Protein AF-A0A183FXM2-F1 (afdb_monomer_lite)

pLDDT: mean 73.86, std 21.26, range [21.48, 96.94]

Radius of gyration: 29.79 Å; chains: 1; bounding box: 72×93×89 Å

Sequence (541 aa):
MLNWSVHFQLMNTFRVDDLVLTFDELKPFSEVLHDETQIGRLHKIYKNLDKYDDASLLRHVLVLVSFMENALQADPPLTKALQNHLIEFTSLIERAKSGASKNYINLAMGILFKYSGALLHVQKVSDAEVSLMLYCLAYHHLSSFTSTEPEVLAWVTTHLLETTAAITYNDVSEGEITTLWGRDDLAEFCVDSLIPSEGHIQRLHASVYREGIHNCSCLWPAVTVKRIRELFDRLVPVLHRPEVLRVIVWMIGHDGTFEEMSLFDDLLSKSPVGKSVEFDSSNLTSIDVKVFLYTLSLWSDSVMHPAKVPERLRIRADQANCWKAMCHLINRAPEADSLKSVLLRSRVIDSVRLRNRVIGLRRLYEVFRWLEANVDDESWLTLYASTISDTITGTYPCRRKCDDVFPDGTGDDEDIAVDEVDSIEEHVSRYLASRFLQRGEFGEAERRLVFANSTPSKRLLIKVYQSWLEDGRHLDDHEREQLSKRVKQLEVKNGLDATMKTLIVIAEAPMRTLLPQHRQFQWSPVGESLFAFAYYSEIEN

Organism: Heligmosomoides polygyrus (NCBI:txid6339)

Structure (mmCIF, N/CA/C/O backbone):
data_AF-A0A183FXM2-F1
#
_entry.id   AF-A0A183FXM2-F1
#
loop_
_atom_site.group_PDB
_atom_site.id
_atom_site.type_symbol
_atom_site.label_atom_id
_atom_site.label_alt_id
_atom_site.label_comp_id
_atom_site.label_asym_id
_atom_site.label_entity_id
_atom_site.label_seq_id
_atom_site.pdbx_PDB_ins_code
_atom_site.Cartn_x
_atom_site.Cartn_y
_atom_site.Cartn_z
_atom_site.occupancy
_atom_site.B_iso_or_equiv
_atom_site.auth_seq_id
_atom_site.auth_comp_id
_atom_site.auth_asym_id
_atom_site.auth_atom_id
_atom_site.pdbx_PDB_model_num
ATOM 1 N N . MET A 1 1 ? 8.744 -55.113 -39.678 1.00 29.44 1 MET A N 1
ATOM 2 C CA . MET A 1 1 ? 10.023 -55.496 -39.038 1.00 29.44 1 MET A CA 1
ATOM 3 C C . MET A 1 1 ? 11.120 -55.192 -40.042 1.00 29.44 1 MET A C 1
ATOM 5 O O . MET A 1 1 ? 10.967 -55.634 -41.165 1.00 29.44 1 MET A O 1
ATOM 9 N N . LEU A 1 2 ? 12.199 -54.465 -39.789 1.00 26.56 2 LEU A N 1
ATOM 10 C CA . LEU A 1 2 ? 12.722 -53.727 -38.638 1.00 26.56 2 LEU A CA 1
ATOM 11 C C . LEU A 1 2 ? 13.939 -52.947 -39.181 1.00 26.56 2 LEU A C 1
ATOM 13 O O . LEU A 1 2 ? 14.649 -53.485 -40.027 1.00 26.56 2 LEU A O 1
ATOM 17 N N . ASN A 1 3 ? 14.106 -51.711 -38.703 1.00 23.66 3 ASN A N 1
ATOM 18 C CA . ASN A 1 3 ? 15.316 -50.868 -38.572 1.00 23.66 3 ASN A CA 1
ATOM 19 C C . ASN A 1 3 ? 14.832 -49.411 -38.723 1.00 23.66 3 ASN A C 1
ATOM 21 O O . ASN A 1 3 ? 14.572 -48.971 -39.835 1.00 23.66 3 ASN A O 1
ATOM 25 N N . TRP A 1 4 ? 14.440 -48.667 -37.676 1.00 21.78 4 TRP A N 1
ATOM 26 C CA . TRP A 1 4 ? 15.225 -48.192 -36.514 1.00 21.78 4 TRP A CA 1
ATOM 27 C C . TRP A 1 4 ? 16.678 -47.837 -36.883 1.00 21.78 4 TRP A C 1
ATOM 29 O O . TRP A 1 4 ? 17.391 -48.712 -37.352 1.00 21.78 4 TRP A O 1
ATOM 39 N N . SER A 1 5 ? 17.252 -46.657 -36.638 1.00 24.16 5 SER A N 1
ATOM 40 C CA . SER A 1 5 ? 16.804 -45.305 -36.252 1.00 24.16 5 SER A CA 1
ATOM 41 C C . SER A 1 5 ? 18.090 -44.497 -35.956 1.00 24.16 5 SER A C 1
ATOM 43 O O . SER A 1 5 ? 19.013 -45.114 -35.438 1.00 24.16 5 SER A O 1
ATOM 45 N N . VAL A 1 6 ? 18.073 -43.155 -36.120 1.00 25.69 6 VAL A N 1
ATOM 46 C CA . VAL A 1 6 ? 18.662 -42.164 -35.161 1.00 25.69 6 VAL A CA 1
ATOM 47 C C . VAL A 1 6 ? 20.213 -42.118 -35.080 1.00 25.69 6 VAL A C 1
ATOM 49 O O . VAL A 1 6 ? 20.864 -43.136 -34.963 1.00 25.69 6 VAL A O 1
ATOM 52 N N . HIS A 1 7 ? 20.953 -41.004 -35.104 1.00 27.55 7 HIS A N 1
ATOM 53 C CA . HIS A 1 7 ? 20.743 -39.559 -34.974 1.00 27.55 7 HIS A CA 1
ATOM 54 C C . HIS A 1 7 ? 21.961 -38.856 -35.605 1.00 27.55 7 HIS A C 1
ATOM 56 O O . HIS A 1 7 ? 23.075 -39.291 -35.343 1.00 27.55 7 HIS A O 1
ATOM 62 N N . PHE A 1 8 ? 21.741 -37.769 -36.353 1.00 25.81 8 PHE A N 1
ATOM 63 C CA . PHE A 1 8 ? 22.549 -36.531 -36.432 1.00 25.81 8 PHE A CA 1
ATOM 64 C C . PHE A 1 8 ? 22.301 -35.874 -37.792 1.00 25.81 8 PHE A C 1
ATOM 66 O O . PHE A 1 8 ? 23.014 -36.152 -38.746 1.00 25.81 8 PHE A O 1
ATOM 73 N N . GLN A 1 9 ? 21.267 -35.036 -37.883 1.00 27.34 9 GLN A N 1
ATOM 74 C CA . GLN A 1 9 ? 21.163 -33.905 -38.818 1.00 27.34 9 GLN A CA 1
ATOM 75 C C . GLN A 1 9 ? 19.759 -33.312 -38.693 1.00 27.34 9 GLN A C 1
ATOM 77 O O . GLN A 1 9 ? 18.837 -33.719 -39.387 1.00 27.34 9 GLN A O 1
ATOM 82 N N . LEU A 1 10 ? 19.594 -32.387 -37.748 1.00 25.78 10 LEU A N 1
ATOM 83 C CA . LEU A 1 10 ? 18.506 -31.404 -37.715 1.00 25.78 10 LEU A CA 1
ATOM 84 C C . LEU A 1 10 ? 18.889 -30.332 -36.688 1.00 25.78 10 LEU A C 1
ATOM 86 O O . LEU A 1 10 ? 18.383 -30.273 -35.576 1.00 25.78 10 LEU A O 1
ATOM 90 N N . MET A 1 11 ? 19.861 -29.507 -37.055 1.00 27.86 11 MET A N 1
ATOM 91 C CA . MET A 1 11 ? 20.090 -28.209 -36.431 1.00 27.86 11 MET A CA 1
ATOM 92 C C . MET A 1 11 ? 20.507 -27.267 -37.546 1.00 27.86 11 MET A C 1
ATOM 94 O O . MET A 1 11 ? 21.606 -27.403 -38.072 1.00 27.86 11 MET A O 1
ATOM 98 N N . ASN A 1 12 ? 19.567 -26.407 -37.934 1.00 30.53 12 ASN A N 1
ATOM 99 C CA . ASN A 1 12 ? 19.717 -25.122 -38.622 1.00 30.53 12 ASN A CA 1
ATOM 100 C C . ASN A 1 12 ? 18.588 -24.948 -39.627 1.00 30.53 12 ASN A C 1
ATOM 102 O O . ASN A 1 12 ? 18.721 -25.342 -40.777 1.00 30.53 12 ASN A O 1
ATOM 106 N N . THR A 1 13 ? 17.499 -24.349 -39.151 1.00 27.59 13 THR A N 1
ATOM 107 C CA . THR A 1 13 ? 16.834 -23.194 -39.774 1.00 27.59 13 THR A CA 1
ATOM 108 C C . THR A 1 13 ? 15.633 -22.838 -38.903 1.00 27.59 13 THR A C 1
ATOM 110 O O . THR A 1 13 ? 14.507 -23.210 -39.211 1.00 27.59 13 THR A O 1
ATOM 113 N N . PHE A 1 14 ? 15.868 -22.141 -37.790 1.00 29.67 14 PHE A N 1
ATOM 114 C CA . PHE A 1 14 ? 14.810 -21.318 -37.204 1.00 29.67 14 PHE A CA 1
ATOM 115 C C . PHE A 1 14 ? 14.824 -20.009 -37.993 1.00 29.67 14 PHE A C 1
ATOM 117 O O . PHE A 1 14 ? 15.785 -19.244 -37.902 1.00 29.67 14 PHE A O 1
ATOM 124 N N . ARG A 1 15 ? 13.826 -19.798 -38.855 1.00 26.62 15 ARG A N 1
ATOM 125 C CA . ARG A 1 15 ? 13.637 -18.514 -39.530 1.00 26.62 15 ARG A CA 1
ATOM 126 C C . ARG A 1 15 ? 12.944 -17.572 -38.551 1.00 26.62 15 ARG A C 1
ATOM 128 O O . ARG A 1 15 ? 11.900 -17.897 -38.002 1.00 26.62 15 ARG A O 1
ATOM 135 N N . VAL A 1 16 ? 13.555 -16.411 -38.328 1.00 33.84 16 VAL A N 1
ATOM 136 C CA . VAL A 1 16 ? 13.057 -15.339 -37.445 1.00 33.84 16 VAL A CA 1
ATOM 137 C C . VAL A 1 16 ? 11.693 -14.800 -37.911 1.00 33.84 16 VAL A C 1
ATOM 139 O O . VAL A 1 16 ? 10.955 -14.231 -37.114 1.00 33.84 16 VAL A O 1
ATOM 142 N N . ASP A 1 17 ? 11.325 -15.050 -39.169 1.00 28.77 17 ASP A N 1
ATOM 143 C CA . ASP A 1 17 ? 10.049 -14.638 -39.762 1.00 28.77 17 ASP A CA 1
ATOM 144 C C . ASP A 1 17 ? 8.847 -15.516 -39.347 1.00 28.77 17 ASP A C 1
ATOM 146 O O . ASP A 1 17 ? 7.711 -15.135 -39.611 1.00 28.77 17 ASP A O 1
ATOM 150 N N . ASP A 1 18 ? 9.066 -16.640 -38.648 1.00 30.97 18 ASP A N 1
ATOM 151 C CA . ASP A 1 18 ? 7.991 -17.539 -38.182 1.00 30.97 18 ASP A CA 1
ATOM 152 C C . ASP A 1 18 ? 7.511 -17.240 -36.743 1.00 30.97 18 ASP A C 1
ATOM 154 O O . ASP A 1 18 ? 6.689 -17.971 -36.195 1.00 30.97 18 ASP A O 1
ATOM 158 N N . LEU A 1 19 ? 7.997 -16.165 -36.109 1.00 41.34 19 LEU A N 1
ATOM 159 C CA . LEU A 1 19 ? 7.582 -15.746 -34.760 1.00 41.34 19 LEU A CA 1
ATOM 160 C C . LEU A 1 19 ? 6.800 -14.425 -34.791 1.00 41.34 19 LEU A C 1
ATOM 162 O O . LEU A 1 19 ? 7.116 -13.453 -34.102 1.00 41.34 19 LEU A O 1
ATOM 166 N N . VAL A 1 20 ? 5.732 -14.401 -35.588 1.00 31.84 20 VAL A N 1
ATOM 167 C CA . VAL A 1 20 ? 4.659 -13.411 -35.442 1.00 31.84 20 VAL A CA 1
ATOM 168 C C . VAL A 1 20 ? 3.721 -13.918 -34.350 1.00 31.84 20 VAL A C 1
ATOM 170 O O . VAL A 1 20 ? 2.702 -14.529 -34.643 1.00 31.84 20 VAL A O 1
ATOM 173 N N . LEU A 1 21 ? 4.095 -13.703 -33.086 1.00 34.94 21 LEU A N 1
ATOM 174 C CA . LEU A 1 21 ? 3.162 -13.897 -31.977 1.00 34.94 21 LEU A CA 1
ATOM 175 C C . LEU A 1 21 ? 2.199 -12.711 -31.944 1.00 34.94 21 LEU A C 1
ATOM 177 O O . LEU A 1 21 ? 2.613 -11.563 -31.750 1.00 34.94 21 LEU A O 1
ATOM 181 N N . THR A 1 22 ? 0.923 -12.994 -32.165 1.00 34.22 22 THR A N 1
ATOM 182 C CA . THR A 1 22 ? -0.182 -12.052 -31.972 1.00 34.22 22 THR A CA 1
ATOM 183 C C . THR A 1 22 ? -0.412 -11.792 -30.479 1.00 34.22 22 THR A C 1
ATOM 185 O O . THR A 1 22 ? -0.033 -12.594 -29.628 1.00 34.22 22 THR A O 1
ATOM 188 N N . PHE A 1 23 ? -1.027 -10.657 -30.127 1.00 34.22 23 PHE A N 1
ATOM 189 C CA . PHE A 1 23 ? -1.277 -10.281 -28.724 1.00 34.22 23 PHE A CA 1
ATOM 190 C C . PHE A 1 23 ? -2.112 -11.337 -27.965 1.00 34.22 23 PHE A C 1
ATOM 192 O O . PHE A 1 23 ? -1.895 -11.564 -26.778 1.00 34.22 23 PHE A O 1
ATOM 199 N N . ASP A 1 24 ? -2.992 -12.066 -28.662 1.00 34.62 24 ASP A N 1
ATOM 200 C CA . ASP A 1 24 ? -3.760 -13.188 -28.101 1.00 34.62 24 ASP A CA 1
ATOM 201 C C . ASP A 1 24 ? -2.903 -14.434 -27.802 1.00 34.62 24 ASP A C 1
ATOM 203 O O . ASP A 1 24 ? -3.234 -15.218 -26.912 1.00 34.62 24 ASP A O 1
ATOM 207 N N . GLU A 1 25 ? -1.763 -14.598 -28.475 1.00 34.41 25 GLU A N 1
ATOM 208 C CA . GLU A 1 25 ? -0.787 -15.661 -28.204 1.00 34.41 25 GLU A CA 1
ATOM 209 C C . GLU A 1 25 ? 0.174 -15.293 -27.065 1.00 34.41 25 GLU A C 1
ATOM 211 O O . GLU A 1 25 ? 0.868 -16.170 -26.559 1.00 34.41 25 GLU A O 1
ATOM 216 N N . LEU A 1 26 ? 0.180 -14.031 -26.610 1.00 39.22 26 LEU A N 1
ATOM 217 C CA . LEU A 1 26 ? 0.902 -13.564 -25.416 1.00 39.22 26 LEU A CA 1
ATOM 218 C C . LEU A 1 26 ? 0.103 -13.753 -24.113 1.00 39.22 26 LEU A C 1
ATOM 220 O O . LEU A 1 26 ? 0.656 -13.651 -23.019 1.00 39.22 26 LEU A O 1
ATOM 224 N N . LYS A 1 27 ? -1.179 -14.111 -24.213 1.00 34.34 27 LYS A N 1
ATOM 225 C CA . LYS A 1 27 ? -2.078 -14.359 -23.076 1.00 34.34 27 LYS A CA 1
ATOM 226 C C . LYS A 1 27 ? -1.635 -15.502 -22.139 1.00 34.34 27 LYS A C 1
ATOM 228 O O . LYS A 1 27 ? -1.806 -15.358 -20.933 1.00 34.34 27 LYS A O 1
ATOM 233 N N . PRO A 1 28 ? -1.011 -16.597 -22.620 1.00 34.88 28 PRO A N 1
ATOM 234 C CA . PRO A 1 28 ? -0.399 -17.606 -21.752 1.00 34.88 28 PRO A CA 1
ATOM 235 C C . PRO A 1 28 ? 0.928 -17.136 -21.135 1.00 34.88 28 PRO A C 1
ATOM 237 O O . PRO A 1 28 ? 1.383 -17.709 -20.150 1.00 34.88 28 PRO A O 1
ATOM 240 N N . PHE A 1 29 ? 1.572 -16.096 -21.682 1.00 35.75 29 PHE A N 1
ATOM 241 C CA . PHE A 1 29 ? 2.872 -15.637 -21.192 1.00 35.75 29 PHE A CA 1
ATOM 242 C C . PHE A 1 29 ? 2.770 -14.875 -19.870 1.00 35.75 29 PHE A C 1
ATOM 244 O O . PHE A 1 29 ? 3.735 -14.897 -19.120 1.00 35.75 29 PHE A O 1
ATOM 251 N N . SER A 1 30 ? 1.614 -14.318 -19.493 1.00 35.91 30 SER A N 1
ATOM 252 C CA . SER A 1 30 ? 1.435 -13.800 -18.127 1.00 35.91 30 SER A CA 1
ATOM 253 C C . SER A 1 30 ? 1.484 -14.900 -17.059 1.00 35.91 30 SER A C 1
ATOM 255 O O . SER A 1 30 ? 1.831 -14.615 -15.922 1.00 35.91 30 SER A O 1
ATOM 257 N N . GLU A 1 31 ? 1.159 -16.150 -17.411 1.00 33.53 31 GLU A N 1
ATOM 258 C CA . GLU A 1 31 ? 1.268 -17.308 -16.508 1.00 33.53 31 GLU A CA 1
ATOM 259 C C . GLU A 1 31 ? 2.629 -18.026 -16.635 1.00 33.53 31 GLU A C 1
ATOM 261 O O . GLU A 1 31 ? 3.096 -18.641 -15.679 1.00 33.53 31 GLU A O 1
ATOM 266 N N . VAL A 1 32 ? 3.304 -17.911 -17.788 1.00 34.56 32 VAL A N 1
ATOM 267 C CA . VAL A 1 32 ? 4.605 -18.551 -18.085 1.00 34.56 32 VAL A CA 1
ATOM 268 C C . VAL A 1 32 ? 5.821 -17.677 -17.713 1.00 34.56 32 VAL A C 1
ATOM 270 O O . VAL A 1 32 ? 6.919 -18.198 -17.515 1.00 34.56 32 VAL A O 1
ATOM 273 N N . LEU A 1 33 ? 5.645 -16.367 -17.509 1.00 39.97 33 LEU A N 1
ATOM 274 C CA . LEU A 1 33 ? 6.676 -15.441 -17.001 1.00 39.97 33 LEU A CA 1
ATOM 275 C C . LEU A 1 33 ? 7.067 -15.677 -15.524 1.00 39.97 33 LEU A C 1
ATOM 277 O O . LEU A 1 33 ? 7.837 -14.902 -14.969 1.00 39.97 33 LEU A O 1
ATOM 281 N N . HIS A 1 34 ? 6.586 -16.751 -14.892 1.00 40.88 34 HIS A N 1
ATOM 282 C CA . HIS A 1 34 ? 7.029 -17.204 -13.568 1.00 40.88 34 HIS A CA 1
ATOM 283 C C . HIS A 1 34 ? 8.102 -18.313 -13.610 1.00 40.88 34 HIS A C 1
ATOM 285 O O . HIS A 1 34 ? 8.584 -18.728 -12.558 1.00 40.88 34 HIS A O 1
ATOM 291 N N . ASP A 1 35 ? 8.504 -18.802 -14.792 1.00 44.25 35 ASP A N 1
ATOM 292 C CA . ASP A 1 35 ? 9.578 -19.799 -14.934 1.00 44.25 35 ASP A CA 1
ATOM 293 C C . ASP A 1 35 ? 10.932 -19.118 -15.213 1.00 44.25 35 ASP A C 1
ATOM 295 O O . ASP A 1 35 ? 11.227 -18.717 -16.344 1.00 44.25 35 ASP A O 1
ATOM 299 N N . GLU A 1 36 ? 11.788 -19.023 -14.187 1.00 48.44 36 GLU A N 1
ATOM 300 C CA . GLU A 1 36 ? 13.135 -18.428 -14.257 1.00 48.44 36 GLU A CA 1
ATOM 301 C C . GLU A 1 36 ? 13.983 -18.977 -15.423 1.00 48.44 36 GLU A C 1
ATOM 303 O O . GLU A 1 36 ? 14.796 -18.257 -16.015 1.00 48.44 36 GLU A O 1
ATOM 308 N N . THR A 1 37 ? 13.774 -20.241 -15.816 1.00 50.47 37 THR A N 1
ATOM 309 C CA . THR A 1 37 ? 14.519 -20.856 -16.921 1.00 50.47 37 THR A CA 1
ATOM 310 C C . THR A 1 37 ? 14.057 -20.371 -18.295 1.00 50.47 37 THR A C 1
ATOM 312 O O . THR A 1 37 ? 14.872 -20.288 -19.220 1.00 50.47 37 THR A O 1
ATOM 315 N N . GLN A 1 38 ? 12.782 -20.008 -18.445 1.00 50.47 38 GLN A N 1
ATOM 316 C CA . GLN A 1 38 ? 12.225 -19.471 -19.688 1.00 50.47 38 GLN A CA 1
ATOM 317 C C . GLN A 1 38 ? 12.518 -17.981 -19.840 1.00 50.47 38 GLN A C 1
ATOM 319 O O . GLN A 1 38 ? 12.914 -17.558 -20.928 1.00 50.47 38 GLN A O 1
ATOM 324 N N . ILE A 1 39 ? 12.457 -17.211 -18.749 1.00 51.50 39 ILE A N 1
ATOM 325 C CA . ILE A 1 39 ? 12.868 -15.798 -18.739 1.00 51.50 39 ILE A CA 1
ATOM 326 C C . ILE A 1 39 ? 14.354 -15.683 -19.119 1.00 51.50 39 ILE A C 1
ATOM 328 O O . ILE A 1 39 ? 14.716 -14.888 -19.986 1.00 51.50 39 ILE A O 1
ATOM 332 N N . GLY A 1 40 ? 15.219 -16.553 -18.580 1.00 54.19 40 GLY A N 1
ATOM 333 C CA . GLY A 1 40 ? 16.638 -16.612 -18.954 1.00 54.19 40 GLY A CA 1
ATOM 334 C C . GLY A 1 40 ? 16.897 -16.980 -20.424 1.00 54.19 40 GLY A C 1
ATOM 335 O O . GLY A 1 40 ? 17.901 -16.559 -21.005 1.00 54.19 40 GLY A O 1
ATOM 336 N N . ARG A 1 41 ? 16.003 -17.745 -21.065 1.00 56.16 41 ARG A N 1
ATOM 337 C CA . ARG A 1 41 ? 16.077 -18.045 -22.509 1.00 56.16 41 ARG A CA 1
ATOM 338 C C . ARG A 1 41 ? 15.600 -16.867 -23.352 1.00 56.16 41 ARG A C 1
ATOM 340 O O . ARG A 1 41 ? 16.284 -16.517 -24.310 1.00 56.16 41 ARG A O 1
ATOM 347 N N . LEU A 1 42 ? 14.484 -16.241 -22.980 1.00 54.44 42 LEU A N 1
ATOM 348 C CA . LEU A 1 42 ? 13.961 -15.040 -23.634 1.00 54.44 42 LEU A CA 1
ATOM 349 C C . LEU A 1 42 ? 14.978 -13.901 -23.590 1.00 54.44 42 LEU A C 1
ATOM 351 O O . LEU A 1 42 ? 15.238 -13.284 -24.614 1.00 54.44 42 LEU A O 1
ATOM 355 N N . HIS A 1 43 ? 15.637 -13.695 -22.451 1.00 59.19 43 HIS A N 1
ATOM 356 C CA . HIS A 1 43 ? 16.717 -12.719 -22.304 1.00 59.19 43 HIS A CA 1
ATOM 357 C C . HIS A 1 43 ? 17.858 -12.934 -23.302 1.00 59.19 43 HIS A C 1
ATOM 359 O O . HIS A 1 43 ? 18.262 -12.002 -23.994 1.00 59.19 43 HIS A O 1
ATOM 365 N N . LYS A 1 44 ? 18.324 -14.181 -23.456 1.00 63.53 44 LYS A N 1
ATOM 366 C CA . LYS A 1 44 ? 19.349 -14.536 -24.452 1.00 63.53 44 LYS A CA 1
ATOM 367 C C . LYS A 1 44 ? 18.875 -14.326 -25.889 1.00 63.53 44 LYS A C 1
ATOM 369 O O . LYS A 1 44 ? 19.682 -13.953 -26.732 1.00 63.53 44 LYS A O 1
ATOM 374 N N . ILE A 1 45 ? 17.602 -14.594 -26.178 1.00 57.81 45 ILE A N 1
ATOM 375 C CA . ILE A 1 45 ? 17.014 -14.392 -27.510 1.00 57.81 45 ILE A CA 1
ATOM 376 C C . ILE A 1 45 ? 16.948 -12.898 -27.824 1.00 57.81 45 ILE A C 1
ATOM 378 O O . ILE A 1 45 ? 17.451 -12.470 -28.858 1.00 57.81 45 ILE A O 1
ATOM 382 N N . TYR A 1 46 ? 16.391 -12.112 -26.909 1.00 60.91 46 TYR A N 1
ATOM 383 C CA . TYR A 1 46 ? 16.213 -10.674 -27.052 1.00 60.91 46 TYR A CA 1
ATOM 384 C C . TYR A 1 46 ? 17.553 -9.947 -27.188 1.00 60.91 46 TYR A C 1
ATOM 386 O O . TYR A 1 46 ? 17.743 -9.199 -28.140 1.00 60.91 46 TYR A O 1
ATOM 394 N N . LYS A 1 47 ? 18.556 -10.302 -26.380 1.00 60.28 47 LYS A N 1
ATOM 395 C CA . LYS A 1 47 ? 19.923 -9.766 -26.491 1.00 60.28 47 LYS A CA 1
ATOM 396 C C . LYS A 1 47 ? 20.579 -9.954 -27.869 1.00 60.28 47 LYS A C 1
ATOM 398 O O . LYS A 1 47 ? 21.505 -9.215 -28.200 1.00 60.28 47 LYS A O 1
ATOM 403 N N . ASN A 1 48 ? 20.117 -10.933 -28.646 1.00 58.91 48 ASN A N 1
ATOM 404 C CA . ASN A 1 48 ? 20.611 -11.239 -29.987 1.00 58.91 48 ASN A CA 1
ATOM 405 C C . ASN A 1 48 ? 19.706 -10.691 -31.108 1.00 58.91 48 ASN A C 1
ATOM 407 O O . ASN A 1 48 ? 19.980 -10.948 -32.280 1.00 58.91 48 ASN A O 1
ATOM 411 N N . LEU A 1 49 ? 18.624 -9.974 -30.785 1.00 58.34 49 LEU A N 1
ATOM 412 C CA . LEU A 1 49 ? 17.819 -9.275 -31.783 1.00 58.34 49 LEU A CA 1
ATOM 413 C C . LEU A 1 49 ? 18.484 -7.939 -32.135 1.00 58.34 49 LEU A C 1
ATOM 415 O O . LEU A 1 49 ? 18.567 -7.036 -31.311 1.00 58.34 49 LEU A O 1
ATOM 419 N N . ASP A 1 50 ? 18.877 -7.779 -33.399 1.00 60.97 50 ASP A N 1
ATOM 420 C CA . ASP A 1 50 ? 19.380 -6.510 -33.957 1.00 60.97 50 ASP A CA 1
ATOM 421 C C . ASP A 1 50 ? 18.250 -5.528 -34.343 1.00 60.97 50 ASP A C 1
ATOM 423 O O . ASP A 1 50 ? 18.455 -4.589 -35.113 1.00 60.97 50 ASP A O 1
ATOM 427 N N . LYS A 1 51 ? 17.031 -5.737 -33.829 1.00 70.62 51 LYS A N 1
ATOM 428 C CA . LYS A 1 51 ? 15.880 -4.852 -34.048 1.00 70.62 51 LYS A CA 1
ATOM 429 C C . LYS A 1 51 ? 15.529 -4.140 -32.747 1.00 70.62 51 LYS A C 1
ATOM 431 O O . LYS A 1 51 ? 15.189 -4.783 -31.760 1.00 70.62 51 LYS A O 1
ATOM 436 N N . TYR A 1 52 ? 15.578 -2.812 -32.783 1.00 78.50 52 TYR A N 1
ATOM 437 C CA . TYR A 1 52 ? 15.250 -1.939 -31.655 1.00 78.50 52 TYR A CA 1
ATOM 438 C C . TYR A 1 52 ? 14.081 -1.002 -31.996 1.00 78.50 52 TYR A C 1
ATOM 440 O O . TYR A 1 52 ? 14.157 0.201 -31.768 1.00 78.50 52 TYR A O 1
ATOM 448 N N . ASP A 1 53 ? 13.025 -1.551 -32.600 1.00 86.00 53 ASP A N 1
ATOM 449 C CA . ASP A 1 53 ? 11.746 -0.852 -32.763 1.00 86.00 53 ASP A CA 1
ATOM 450 C C . ASP A 1 53 ? 10.944 -0.834 -31.446 1.00 86.00 53 ASP A C 1
ATOM 452 O O . ASP A 1 53 ? 11.326 -1.467 -30.458 1.00 86.00 53 ASP A O 1
ATOM 456 N N . ASP A 1 54 ? 9.819 -0.116 -31.429 1.00 87.56 54 ASP A N 1
ATOM 457 C CA . ASP A 1 54 ? 8.967 0.059 -30.241 1.00 87.56 54 ASP A CA 1
ATOM 458 C C . ASP A 1 54 ? 8.533 -1.271 -29.609 1.00 87.56 54 ASP A C 1
ATOM 460 O O . ASP A 1 54 ? 8.623 -1.457 -28.392 1.00 87.56 54 ASP A O 1
ATOM 464 N N . ALA A 1 55 ? 8.106 -2.225 -30.439 1.00 86.38 55 ALA A N 1
ATOM 465 C CA . ALA A 1 55 ? 7.655 -3.534 -29.982 1.00 86.38 55 ALA A CA 1
ATOM 466 C C . ALA A 1 55 ? 8.805 -4.348 -29.371 1.00 86.38 55 ALA A C 1
ATOM 468 O O . ALA A 1 55 ? 8.636 -4.984 -28.326 1.00 86.38 55 ALA A O 1
ATOM 469 N N . SER A 1 56 ? 9.982 -4.323 -29.998 1.00 85.19 56 SER A N 1
ATOM 470 C CA . SER A 1 56 ? 11.165 -5.020 -29.497 1.00 85.19 56 SER A CA 1
ATOM 471 C C . SER A 1 56 ? 11.653 -4.393 -28.195 1.00 85.19 56 SER A C 1
ATOM 473 O O . SER A 1 56 ? 11.907 -5.127 -27.238 1.00 85.19 56 SER A O 1
ATOM 475 N N . LEU A 1 57 ? 11.714 -3.060 -28.115 1.00 88.06 57 LEU A N 1
ATOM 476 C CA . LEU A 1 57 ? 12.102 -2.341 -26.903 1.00 88.06 57 LEU A CA 1
ATOM 477 C C . LEU A 1 57 ? 11.162 -2.671 -25.738 1.00 88.06 57 LEU A C 1
ATOM 479 O O . LEU A 1 5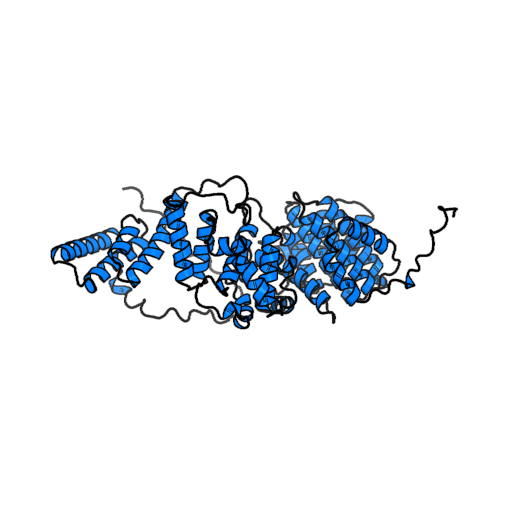7 ? 11.643 -3.057 -24.675 1.00 88.06 57 LEU A O 1
ATOM 483 N N . LEU A 1 58 ? 9.841 -2.614 -25.943 1.00 88.12 58 LEU A N 1
ATOM 484 C CA . LEU A 1 58 ? 8.868 -2.956 -24.901 1.00 88.12 58 LEU A CA 1
ATOM 485 C C . LEU A 1 58 ? 9.068 -4.386 -24.376 1.00 88.12 58 LEU A C 1
ATOM 487 O O . LEU A 1 58 ? 9.083 -4.602 -23.167 1.00 88.12 58 LEU A O 1
ATOM 491 N N . ARG A 1 59 ? 9.282 -5.366 -25.262 1.00 83.38 59 ARG A N 1
ATOM 492 C CA . ARG A 1 59 ? 9.525 -6.764 -24.856 1.00 83.38 59 ARG A CA 1
ATOM 493 C C . ARG A 1 59 ? 10.780 -6.909 -23.998 1.00 83.38 59 ARG A C 1
ATOM 495 O O . ARG A 1 59 ? 10.758 -7.629 -23.003 1.00 83.38 59 ARG A O 1
ATOM 502 N N . HIS A 1 60 ? 11.859 -6.218 -24.360 1.00 84.06 60 HIS A N 1
ATOM 503 C CA . HIS A 1 60 ? 13.088 -6.230 -23.569 1.00 84.06 60 HIS A CA 1
ATOM 504 C C . HIS A 1 60 ? 12.897 -5.562 -22.207 1.00 84.06 60 HIS A C 1
ATOM 506 O O . HIS A 1 60 ? 13.372 -6.094 -21.205 1.00 84.06 60 HIS A O 1
ATOM 512 N N . VAL A 1 61 ? 12.186 -4.430 -22.168 1.00 89.75 61 VAL A N 1
ATOM 513 C CA . VAL A 1 61 ? 11.844 -3.722 -20.928 1.00 89.75 61 VAL A CA 1
ATOM 514 C C . VAL A 1 61 ? 11.094 -4.661 -19.984 1.00 89.75 61 VAL A C 1
ATOM 516 O O . VAL A 1 61 ? 11.518 -4.818 -18.846 1.00 89.75 61 VAL A O 1
ATOM 519 N N . LEU A 1 62 ? 10.046 -5.344 -20.457 1.00 87.62 62 LEU A N 1
ATOM 520 C CA . LEU A 1 62 ? 9.256 -6.275 -19.639 1.00 87.62 62 LEU A CA 1
ATOM 521 C C . LEU A 1 62 ? 10.115 -7.397 -19.032 1.00 87.62 62 LEU A C 1
ATOM 523 O O . LEU A 1 62 ? 9.985 -7.715 -17.851 1.00 87.62 62 LEU A O 1
ATOM 527 N N . VAL A 1 63 ? 11.027 -7.974 -19.821 1.00 84.44 63 VAL A N 1
ATOM 528 C CA . VAL A 1 63 ? 11.932 -9.035 -19.348 1.00 84.44 63 VAL A CA 1
ATOM 529 C C . VAL A 1 63 ? 12.935 -8.506 -18.322 1.00 84.44 63 VAL A C 1
ATOM 531 O O . VAL A 1 63 ? 13.138 -9.137 -17.287 1.00 84.44 63 VAL A O 1
ATOM 534 N N . LEU A 1 64 ? 13.558 -7.354 -18.584 1.00 85.31 64 LEU A N 1
ATOM 535 C CA . LEU A 1 64 ? 14.507 -6.750 -17.646 1.00 85.31 64 LEU A CA 1
ATOM 536 C C . LEU A 1 64 ? 13.826 -6.341 -16.340 1.00 85.31 64 LEU A C 1
ATOM 538 O O . LEU A 1 64 ? 14.387 -6.583 -15.275 1.00 85.31 64 LEU A O 1
ATOM 542 N N . VAL A 1 65 ? 12.612 -5.791 -16.406 1.00 90.06 65 VAL A N 1
ATOM 543 C CA . VAL A 1 65 ? 11.807 -5.454 -15.226 1.00 90.06 65 VAL A CA 1
ATOM 544 C C . VAL A 1 65 ? 11.573 -6.677 -14.352 1.00 90.06 65 VAL A C 1
ATOM 546 O O . VAL A 1 65 ? 11.845 -6.609 -13.158 1.00 90.06 65 VAL A O 1
ATOM 549 N N . SER A 1 66 ? 11.187 -7.816 -14.934 1.00 85.56 66 SER A N 1
ATOM 550 C CA . SER A 1 66 ? 11.003 -9.055 -14.169 1.00 85.56 66 SER A CA 1
ATOM 551 C C . SER A 1 66 ? 12.274 -9.473 -13.413 1.00 85.56 66 SER A C 1
ATOM 553 O O . SER A 1 66 ? 12.212 -9.806 -12.230 1.00 85.56 66 SER A O 1
ATOM 555 N N . PHE A 1 67 ? 13.454 -9.385 -14.039 1.00 83.75 67 PHE A N 1
ATOM 556 C CA . PHE A 1 67 ? 14.709 -9.668 -13.336 1.00 83.75 67 PHE A CA 1
ATOM 557 C C . PHE A 1 67 ? 15.023 -8.660 -12.226 1.00 83.75 67 PHE A C 1
ATOM 559 O O . PHE A 1 67 ? 15.506 -9.053 -11.163 1.00 83.75 67 PHE A O 1
ATOM 566 N N . MET A 1 68 ? 14.763 -7.372 -12.459 1.00 88.69 68 MET A N 1
ATOM 567 C CA . MET A 1 68 ? 14.984 -6.324 -11.460 1.00 88.69 68 MET A CA 1
ATOM 568 C C . MET A 1 68 ? 14.048 -6.486 -10.254 1.00 88.69 68 MET A C 1
ATOM 570 O O . MET A 1 68 ? 14.499 -6.367 -9.115 1.00 88.69 68 MET A O 1
ATOM 574 N N . GLU A 1 69 ? 12.780 -6.832 -10.480 1.00 87.31 69 GLU A N 1
ATOM 575 C CA . GLU A 1 69 ? 11.822 -7.151 -9.416 1.00 87.31 69 GLU A CA 1
ATOM 576 C C . GLU A 1 69 ? 12.246 -8.381 -8.616 1.00 87.31 69 GLU A C 1
ATOM 578 O O . GLU A 1 69 ? 12.265 -8.324 -7.387 1.00 87.31 69 GLU A O 1
ATOM 583 N N . ASN A 1 70 ? 12.666 -9.458 -9.287 1.00 85.50 70 ASN A N 1
ATOM 584 C CA . ASN A 1 70 ? 13.173 -10.657 -8.617 1.00 85.50 70 ASN A CA 1
ATOM 585 C C . ASN A 1 70 ? 14.403 -10.338 -7.750 1.00 85.50 70 ASN A C 1
ATOM 587 O O . ASN A 1 70 ? 14.518 -10.821 -6.622 1.00 85.50 70 ASN A O 1
ATOM 591 N N . ALA A 1 71 ? 15.305 -9.482 -8.240 1.00 86.31 71 ALA A N 1
ATOM 592 C CA . ALA A 1 71 ? 16.468 -9.038 -7.479 1.00 86.31 71 ALA A CA 1
ATOM 593 C C . ALA A 1 71 ? 16.082 -8.212 -6.236 1.00 86.31 71 ALA A C 1
ATOM 595 O O . ALA A 1 71 ? 16.697 -8.387 -5.182 1.00 86.31 71 ALA A O 1
ATOM 596 N N . LEU A 1 72 ? 15.065 -7.345 -6.331 1.00 86.44 72 LEU A N 1
ATOM 597 C CA . LEU A 1 72 ? 14.549 -6.559 -5.200 1.00 86.44 72 LEU A CA 1
ATOM 598 C C . LEU A 1 72 ? 13.799 -7.419 -4.172 1.00 86.44 72 LEU A C 1
ATOM 600 O O . LEU A 1 72 ? 13.947 -7.204 -2.966 1.00 86.44 72 LEU A O 1
ATOM 604 N N . GLN A 1 73 ? 13.016 -8.395 -4.635 1.00 83.25 73 GLN A N 1
ATOM 605 C CA . GLN A 1 73 ? 12.196 -9.274 -3.796 1.00 83.25 73 GLN A CA 1
ATOM 606 C C . GLN A 1 73 ? 12.997 -10.359 -3.070 1.00 83.25 73 GLN A C 1
ATOM 608 O O . GLN A 1 73 ? 12.501 -10.931 -2.092 1.00 83.25 73 GLN A O 1
ATOM 613 N N . ALA A 1 74 ? 14.222 -10.652 -3.512 1.00 83.25 74 ALA A N 1
ATOM 614 C CA . ALA A 1 74 ? 15.141 -11.540 -2.808 1.00 83.25 74 ALA A CA 1
ATOM 615 C C . ALA A 1 74 ? 15.431 -11.042 -1.379 1.00 83.25 74 ALA A C 1
ATOM 617 O O . ALA A 1 74 ? 15.338 -9.850 -1.085 1.00 83.25 74 ALA A O 1
ATOM 618 N N . ASP A 1 75 ? 15.761 -11.952 -0.464 1.00 80.31 75 ASP A N 1
ATOM 619 C CA . ASP A 1 75 ? 16.041 -11.594 0.929 1.00 80.31 75 ASP A CA 1
ATOM 620 C C . ASP A 1 75 ? 17.345 -12.244 1.416 1.00 80.31 75 ASP A C 1
ATOM 622 O O . ASP A 1 75 ? 17.384 -13.469 1.556 1.00 80.31 75 ASP A O 1
ATOM 626 N N . PRO A 1 76 ? 18.423 -11.451 1.612 1.00 81.56 76 PRO A N 1
ATOM 627 C CA . PRO A 1 76 ? 18.511 -10.007 1.334 1.00 81.56 76 PRO A CA 1
ATOM 628 C C . PRO A 1 76 ? 18.413 -9.675 -0.178 1.00 81.56 76 PRO A C 1
ATOM 630 O O . PRO A 1 76 ? 18.665 -10.555 -1.007 1.00 81.56 76 PRO A O 1
ATOM 633 N N . PRO A 1 77 ? 18.075 -8.422 -0.565 1.00 84.81 77 PRO A N 1
ATOM 634 C CA . PRO A 1 77 ? 18.023 -8.016 -1.971 1.00 84.81 77 PRO A CA 1
ATOM 635 C C . PRO A 1 77 ? 19.346 -8.271 -2.704 1.00 84.81 77 PRO A C 1
ATOM 637 O O . PRO A 1 77 ? 20.431 -7.998 -2.182 1.00 84.81 77 PRO A O 1
ATOM 640 N N . LEU A 1 78 ? 19.268 -8.718 -3.958 1.00 87.00 78 LEU A N 1
ATOM 641 C CA . LEU A 1 78 ? 20.431 -8.980 -4.809 1.00 87.00 78 LEU A CA 1
ATOM 642 C C . LEU A 1 78 ? 20.906 -7.691 -5.498 1.00 87.00 78 LEU A C 1
ATOM 644 O O . LEU A 1 78 ? 20.822 -7.550 -6.719 1.00 87.00 78 LEU A O 1
ATOM 648 N N . THR A 1 79 ? 21.438 -6.747 -4.721 1.00 85.25 79 THR A N 1
ATOM 649 C CA . THR A 1 79 ? 21.849 -5.407 -5.193 1.00 85.25 79 THR A CA 1
ATOM 650 C C . THR A 1 79 ? 22.794 -5.447 -6.397 1.00 85.25 79 THR A C 1
ATOM 652 O O . THR A 1 79 ? 22.606 -4.703 -7.355 1.00 85.25 79 THR A O 1
ATOM 655 N N . LYS A 1 80 ? 23.756 -6.378 -6.417 1.00 80.69 80 LYS A N 1
ATOM 656 C CA . LYS A 1 80 ? 24.680 -6.560 -7.550 1.00 80.69 80 LYS A CA 1
ATOM 657 C C . LYS A 1 80 ? 23.987 -7.064 -8.821 1.00 80.69 80 LYS A C 1
ATOM 659 O O . LYS A 1 80 ? 24.386 -6.696 -9.924 1.00 80.69 80 LYS A O 1
ATOM 664 N N . ALA A 1 81 ? 22.968 -7.915 -8.688 1.00 82.19 81 ALA A N 1
ATOM 665 C CA . ALA A 1 81 ? 22.184 -8.368 -9.835 1.00 82.19 81 ALA A CA 1
ATOM 666 C C . ALA A 1 81 ? 21.365 -7.204 -10.407 1.00 82.19 81 ALA A C 1
ATOM 668 O O . ALA A 1 81 ? 21.411 -6.963 -11.611 1.00 82.19 81 ALA A O 1
ATOM 669 N N . LEU A 1 82 ? 20.716 -6.425 -9.536 1.00 85.31 82 LEU A N 1
ATOM 670 C CA . LEU A 1 82 ? 19.981 -5.222 -9.922 1.00 85.31 82 LEU A CA 1
ATOM 671 C C . LEU A 1 82 ? 20.883 -4.204 -10.644 1.00 85.31 82 LEU A C 1
ATOM 673 O O . LEU A 1 82 ? 20.535 -3.754 -11.731 1.00 85.31 82 LEU A O 1
ATOM 677 N N . GLN A 1 83 ? 22.080 -3.927 -10.116 1.00 82.94 83 GLN A N 1
ATOM 678 C CA . GLN A 1 83 ? 23.084 -3.079 -10.776 1.00 82.94 83 GLN A CA 1
ATOM 679 C C . GLN A 1 83 ? 23.421 -3.565 -12.192 1.00 82.94 83 GLN A C 1
ATOM 681 O O . GLN A 1 83 ? 23.420 -2.778 -13.135 1.00 82.94 83 GLN A O 1
ATOM 686 N N . ASN A 1 84 ? 23.669 -4.866 -12.367 1.00 80.94 84 ASN A N 1
ATOM 687 C CA . ASN A 1 84 ? 23.974 -5.430 -13.684 1.00 80.94 84 ASN A CA 1
ATOM 688 C C . ASN A 1 84 ? 22.804 -5.280 -14.668 1.00 80.94 84 ASN A C 1
ATOM 690 O O . ASN A 1 84 ? 23.031 -4.981 -15.841 1.00 80.94 84 ASN A O 1
ATOM 694 N N . HIS A 1 85 ? 21.565 -5.456 -14.203 1.00 85.81 85 HIS A N 1
ATOM 695 C CA . HIS A 1 85 ? 20.382 -5.250 -15.037 1.00 85.81 85 HIS A CA 1
ATOM 696 C C . HIS A 1 85 ? 20.190 -3.778 -15.413 1.00 85.81 85 HIS A C 1
ATOM 698 O O . HIS A 1 85 ? 19.864 -3.503 -16.562 1.00 85.81 85 HIS A O 1
ATOM 704 N N . LEU A 1 86 ? 20.488 -2.829 -14.519 1.00 86.44 86 LEU A N 1
ATOM 705 C CA . LEU A 1 86 ? 20.487 -1.394 -14.838 1.00 86.44 86 LEU A CA 1
ATOM 706 C C . LEU A 1 86 ? 21.561 -1.027 -15.880 1.00 86.44 86 LEU A C 1
ATOM 708 O O . LEU A 1 86 ? 21.309 -0.196 -16.756 1.00 86.44 86 LEU A O 1
ATOM 712 N N . ILE A 1 87 ? 22.734 -1.674 -15.841 1.00 81.38 87 ILE A N 1
ATOM 713 C CA . ILE A 1 87 ? 23.777 -1.543 -16.878 1.00 81.38 87 ILE A CA 1
ATOM 714 C C . ILE A 1 87 ? 23.286 -2.027 -18.231 1.00 81.38 87 ILE A C 1
ATOM 716 O O . ILE A 1 87 ? 23.390 -1.324 -19.239 1.00 81.38 87 ILE A O 1
ATOM 720 N N . GLU A 1 88 ? 22.711 -3.221 -18.256 1.00 83.75 88 GLU A N 1
ATOM 721 C CA . GLU A 1 88 ? 22.144 -3.770 -19.478 1.00 83.75 88 GLU A CA 1
ATOM 722 C C . GLU A 1 88 ? 21.010 -2.895 -20.019 1.00 83.75 88 GLU A C 1
ATOM 724 O O . GLU A 1 88 ? 20.952 -2.630 -21.221 1.00 83.75 88 GLU A O 1
ATOM 729 N N . PHE A 1 89 ? 20.161 -2.378 -19.133 1.00 88.56 89 PHE A N 1
ATOM 730 C CA . PHE A 1 89 ? 19.031 -1.549 -19.512 1.00 88.56 89 PHE A CA 1
ATOM 731 C C . PHE A 1 89 ? 19.465 -0.192 -20.082 1.00 88.56 89 PHE A C 1
ATOM 733 O O . PHE A 1 89 ? 18.947 0.259 -21.103 1.00 88.56 89 PHE A O 1
ATOM 740 N N . THR A 1 90 ? 20.494 0.417 -19.496 1.00 85.94 90 THR A N 1
ATOM 741 C CA . THR A 1 90 ? 21.113 1.640 -20.022 1.00 85.94 90 THR A CA 1
ATOM 742 C C . THR A 1 90 ? 21.665 1.414 -21.432 1.00 85.94 90 THR A C 1
ATOM 744 O O . THR A 1 90 ? 21.429 2.218 -22.336 1.00 85.94 90 THR A O 1
ATOM 747 N N . SER A 1 91 ? 22.358 0.291 -21.657 1.00 84.00 91 SER A N 1
ATOM 748 C CA . SER A 1 91 ? 22.867 -0.054 -22.989 1.00 84.00 91 SER A CA 1
ATOM 749 C C . SER A 1 91 ? 21.743 -0.296 -23.999 1.00 84.00 91 SER A C 1
ATOM 751 O O . SER A 1 91 ? 21.887 0.087 -25.160 1.00 84.00 91 SER A O 1
ATOM 753 N N . LEU A 1 92 ? 20.636 -0.909 -23.573 1.00 86.12 92 LEU A N 1
ATOM 754 C CA . LEU A 1 92 ? 19.454 -1.119 -24.407 1.00 86.12 92 LEU A CA 1
ATOM 755 C C . LEU A 1 92 ? 18.836 0.211 -24.854 1.00 86.12 92 LEU A C 1
ATOM 757 O O . LEU A 1 92 ? 18.561 0.373 -26.042 1.00 86.12 92 LEU A O 1
ATOM 761 N N . ILE A 1 93 ? 18.653 1.159 -23.929 1.00 90.31 93 ILE A N 1
ATOM 762 C CA . ILE A 1 93 ? 18.102 2.487 -24.233 1.00 90.31 93 ILE A CA 1
ATOM 763 C C . ILE A 1 93 ? 18.965 3.184 -25.282 1.00 90.31 93 ILE A C 1
ATOM 765 O O . ILE A 1 93 ? 18.436 3.646 -26.288 1.00 90.31 93 ILE A O 1
ATOM 769 N N . GLU A 1 94 ? 20.288 3.196 -25.095 1.00 87.19 94 GLU A N 1
ATOM 770 C CA . GLU A 1 94 ? 21.212 3.829 -26.041 1.00 87.19 94 GLU A CA 1
ATOM 771 C C . GLU A 1 94 ? 21.083 3.252 -27.457 1.00 87.19 94 GLU A C 1
ATOM 773 O O . GLU A 1 94 ? 20.995 3.998 -28.431 1.00 87.19 94 GLU A O 1
ATOM 778 N N . ARG A 1 95 ? 21.011 1.923 -27.586 1.00 85.94 95 ARG A N 1
ATOM 779 C CA . ARG A 1 95 ? 20.860 1.263 -28.893 1.00 85.94 95 ARG A CA 1
ATOM 780 C C . ARG A 1 95 ? 19.506 1.556 -29.535 1.00 85.94 95 ARG A C 1
ATOM 782 O O . ARG A 1 95 ? 19.429 1.732 -30.752 1.00 85.94 95 ARG A O 1
ATOM 789 N N . ALA A 1 96 ? 18.454 1.643 -28.725 1.00 88.12 96 ALA A N 1
ATOM 790 C CA . ALA A 1 96 ? 17.098 1.844 -29.208 1.00 88.12 96 ALA A CA 1
ATOM 791 C C . ALA A 1 96 ? 16.800 3.270 -29.681 1.00 88.12 96 ALA A C 1
ATOM 793 O O . ALA A 1 96 ? 15.884 3.444 -30.479 1.00 88.12 96 ALA A O 1
ATOM 794 N N . LYS A 1 97 ? 17.590 4.281 -29.295 1.00 87.88 97 LYS A N 1
ATOM 795 C CA . LYS A 1 97 ? 17.375 5.689 -29.698 1.00 87.88 97 LYS A CA 1
ATOM 796 C C . LYS A 1 97 ? 17.247 5.907 -31.206 1.00 87.88 97 LYS A C 1
ATOM 798 O O . LYS A 1 97 ? 16.573 6.836 -31.637 1.00 87.88 97 LYS A O 1
ATOM 803 N N . SER A 1 98 ? 17.918 5.078 -32.002 1.00 85.88 98 SER A N 1
ATOM 804 C CA . SER A 1 98 ? 17.911 5.195 -33.464 1.00 85.88 98 SER A CA 1
ATOM 805 C C . SER A 1 98 ? 16.689 4.559 -34.140 1.00 85.88 98 SER A C 1
ATOM 807 O O . SER A 1 98 ? 16.404 4.893 -35.288 1.00 85.88 98 SER A O 1
ATOM 809 N N . GLY A 1 99 ? 15.982 3.653 -33.453 1.00 85.31 99 GLY A N 1
ATOM 810 C CA . GLY A 1 99 ? 14.921 2.823 -34.037 1.00 85.31 99 GLY A CA 1
ATOM 811 C C . GLY A 1 99 ? 13.565 2.900 -33.331 1.00 85.31 99 GLY A C 1
ATOM 812 O O . GLY A 1 99 ? 12.543 2.685 -33.980 1.00 85.31 99 GLY A O 1
ATOM 813 N N . ALA A 1 100 ? 13.540 3.234 -32.041 1.00 90.19 100 ALA A N 1
ATOM 814 C CA . ALA A 1 100 ? 12.329 3.377 -31.246 1.00 90.19 100 ALA A CA 1
ATOM 815 C C . ALA A 1 100 ? 11.861 4.838 -31.204 1.00 90.19 100 ALA A C 1
ATOM 817 O O . ALA A 1 100 ? 12.644 5.789 -31.272 1.00 90.19 100 ALA A O 1
ATOM 818 N N . SER A 1 101 ? 10.556 5.027 -31.071 1.00 92.88 101 SER A N 1
ATOM 819 C CA . SER A 1 101 ? 9.929 6.325 -30.908 1.00 92.88 101 SER A CA 1
ATOM 820 C C . SER A 1 101 ? 10.247 6.928 -29.540 1.00 92.88 101 SER A C 1
ATOM 822 O O . SER A 1 101 ? 10.451 6.238 -28.537 1.00 92.88 101 SER A O 1
ATOM 824 N N . LYS A 1 102 ? 10.206 8.264 -29.471 1.00 92.06 102 LYS A N 1
ATOM 825 C CA . LYS A 1 102 ? 10.418 9.014 -28.223 1.00 92.06 102 LYS A CA 1
ATOM 826 C C . LYS A 1 102 ? 9.493 8.548 -27.089 1.00 92.06 102 LYS A C 1
ATOM 828 O O . LYS A 1 102 ? 9.895 8.567 -25.934 1.00 92.06 102 LYS A O 1
ATOM 833 N N . ASN A 1 103 ? 8.282 8.096 -27.415 1.00 93.44 103 ASN A N 1
ATOM 834 C CA . ASN A 1 103 ? 7.317 7.589 -26.442 1.00 93.44 103 ASN A CA 1
ATOM 835 C C . ASN A 1 103 ? 7.843 6.338 -25.711 1.00 93.44 103 ASN A C 1
ATOM 837 O O . ASN A 1 103 ? 7.831 6.294 -24.483 1.00 93.44 103 ASN A O 1
ATOM 841 N N . TYR A 1 104 ? 8.376 5.353 -26.440 1.00 92.75 104 TYR A N 1
ATOM 842 C CA . TYR A 1 104 ? 8.919 4.129 -25.837 1.00 92.75 104 TYR A CA 1
ATOM 843 C C . TYR A 1 104 ? 10.304 4.336 -25.208 1.00 92.75 104 TYR A C 1
ATOM 845 O O . TYR A 1 104 ? 10.631 3.673 -24.224 1.00 92.75 104 TYR A O 1
ATOM 853 N N . ILE A 1 105 ? 11.090 5.298 -25.703 1.00 94.06 105 ILE A N 1
ATOM 854 C CA . ILE A 1 105 ? 12.322 5.731 -25.026 1.00 94.06 105 ILE A CA 1
ATOM 855 C C . ILE A 1 105 ? 12.002 6.372 -23.672 1.00 94.06 105 ILE A C 1
ATOM 857 O O . ILE A 1 105 ? 12.619 6.001 -22.677 1.00 94.06 105 ILE A O 1
ATOM 861 N N . ASN A 1 106 ? 11.008 7.265 -23.600 1.00 93.38 106 ASN A N 1
ATOM 862 C CA . ASN A 1 106 ? 10.557 7.845 -22.333 1.00 93.38 106 ASN A CA 1
ATOM 863 C C . ASN A 1 106 ? 10.066 6.758 -21.371 1.00 93.38 106 ASN A C 1
ATOM 865 O O . ASN A 1 106 ? 10.419 6.783 -20.198 1.00 93.38 106 ASN A O 1
ATOM 869 N N . LEU A 1 107 ? 9.311 5.766 -21.858 1.00 95.12 107 LEU A N 1
ATOM 870 C CA . LEU A 1 107 ? 8.929 4.619 -21.035 1.00 95.12 107 LEU A CA 1
ATOM 871 C C . LEU A 1 107 ? 10.161 3.925 -20.438 1.00 95.12 107 LEU A C 1
ATOM 873 O O . LEU A 1 107 ? 10.245 3.761 -19.223 1.00 95.12 107 LEU A O 1
ATOM 877 N N . ALA A 1 108 ? 11.129 3.550 -21.275 1.00 95.44 108 ALA A N 1
ATOM 878 C CA . ALA A 1 108 ? 12.331 2.858 -20.825 1.00 95.44 108 ALA A CA 1
ATOM 879 C C . ALA A 1 108 ? 13.158 3.700 -19.833 1.00 95.44 108 ALA A C 1
ATOM 881 O O . ALA A 1 108 ? 13.605 3.171 -18.818 1.00 95.44 108 ALA A O 1
ATOM 882 N N . MET A 1 109 ? 13.295 5.009 -20.073 1.00 95.44 109 MET A N 1
ATOM 883 C CA . MET A 1 109 ? 13.933 5.955 -19.148 1.00 95.44 109 MET A CA 1
ATOM 884 C C . MET A 1 109 ? 13.205 6.027 -17.805 1.00 95.44 109 MET A C 1
ATOM 886 O O . MET A 1 109 ? 13.840 5.995 -16.755 1.00 95.44 109 MET A O 1
ATOM 890 N N . GLY A 1 110 ? 11.872 6.088 -17.826 1.00 96.31 110 GLY A N 1
ATOM 891 C CA . GLY A 1 110 ? 11.061 6.125 -16.616 1.00 96.31 110 GLY A CA 1
ATOM 892 C C . GLY A 1 110 ? 11.264 4.886 -15.745 1.00 96.31 110 GLY A C 1
ATOM 893 O O . GLY A 1 110 ? 11.487 4.999 -14.542 1.00 96.31 110 GLY A O 1
ATOM 894 N N . ILE A 1 111 ? 11.275 3.704 -16.366 1.00 96.94 111 ILE A N 1
ATOM 895 C CA . ILE A 1 111 ? 11.565 2.445 -15.672 1.00 96.94 111 ILE A CA 1
ATOM 896 C C . ILE A 1 111 ? 13.017 2.416 -15.171 1.00 96.94 111 ILE A C 1
ATOM 898 O O . ILE A 1 111 ? 13.243 2.040 -14.023 1.00 96.94 111 ILE A O 1
ATOM 902 N N . LEU A 1 112 ? 13.996 2.845 -15.976 1.00 96.12 112 LEU A N 1
ATOM 903 C CA . LEU A 1 112 ? 15.398 2.925 -15.553 1.00 96.12 112 LEU A CA 1
ATOM 904 C C . LEU A 1 112 ? 15.536 3.752 -14.268 1.00 96.12 112 LEU A C 1
ATOM 906 O O . LEU A 1 112 ? 16.092 3.265 -13.288 1.00 96.12 112 LEU A O 1
ATOM 910 N N . PHE A 1 113 ? 14.991 4.970 -14.248 1.00 95.69 113 PHE A N 1
ATOM 911 C CA . PHE A 1 113 ? 15.076 5.848 -13.082 1.00 95.69 113 PHE A CA 1
ATOM 912 C C . PHE A 1 113 ? 14.359 5.279 -11.857 1.00 95.69 113 PHE A C 1
ATOM 914 O O . PHE A 1 113 ? 14.910 5.336 -10.759 1.00 95.69 113 PHE A O 1
ATOM 921 N N . LYS A 1 114 ? 13.187 4.661 -12.042 1.00 95.50 114 LYS A N 1
ATOM 922 C CA . LYS A 1 114 ? 12.442 4.012 -10.958 1.00 95.50 114 LYS A CA 1
ATOM 923 C C . LYS A 1 114 ? 13.294 2.945 -10.258 1.00 95.50 114 LYS A C 1
ATOM 925 O O . LYS A 1 114 ? 13.453 2.985 -9.041 1.00 95.50 114 LYS A O 1
ATOM 930 N N . TYR A 1 115 ? 13.862 2.002 -11.014 1.00 94.62 115 TYR A N 1
ATOM 931 C CA . TYR A 1 115 ? 14.647 0.909 -10.425 1.00 94.62 115 TYR A CA 1
ATOM 932 C C . TYR A 1 115 ? 16.009 1.368 -9.895 1.00 94.62 115 TYR A C 1
ATOM 934 O O . TYR A 1 115 ? 16.528 0.768 -8.955 1.00 94.62 115 TYR A O 1
ATOM 942 N N . SER A 1 116 ? 16.562 2.456 -10.429 1.00 93.56 116 SER A N 1
ATOM 943 C CA . SER A 1 116 ? 17.724 3.116 -9.836 1.00 93.56 116 SER A CA 1
ATOM 944 C C . SER A 1 116 ? 17.410 3.745 -8.481 1.00 93.56 116 SER A C 1
ATOM 946 O O . SER A 1 116 ? 18.154 3.527 -7.529 1.00 93.56 116 SER A O 1
ATOM 948 N N . GLY A 1 117 ? 16.281 4.451 -8.353 1.00 92.19 117 GLY A N 1
ATOM 949 C CA . GLY A 1 117 ? 15.804 4.943 -7.058 1.00 92.19 117 GLY A CA 1
ATOM 950 C C . GLY A 1 117 ? 15.619 3.796 -6.061 1.00 92.19 117 GLY A C 1
ATOM 951 O O . GLY A 1 117 ? 16.144 3.845 -4.950 1.00 92.19 117 GLY A O 1
ATOM 952 N N . ALA A 1 118 ? 14.979 2.704 -6.492 1.00 91.19 118 ALA A N 1
ATOM 953 C CA . ALA A 1 118 ? 14.784 1.519 -5.658 1.00 91.19 118 ALA A CA 1
ATOM 954 C C . ALA A 1 118 ? 16.107 0.888 -5.193 1.00 91.19 118 ALA A C 1
ATOM 956 O O . ALA A 1 118 ? 16.210 0.474 -4.037 1.00 91.19 118 ALA A O 1
ATOM 957 N N . LEU A 1 119 ? 17.129 0.843 -6.058 1.00 90.19 119 LEU A N 1
ATOM 958 C CA . LEU A 1 119 ? 18.462 0.346 -5.712 1.00 90.19 119 LEU A CA 1
ATOM 959 C C . LEU A 1 119 ? 19.103 1.170 -4.583 1.00 90.19 119 LEU A C 1
ATOM 961 O O . LEU A 1 119 ? 19.562 0.581 -3.603 1.00 90.19 119 LEU A O 1
ATOM 965 N N . LEU A 1 120 ? 19.108 2.504 -4.692 1.00 88.75 120 LEU A N 1
ATOM 966 C CA . LEU A 1 120 ? 19.672 3.375 -3.648 1.00 88.75 120 LEU A CA 1
ATOM 967 C C . LEU A 1 120 ? 18.939 3.184 -2.323 1.00 88.75 120 LEU A C 1
ATOM 969 O O . LEU A 1 120 ? 19.559 3.037 -1.268 1.00 88.75 120 LEU A O 1
ATOM 973 N N . HIS A 1 121 ? 17.614 3.079 -2.398 1.00 84.81 121 HIS A N 1
ATOM 974 C CA . HIS A 1 121 ? 16.764 2.892 -1.236 1.00 84.81 121 HIS A CA 1
ATOM 975 C C . HIS A 1 121 ? 17.093 1.604 -0.453 1.00 84.81 121 HIS A C 1
ATOM 977 O O . HIS A 1 121 ? 17.071 1.592 0.782 1.00 84.81 121 HIS A O 1
ATOM 983 N N . VAL A 1 122 ? 17.446 0.512 -1.148 1.00 82.62 122 VAL A N 1
ATOM 984 C CA . VAL A 1 122 ? 17.830 -0.759 -0.504 1.00 82.62 122 VAL A CA 1
ATOM 985 C C . VAL A 1 122 ? 19.306 -0.831 -0.096 1.00 82.62 122 VAL A C 1
ATOM 987 O O . VAL A 1 122 ? 19.651 -1.643 0.763 1.00 82.62 122 VAL A O 1
ATOM 990 N N . GLN A 1 123 ? 20.183 0.003 -0.664 1.00 81.81 123 GLN A N 1
ATOM 991 C CA . GLN A 1 123 ? 21.625 -0.013 -0.381 1.00 81.81 123 GLN A CA 1
ATOM 992 C C . GLN A 1 123 ? 22.018 0.627 0.966 1.00 81.81 123 GLN A C 1
ATOM 994 O O . GLN A 1 123 ? 23.175 0.513 1.363 1.00 81.81 123 GLN A O 1
ATOM 999 N N . LYS A 1 124 ? 21.067 1.214 1.716 1.00 64.38 124 LYS A N 1
ATOM 1000 C CA . LYS A 1 124 ? 21.273 1.846 3.043 1.00 64.38 124 LYS A CA 1
ATOM 1001 C C . LYS A 1 124 ? 22.345 2.958 3.071 1.00 64.38 124 LYS A C 1
ATOM 1003 O O . LYS A 1 124 ? 22.818 3.307 4.152 1.00 64.38 124 LYS A O 1
ATOM 1008 N N . VAL A 1 125 ? 22.724 3.513 1.920 1.00 59.38 125 VAL A N 1
ATOM 1009 C CA . VAL A 1 125 ? 23.600 4.695 1.819 1.00 59.38 125 VAL A CA 1
ATOM 1010 C C . VAL A 1 125 ? 22.724 5.951 1.917 1.00 59.38 125 VAL A C 1
ATOM 1012 O O . VAL A 1 125 ? 21.559 5.905 1.526 1.00 59.38 125 VAL A O 1
ATOM 1015 N N . SER A 1 126 ? 23.241 7.039 2.495 1.00 60.94 126 SER A N 1
ATOM 1016 C CA . SER A 1 126 ? 22.533 8.306 2.750 1.00 60.94 126 SER A CA 1
ATOM 1017 C C . SER A 1 126 ? 22.232 9.111 1.473 1.00 60.94 126 SER A C 1
ATOM 1019 O O . SER A 1 126 ? 22.556 10.289 1.403 1.00 60.94 126 SER A O 1
ATOM 1021 N N . ASP A 1 127 ? 21.638 8.469 0.470 1.00 79.19 127 ASP A N 1
ATOM 1022 C CA . ASP A 1 127 ? 21.321 9.049 -0.838 1.00 79.19 127 ASP A CA 1
ATOM 1023 C C . ASP A 1 127 ? 19.795 9.161 -1.008 1.00 79.19 127 ASP A C 1
ATOM 1025 O O . ASP A 1 127 ? 19.232 8.847 -2.063 1.00 79.19 127 ASP A O 1
ATOM 1029 N N . ALA A 1 128 ? 19.093 9.556 0.060 1.00 83.50 128 ALA A N 1
ATOM 1030 C CA . ALA A 1 128 ? 17.635 9.679 0.057 1.00 83.50 128 ALA A CA 1
ATOM 1031 C C . ALA A 1 128 ? 17.173 10.754 -0.939 1.00 83.50 128 ALA A C 1
ATOM 1033 O O . ALA A 1 128 ? 16.180 10.558 -1.643 1.00 83.50 128 ALA A O 1
ATOM 1034 N N . GLU A 1 129 ? 17.941 11.837 -1.065 1.00 88.25 129 GLU A N 1
ATOM 1035 C CA . GLU A 1 129 ? 17.717 12.930 -2.006 1.00 88.25 129 GLU A CA 1
ATOM 1036 C C . GLU A 1 129 ? 17.877 12.452 -3.454 1.00 88.25 129 GLU A C 1
ATOM 1038 O O . GLU A 1 129 ? 17.038 12.734 -4.310 1.00 88.25 129 GLU A O 1
ATOM 1043 N N . VAL A 1 130 ? 18.924 11.669 -3.732 1.00 89.44 130 VAL A N 1
ATOM 1044 C CA . VAL A 1 130 ? 19.164 11.104 -5.069 1.00 89.44 130 VAL A CA 1
ATOM 1045 C C . VAL A 1 130 ? 18.068 10.104 -5.420 1.00 89.44 130 VAL A C 1
ATOM 1047 O O . VAL A 1 130 ? 17.519 10.151 -6.520 1.00 89.44 130 VAL A O 1
ATOM 1050 N N . SER A 1 131 ? 17.692 9.234 -4.477 1.00 90.44 131 SER A N 1
ATOM 1051 C CA . SER A 1 131 ? 16.588 8.292 -4.656 1.00 90.44 131 SER A CA 1
ATOM 1052 C C . SER A 1 131 ? 15.281 9.015 -4.980 1.00 90.44 131 SER A C 1
ATOM 1054 O O . SER A 1 131 ? 14.600 8.620 -5.927 1.00 90.44 131 SER A O 1
ATOM 1056 N N . LEU A 1 132 ? 14.926 10.058 -4.223 1.00 89.56 132 LEU A N 1
ATOM 1057 C CA . LEU A 1 132 ? 13.700 10.821 -4.453 1.00 89.56 132 LEU A CA 1
ATOM 1058 C C . LEU A 1 132 ? 13.730 11.519 -5.814 1.00 89.56 132 LEU A C 1
ATOM 1060 O O . LEU A 1 132 ? 12.769 11.425 -6.575 1.00 89.56 132 LEU A O 1
ATOM 1064 N N . MET A 1 133 ? 14.847 12.153 -6.170 1.00 90.75 133 MET A N 1
ATOM 1065 C CA . MET A 1 133 ? 14.999 12.797 -7.472 1.00 90.75 133 MET A CA 1
ATOM 1066 C C . MET A 1 133 ? 14.832 11.803 -8.631 1.00 90.75 133 MET A C 1
ATOM 1068 O O . MET A 1 133 ? 14.172 12.117 -9.624 1.00 90.75 133 MET A O 1
ATOM 1072 N N . LEU A 1 134 ? 15.389 10.594 -8.515 1.00 93.00 134 LEU A N 1
ATOM 1073 C CA . LEU A 1 134 ? 15.215 9.538 -9.514 1.00 93.00 134 LEU A CA 1
ATOM 1074 C C . LEU A 1 134 ? 13.746 9.109 -9.634 1.00 93.00 134 LEU A C 1
ATOM 1076 O O . LEU A 1 134 ? 13.263 8.920 -10.750 1.00 93.00 134 LEU A O 1
ATOM 1080 N N . TYR A 1 135 ? 12.995 9.039 -8.532 1.00 92.81 135 TYR A N 1
ATOM 1081 C CA . TYR A 1 135 ? 11.550 8.814 -8.607 1.00 92.81 135 TYR A CA 1
ATOM 1082 C C . TYR A 1 135 ? 10.804 9.993 -9.251 1.00 92.81 135 TYR A C 1
ATOM 1084 O O . TYR A 1 135 ? 9.938 9.770 -10.096 1.00 92.81 135 TYR A O 1
ATOM 1092 N N . CYS A 1 136 ? 11.170 11.245 -8.969 1.00 91.75 136 CYS A N 1
ATOM 1093 C CA . CYS A 1 136 ? 10.598 12.408 -9.659 1.00 91.75 136 CYS A CA 1
ATOM 1094 C C . CYS A 1 136 ? 10.833 12.340 -11.179 1.00 91.75 136 CYS A C 1
ATOM 1096 O O . CYS A 1 136 ? 9.900 12.511 -11.970 1.00 91.75 136 CYS A O 1
ATOM 1098 N N . LEU A 1 137 ? 12.056 12.005 -11.604 1.00 93.44 137 LEU A N 1
ATOM 1099 C CA . LEU A 1 137 ? 12.395 11.778 -13.011 1.00 93.44 137 LEU A CA 1
ATOM 1100 C C . LEU A 1 137 ? 11.561 10.643 -13.615 1.00 93.44 137 LEU A C 1
ATOM 1102 O O . LEU A 1 137 ? 10.965 10.814 -14.682 1.00 93.44 137 LEU A O 1
ATOM 1106 N N . ALA A 1 138 ? 11.474 9.505 -12.923 1.00 95.31 138 ALA A N 1
ATOM 1107 C CA . ALA A 1 138 ? 10.659 8.374 -13.346 1.00 95.31 138 ALA A CA 1
ATOM 1108 C C . ALA A 1 138 ? 9.196 8.781 -13.558 1.00 95.31 138 ALA A C 1
ATOM 1110 O O . ALA A 1 138 ? 8.609 8.471 -14.596 1.00 95.31 138 ALA A O 1
ATOM 1111 N N . TYR A 1 139 ? 8.629 9.551 -12.627 1.00 94.00 139 TYR A N 1
ATOM 1112 C CA . TYR A 1 139 ? 7.249 10.016 -12.690 1.00 94.00 139 TYR A CA 1
ATOM 1113 C C . TYR A 1 139 ? 6.993 10.858 -13.942 1.00 94.00 139 TYR A C 1
ATOM 1115 O O . TYR A 1 139 ? 5.988 10.649 -14.629 1.00 94.00 139 TYR A O 1
ATOM 1123 N N . HIS A 1 140 ? 7.887 11.799 -14.261 1.00 92.81 140 HIS A N 1
ATOM 1124 C CA . HIS A 1 140 ? 7.743 12.665 -15.433 1.00 92.81 140 HIS A CA 1
ATOM 1125 C C . HIS A 1 140 ? 7.784 11.872 -16.741 1.00 92.81 140 HIS A C 1
ATOM 1127 O O . HIS A 1 140 ? 6.917 12.050 -17.602 1.00 92.81 140 HIS A O 1
ATOM 1133 N N . HIS A 1 141 ? 8.741 10.953 -16.861 1.00 94.19 141 HIS A N 1
ATOM 1134 C CA . HIS A 1 141 ? 8.887 10.097 -18.036 1.00 94.19 141 HIS A CA 1
ATOM 1135 C C . HIS A 1 141 ? 7.686 9.165 -18.221 1.00 94.19 141 HIS A C 1
ATOM 1137 O O . HIS A 1 141 ? 7.069 9.170 -19.290 1.00 94.19 141 HIS A O 1
ATOM 1143 N N . LEU A 1 142 ? 7.281 8.447 -17.170 1.00 94.50 142 LEU A N 1
ATOM 1144 C CA . LEU A 1 142 ? 6.136 7.530 -17.205 1.00 94.50 142 LEU A CA 1
ATOM 1145 C C . LEU A 1 142 ? 4.805 8.266 -17.427 1.00 94.50 142 LEU A C 1
ATOM 1147 O O . LEU A 1 142 ? 3.947 7.777 -18.157 1.00 94.50 142 LEU A O 1
ATOM 1151 N N . SER A 1 143 ? 4.635 9.468 -16.868 1.00 91.81 143 SER A N 1
ATOM 1152 C CA . SER A 1 143 ? 3.427 10.283 -17.079 1.00 91.81 143 SER A CA 1
ATOM 1153 C C . SER A 1 143 ? 3.274 10.786 -18.512 1.00 91.81 143 SER A C 1
ATOM 1155 O O . SER A 1 143 ? 2.153 11.078 -18.930 1.00 91.81 143 SER A O 1
ATOM 1157 N N . SER A 1 144 ? 4.379 10.906 -19.254 1.00 90.75 144 SER A N 1
ATOM 1158 C CA . SER A 1 144 ? 4.364 11.321 -20.660 1.00 90.75 144 SER A CA 1
ATOM 1159 C C . SER A 1 144 ? 3.983 10.191 -21.622 1.00 90.75 144 SER A C 1
ATOM 1161 O O . SER A 1 144 ? 3.641 10.462 -22.774 1.00 90.75 144 SER A O 1
ATOM 1163 N N . PHE A 1 145 ? 4.031 8.936 -21.161 1.00 92.31 145 PHE A N 1
ATOM 1164 C CA . PHE A 1 145 ? 3.768 7.778 -22.000 1.00 92.31 145 PHE A CA 1
ATOM 1165 C C . PHE A 1 145 ? 2.289 7.673 -22.376 1.00 92.31 145 PHE A C 1
ATOM 1167 O O . PHE A 1 145 ? 1.388 7.808 -21.544 1.00 92.31 145 PHE A O 1
ATOM 1174 N N . THR A 1 146 ? 2.037 7.361 -23.645 1.00 90.06 146 THR A N 1
ATOM 1175 C CA . THR A 1 146 ? 0.692 7.086 -24.159 1.00 90.06 146 THR A CA 1
ATOM 1176 C C . THR A 1 146 ? 0.683 5.780 -24.944 1.00 90.06 146 THR A C 1
ATOM 1178 O O . THR A 1 146 ? 1.600 5.496 -25.708 1.00 90.06 146 THR A O 1
ATOM 1181 N N . SER A 1 147 ? -0.352 4.965 -24.760 1.00 88.00 147 SER A N 1
ATOM 1182 C CA . SER A 1 147 ? -0.567 3.750 -25.549 1.00 88.00 147 SER A CA 1
ATOM 1183 C C . SER A 1 147 ? -2.054 3.558 -25.807 1.00 88.00 147 SER A C 1
ATOM 1185 O O . SER A 1 147 ? -2.890 3.949 -24.991 1.00 88.00 147 SER A O 1
ATOM 1187 N N . THR A 1 148 ? -2.371 2.967 -26.956 1.00 85.81 148 THR A N 1
ATOM 1188 C CA . THR A 1 148 ? -3.730 2.520 -27.287 1.00 85.81 148 THR A CA 1
ATOM 1189 C C . THR A 1 148 ? -4.023 1.127 -26.731 1.00 85.81 148 THR A C 1
ATOM 1191 O O . THR A 1 148 ? -5.188 0.748 -26.646 1.00 85.81 148 THR A O 1
ATOM 1194 N N . GLU A 1 149 ? -2.992 0.389 -26.308 1.00 86.88 149 GLU A N 1
ATOM 1195 C CA . GLU A 1 149 ? -3.108 -0.942 -25.718 1.00 86.88 149 GLU A CA 1
ATOM 1196 C C . GLU A 1 149 ? -3.429 -0.831 -24.216 1.00 86.88 149 GLU A C 1
ATOM 1198 O O . GLU A 1 149 ? -2.582 -0.366 -23.441 1.00 86.88 149 GLU A O 1
ATOM 1203 N N . PRO A 1 150 ? -4.623 -1.269 -23.765 1.00 84.44 150 PRO A N 1
ATOM 1204 C CA . PRO A 1 150 ? -5.043 -1.110 -22.373 1.00 84.44 150 PRO A CA 1
ATOM 1205 C C . PRO A 1 150 ? -4.134 -1.834 -21.379 1.00 84.44 150 PRO A C 1
ATOM 1207 O O . PRO A 1 150 ? -3.905 -1.333 -20.283 1.00 84.44 150 PRO A O 1
ATOM 1210 N N . GLU A 1 151 ? -3.591 -2.992 -21.758 1.00 83.31 151 GLU A N 1
ATOM 1211 C CA . GLU A 1 151 ? -2.724 -3.787 -20.883 1.00 83.31 151 GLU A CA 1
ATOM 1212 C C . GLU A 1 151 ? -1.367 -3.122 -20.649 1.00 83.31 151 GLU A C 1
ATOM 1214 O O . GLU A 1 151 ? -0.888 -3.092 -19.515 1.00 83.31 151 GLU A O 1
ATOM 1219 N N . VAL A 1 152 ? -0.776 -2.542 -21.699 1.00 86.12 152 VAL A N 1
ATOM 1220 C CA . VAL A 1 152 ? 0.467 -1.772 -21.586 1.00 86.12 152 VAL A CA 1
ATOM 1221 C C . VAL A 1 152 ? 0.216 -0.510 -20.776 1.00 86.12 152 VAL A C 1
ATOM 1223 O O . VAL A 1 152 ? 0.982 -0.204 -19.869 1.00 86.12 152 VAL A O 1
ATOM 1226 N N . LEU A 1 153 ? -0.884 0.200 -21.043 1.00 87.19 153 LEU A N 1
ATOM 1227 C CA . LEU A 1 153 ? -1.236 1.393 -20.279 1.00 87.19 153 LEU A CA 1
ATOM 1228 C C . LEU A 1 153 ? -1.442 1.077 -18.792 1.00 87.19 153 LEU A C 1
ATOM 1230 O O . LEU A 1 153 ? -0.986 1.839 -17.940 1.00 87.19 153 LEU A O 1
ATOM 1234 N N . ALA A 1 154 ? -2.093 -0.040 -18.474 1.00 86.19 154 ALA A N 1
ATOM 1235 C CA . ALA A 1 154 ? -2.291 -0.486 -17.104 1.00 86.19 154 ALA A CA 1
ATOM 1236 C C . ALA A 1 154 ? -0.961 -0.853 -16.427 1.00 86.19 154 ALA A C 1
ATOM 1238 O O . ALA A 1 154 ? -0.713 -0.408 -15.312 1.00 86.19 154 ALA A O 1
ATOM 1239 N N . TRP A 1 155 ? -0.074 -1.570 -17.124 1.00 89.06 155 TRP A N 1
ATOM 1240 C CA . TRP A 1 155 ? 1.267 -1.897 -16.628 1.00 89.06 155 TRP A CA 1
ATOM 1241 C C . TRP A 1 155 ? 2.112 -0.642 -16.346 1.00 89.06 155 TRP A C 1
ATOM 1243 O O . TRP A 1 155 ? 2.683 -0.503 -15.267 1.00 89.06 155 TRP A O 1
ATOM 1253 N N . VAL A 1 156 ? 2.109 0.337 -17.258 1.00 91.81 156 VAL A N 1
ATOM 1254 C CA . VAL A 1 156 ? 2.774 1.634 -17.034 1.00 91.81 156 VAL A CA 1
ATOM 1255 C C . VAL A 1 156 ? 2.139 2.395 -15.872 1.00 91.81 156 VAL A C 1
ATOM 1257 O O . VAL A 1 156 ? 2.845 3.014 -15.078 1.00 91.81 156 VAL A O 1
ATOM 1260 N N . THR A 1 157 ? 0.813 2.334 -15.740 1.00 92.00 157 THR A N 1
ATOM 1261 C CA . THR A 1 157 ? 0.089 2.972 -14.633 1.00 92.00 157 THR A CA 1
ATOM 1262 C C . THR A 1 157 ? 0.487 2.364 -13.286 1.00 92.00 157 THR A C 1
ATOM 1264 O O . THR A 1 157 ? 0.636 3.115 -12.327 1.00 92.00 157 THR A O 1
ATOM 1267 N N . THR A 1 158 ? 0.727 1.050 -13.207 1.00 91.00 158 THR A N 1
ATOM 1268 C CA . THR A 1 158 ? 1.244 0.394 -11.994 1.00 91.00 158 THR A CA 1
ATOM 1269 C C . THR A 1 158 ? 2.593 0.981 -11.590 1.00 91.00 158 THR A C 1
ATOM 1271 O O . THR A 1 158 ? 2.741 1.436 -10.460 1.00 91.00 158 THR A O 1
ATOM 1274 N N . HIS A 1 159 ? 3.536 1.085 -12.528 1.00 92.81 159 HIS A N 1
ATOM 1275 C CA . HIS A 1 159 ? 4.852 1.674 -12.262 1.00 92.81 159 HIS A CA 1
ATOM 1276 C C . HIS A 1 159 ? 4.802 3.164 -11.920 1.00 92.81 159 HIS A C 1
ATOM 1278 O O . HIS A 1 159 ? 5.567 3.646 -11.082 1.00 92.81 159 HIS A O 1
ATOM 1284 N N . LEU A 1 160 ? 3.882 3.904 -12.536 1.00 92.44 160 LEU A N 1
ATOM 1285 C CA . LEU A 1 160 ? 3.658 5.306 -12.208 1.00 92.44 160 LEU A CA 1
ATOM 1286 C C . LEU A 1 160 ? 3.076 5.466 -10.797 1.00 92.44 160 LEU A C 1
ATOM 1288 O O . LEU A 1 160 ? 3.458 6.397 -10.089 1.00 92.44 160 LEU A O 1
ATOM 1292 N N . LEU A 1 161 ? 2.191 4.561 -10.372 1.00 89.50 161 LEU A N 1
ATOM 1293 C CA . LEU A 1 161 ? 1.649 4.548 -9.017 1.00 89.50 161 LEU A CA 1
ATOM 1294 C C . LEU A 1 161 ? 2.722 4.164 -7.988 1.00 89.50 161 LEU A C 1
ATOM 1296 O O . LEU A 1 161 ? 2.827 4.844 -6.979 1.00 89.50 161 LEU A O 1
ATOM 1300 N N . GLU A 1 162 ? 3.576 3.175 -8.273 1.00 89.44 162 GLU A N 1
ATOM 1301 C CA . GLU A 1 162 ? 4.739 2.832 -7.427 1.00 89.44 162 GLU A CA 1
ATOM 1302 C C . GLU A 1 162 ? 5.670 4.024 -7.234 1.00 89.44 162 GLU A C 1
ATOM 1304 O O . GLU A 1 162 ? 6.079 4.339 -6.121 1.00 89.44 162 GLU A O 1
ATOM 1309 N N . THR A 1 163 ? 5.962 4.724 -8.328 1.00 90.62 163 THR A N 1
ATOM 1310 C CA . THR A 1 163 ? 6.793 5.927 -8.296 1.00 90.62 163 THR A CA 1
ATOM 1311 C C . THR A 1 163 ? 6.126 7.036 -7.486 1.00 90.62 163 THR A C 1
ATOM 1313 O O . THR A 1 163 ? 6.778 7.701 -6.691 1.00 90.62 163 THR A O 1
ATOM 1316 N N . THR A 1 164 ? 4.814 7.218 -7.662 1.00 88.50 164 THR A N 1
ATOM 1317 C CA . THR A 1 164 ? 4.019 8.184 -6.892 1.00 88.50 164 THR A CA 1
ATOM 1318 C C . THR A 1 164 ? 4.085 7.878 -5.400 1.00 88.50 164 THR A C 1
ATOM 1320 O O . THR A 1 164 ? 4.324 8.779 -4.607 1.00 88.50 164 THR A O 1
ATOM 1323 N N . ALA A 1 165 ? 3.932 6.605 -5.043 1.00 84.88 165 ALA A N 1
ATOM 1324 C CA . ALA A 1 165 ? 3.992 6.115 -3.678 1.00 84.88 165 ALA A CA 1
ATOM 1325 C C . ALA A 1 165 ? 5.380 6.372 -3.055 1.00 84.88 165 ALA A C 1
ATOM 1327 O O . ALA A 1 165 ? 5.487 6.891 -1.950 1.00 84.88 165 ALA A O 1
ATOM 1328 N N . ALA A 1 166 ? 6.457 6.109 -3.800 1.00 85.94 166 ALA A N 1
ATOM 1329 C CA . ALA A 1 166 ? 7.820 6.385 -3.348 1.00 85.94 166 ALA A CA 1
ATOM 1330 C C . ALA A 1 166 ? 8.137 7.887 -3.193 1.00 85.94 166 ALA A C 1
ATOM 1332 O O . ALA A 1 166 ? 9.002 8.248 -2.399 1.00 85.94 166 ALA A O 1
ATOM 1333 N N . ILE A 1 167 ? 7.457 8.763 -3.945 1.00 85.88 167 ILE A N 1
ATOM 1334 C CA . ILE A 1 167 ? 7.575 10.222 -3.795 1.00 85.88 167 ILE A CA 1
ATOM 1335 C C . ILE A 1 167 ? 6.838 10.705 -2.543 1.00 85.88 167 ILE A C 1
ATOM 1337 O O . ILE A 1 167 ? 7.347 11.584 -1.854 1.00 85.88 167 ILE A O 1
ATOM 1341 N N . THR A 1 168 ? 5.644 10.171 -2.260 1.00 80.75 168 THR A N 1
ATOM 1342 C CA . THR A 1 168 ? 4.857 10.592 -1.088 1.00 80.75 168 THR A CA 1
ATOM 1343 C C . THR A 1 168 ? 5.428 10.059 0.221 1.00 80.75 168 THR A C 1
ATOM 1345 O O . THR A 1 168 ? 5.322 10.727 1.244 1.00 80.75 168 THR A O 1
ATOM 1348 N N . TYR A 1 169 ? 6.098 8.908 0.181 1.00 79.56 169 TYR A N 1
ATOM 1349 C CA . TYR A 1 169 ? 6.819 8.318 1.307 1.00 79.56 1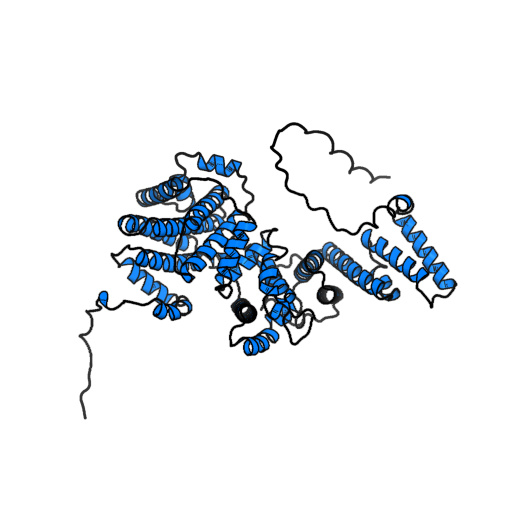69 TYR A CA 1
ATOM 1350 C C . TYR A 1 169 ? 8.289 8.763 1.341 1.00 79.56 169 TYR A C 1
ATOM 1352 O O . TYR A 1 169 ? 9.222 7.977 1.136 1.00 79.56 169 TYR A O 1
ATOM 1360 N N . ASN A 1 170 ? 8.521 10.055 1.542 1.00 77.12 170 ASN A N 1
ATOM 1361 C CA . ASN A 1 170 ? 9.873 10.567 1.695 1.00 77.12 170 ASN A CA 1
ATOM 1362 C C . ASN A 1 170 ? 9.899 11.808 2.594 1.00 77.12 170 ASN A C 1
ATOM 1364 O O . ASN A 1 170 ? 9.032 12.669 2.484 1.00 77.12 170 ASN A O 1
ATOM 1368 N N . ASP A 1 171 ? 10.922 11.903 3.444 1.00 75.50 171 ASP A N 1
ATOM 1369 C CA . ASP A 1 171 ? 11.116 13.023 4.376 1.00 75.50 171 ASP A CA 1
ATOM 1370 C C . ASP A 1 171 ? 11.998 14.149 3.799 1.00 75.50 171 ASP A C 1
ATOM 1372 O O . ASP A 1 171 ? 12.247 15.152 4.468 1.00 75.50 171 ASP A O 1
ATOM 1376 N N . VAL A 1 172 ? 12.500 13.996 2.569 1.00 80.88 172 VAL A N 1
ATOM 1377 C CA . VAL A 1 172 ? 13.372 14.975 1.911 1.00 80.88 172 VAL A CA 1
ATOM 1378 C C . VAL A 1 172 ? 12.569 16.196 1.473 1.00 80.88 172 VAL A C 1
ATOM 1380 O O . VAL A 1 172 ? 11.533 16.109 0.808 1.00 80.88 172 VAL A O 1
ATOM 1383 N N . SER A 1 173 ? 13.096 17.369 1.804 1.00 81.38 173 SER A N 1
ATOM 1384 C CA . SER A 1 173 ? 12.490 18.649 1.466 1.00 81.38 173 SER A CA 1
ATOM 1385 C C . SER A 1 173 ? 12.693 19.026 -0.007 1.00 81.38 173 SER A C 1
ATOM 1387 O O . SER A 1 173 ? 13.704 18.715 -0.641 1.00 81.38 173 SER A O 1
ATOM 1389 N N . GLU A 1 174 ? 11.761 19.807 -0.559 1.00 82.31 174 GLU A N 1
ATOM 1390 C CA . GLU A 1 174 ? 11.873 20.347 -1.924 1.00 82.31 174 GLU A CA 1
ATOM 1391 C C . GLU A 1 174 ? 13.158 21.182 -2.124 1.00 82.31 174 GLU A C 1
ATOM 1393 O O . GLU A 1 174 ? 13.742 21.198 -3.213 1.00 82.31 174 GLU A O 1
ATOM 1398 N N . GLY A 1 175 ? 13.647 21.844 -1.067 1.00 83.50 175 GLY A N 1
ATOM 1399 C CA . GLY A 1 175 ? 14.876 22.643 -1.104 1.00 83.50 175 GLY A CA 1
ATOM 1400 C C . GLY A 1 175 ? 16.145 21.808 -1.310 1.00 83.50 175 GLY A C 1
ATOM 1401 O O . GLY A 1 175 ? 17.039 22.217 -2.058 1.00 83.50 175 GLY A O 1
ATOM 1402 N N . GLU A 1 176 ? 16.213 20.621 -0.705 1.00 84.81 176 GLU A N 1
ATOM 1403 C CA . GLU A 1 176 ? 17.332 19.684 -0.871 1.00 84.81 176 GLU A CA 1
ATOM 1404 C C . GLU A 1 176 ? 17.389 19.154 -2.307 1.00 84.81 176 GLU A C 1
ATOM 1406 O O . GLU A 1 176 ? 18.441 19.193 -2.949 1.00 84.81 176 GLU A O 1
ATOM 1411 N N . ILE A 1 177 ? 16.234 18.784 -2.866 1.00 86.12 177 ILE A N 1
ATOM 1412 C CA . ILE A 1 177 ? 16.124 18.338 -4.261 1.00 86.12 177 ILE A CA 1
ATOM 1413 C C . ILE A 1 177 ? 16.454 19.463 -5.246 1.00 86.12 177 ILE A C 1
ATOM 1415 O O . ILE A 1 177 ? 17.144 19.233 -6.238 1.00 86.12 177 ILE A O 1
ATOM 1419 N N . THR A 1 178 ? 16.037 20.697 -4.958 1.00 85.62 178 THR A N 1
ATOM 1420 C CA . THR A 1 178 ? 16.379 21.865 -5.789 1.00 85.62 178 THR A CA 1
ATOM 1421 C C . THR A 1 178 ? 17.883 22.117 -5.819 1.00 85.62 178 THR A C 1
ATOM 1423 O O . THR A 1 178 ? 18.447 22.403 -6.875 1.00 85.62 178 THR A O 1
ATOM 1426 N N . THR A 1 179 ? 18.546 21.965 -4.673 1.00 86.62 179 THR A N 1
ATOM 1427 C CA . THR A 1 179 ? 20.003 22.103 -4.570 1.00 86.62 179 THR A CA 1
ATOM 1428 C C . THR A 1 179 ? 20.714 21.014 -5.368 1.00 86.62 179 THR A C 1
ATOM 1430 O O . THR A 1 179 ? 21.648 21.307 -6.115 1.00 86.62 179 THR A O 1
ATOM 1433 N N . LEU A 1 180 ? 20.243 19.768 -5.261 1.00 87.00 180 LEU A N 1
ATOM 1434 C CA . LEU A 1 180 ? 20.783 18.637 -6.010 1.00 87.00 180 LEU A CA 1
ATOM 1435 C C . LEU A 1 180 ? 20.616 18.829 -7.526 1.00 87.00 180 LEU A C 1
ATOM 1437 O O . LEU A 1 180 ? 21.559 18.608 -8.282 1.00 87.00 180 LEU A O 1
ATOM 1441 N N . TRP A 1 181 ? 19.455 19.311 -7.972 1.00 86.69 181 TRP A N 1
ATOM 1442 C CA . TRP A 1 181 ? 19.177 19.549 -9.390 1.00 86.69 181 TRP A CA 1
ATOM 1443 C C . TRP A 1 181 ? 20.056 20.633 -10.021 1.00 86.69 181 TRP A C 1
ATOM 1445 O O . TRP A 1 181 ? 20.327 20.601 -11.219 1.00 86.69 181 TRP A O 1
ATOM 1455 N N . GLY A 1 182 ? 20.511 21.598 -9.217 1.00 84.38 182 GLY A N 1
ATOM 1456 C CA . GLY A 1 182 ? 21.399 22.674 -9.656 1.00 84.38 182 GLY A CA 1
ATOM 1457 C C . GLY A 1 182 ? 22.844 22.244 -9.926 1.00 84.38 182 GLY A C 1
ATOM 1458 O O . GLY A 1 182 ? 23.658 23.088 -10.293 1.00 84.38 182 GLY A O 1
ATOM 1459 N N . ARG A 1 183 ? 23.190 20.968 -9.724 1.00 88.81 183 ARG A N 1
ATOM 1460 C CA . ARG A 1 183 ? 24.542 20.450 -9.948 1.00 88.81 183 ARG A CA 1
ATOM 1461 C C . ARG A 1 183 ? 24.852 20.263 -11.433 1.00 88.81 183 ARG A C 1
ATOM 1463 O O . ARG A 1 183 ? 24.122 19.582 -12.149 1.00 88.81 183 ARG A O 1
ATOM 1470 N N . ASP A 1 184 ? 26.012 20.754 -11.861 1.00 86.62 184 ASP A N 1
ATOM 1471 C CA . ASP A 1 184 ? 26.510 20.557 -13.231 1.00 86.62 184 ASP A CA 1
ATOM 1472 C C . ASP A 1 184 ? 26.886 19.091 -13.525 1.00 86.62 184 ASP A C 1
ATOM 1474 O O . ASP A 1 184 ? 26.788 18.628 -14.663 1.00 86.62 184 ASP A O 1
ATOM 1478 N N . ASP A 1 185 ? 27.301 18.350 -12.495 1.00 89.25 185 ASP A N 1
ATOM 1479 C CA . ASP A 1 185 ? 27.725 16.948 -12.549 1.00 89.25 185 ASP A CA 1
ATOM 1480 C C . ASP A 1 185 ? 26.624 15.973 -12.100 1.00 89.25 185 ASP A C 1
ATOM 1482 O O . ASP A 1 185 ? 26.912 14.837 -11.737 1.00 89.25 185 ASP A O 1
ATOM 1486 N N . LEU A 1 186 ? 25.356 16.399 -12.099 1.00 88.81 186 LEU A N 1
ATOM 1487 C CA . LEU A 1 186 ? 24.253 15.625 -11.523 1.00 88.81 186 LEU A CA 1
ATOM 1488 C C . LEU A 1 186 ? 24.129 14.208 -12.095 1.00 88.81 186 LEU A C 1
ATOM 1490 O O . LEU A 1 186 ? 23.871 13.257 -11.359 1.00 88.81 186 LEU A O 1
ATOM 1494 N N . ALA A 1 187 ? 24.296 14.063 -13.410 1.00 88.62 187 ALA A N 1
ATOM 1495 C CA . ALA A 1 187 ? 24.176 12.771 -14.075 1.00 88.62 187 ALA A CA 1
ATOM 1496 C C . ALA A 1 187 ? 25.293 11.810 -13.644 1.00 88.62 187 ALA A C 1
ATOM 1498 O O . ALA A 1 187 ? 25.013 10.656 -13.327 1.00 88.62 187 ALA A O 1
ATOM 1499 N N . GLU A 1 188 ? 26.537 12.288 -13.602 1.00 88.50 188 GLU A N 1
ATOM 1500 C CA . GLU A 1 188 ? 27.680 11.563 -13.048 1.00 88.50 188 GLU A CA 1
ATOM 1501 C C . GLU A 1 188 ? 27.455 11.207 -11.579 1.00 88.50 188 GLU A C 1
ATOM 1503 O O . GLU A 1 188 ? 27.580 10.043 -11.215 1.00 88.50 188 GLU A O 1
ATOM 1508 N N . PHE A 1 189 ? 27.030 12.178 -10.768 1.00 87.94 189 PHE A N 1
ATOM 1509 C CA . PHE A 1 189 ? 26.768 11.994 -9.344 1.00 87.94 189 PHE A CA 1
ATOM 1510 C C . PHE A 1 189 ? 25.739 10.882 -9.087 1.00 87.94 189 PHE A C 1
ATOM 1512 O O . PHE A 1 189 ? 25.977 9.995 -8.273 1.00 87.94 189 PHE A O 1
ATOM 1519 N N . CYS A 1 190 ? 24.634 10.858 -9.843 1.00 87.62 190 CYS A N 1
ATOM 1520 C CA . CYS A 1 190 ? 23.640 9.785 -9.750 1.00 87.62 190 CYS A CA 1
ATOM 1521 C C . CYS A 1 190 ? 24.225 8.415 -10.102 1.00 87.62 190 CYS A C 1
ATOM 1523 O O . CYS A 1 190 ? 23.920 7.419 -9.453 1.00 87.62 190 CYS A O 1
ATOM 1525 N N . VAL A 1 191 ? 25.029 8.346 -11.164 1.00 85.19 191 VAL A N 1
ATOM 1526 C CA . VAL A 1 191 ? 25.612 7.086 -11.637 1.00 85.19 191 VAL A CA 1
ATOM 1527 C C . VAL A 1 191 ? 26.634 6.550 -10.642 1.00 85.19 191 VAL A C 1
ATOM 1529 O O . VAL A 1 191 ? 26.643 5.344 -10.398 1.00 85.19 191 VAL A O 1
ATOM 1532 N N . ASP A 1 192 ? 27.423 7.428 -10.030 1.00 84.12 192 ASP A N 1
ATOM 1533 C CA . ASP A 1 192 ? 28.440 7.071 -9.040 1.00 84.12 192 ASP A CA 1
ATOM 1534 C C . ASP A 1 192 ? 27.818 6.511 -7.759 1.00 84.12 192 ASP A C 1
ATOM 1536 O O . ASP A 1 192 ? 28.327 5.531 -7.210 1.00 84.12 192 ASP A O 1
ATOM 1540 N N . SER A 1 193 ? 26.669 7.054 -7.340 1.00 82.38 193 SER A N 1
ATOM 1541 C CA . SER A 1 193 ? 25.860 6.492 -6.252 1.00 82.38 193 SER A CA 1
ATOM 1542 C C . SER A 1 193 ? 25.315 5.093 -6.574 1.00 82.38 193 SER A C 1
ATOM 1544 O O . SER A 1 193 ? 25.173 4.257 -5.684 1.00 82.38 193 SER A O 1
ATOM 1546 N N . LEU A 1 194 ? 25.011 4.802 -7.844 1.00 79.31 194 LEU A N 1
ATOM 1547 C CA . LEU A 1 194 ? 24.351 3.556 -8.253 1.00 79.31 194 LEU A CA 1
ATOM 1548 C C . LEU A 1 194 ? 25.328 2.422 -8.563 1.00 79.31 194 LEU A C 1
ATOM 1550 O O . LEU A 1 194 ? 25.076 1.261 -8.225 1.00 79.31 194 LEU A O 1
ATOM 1554 N N . ILE A 1 195 ? 26.407 2.725 -9.282 1.00 70.06 195 ILE A N 1
ATOM 1555 C CA . ILE A 1 195 ? 27.336 1.742 -9.831 1.00 70.06 195 ILE A CA 1
ATOM 1556 C C . ILE A 1 195 ? 28.757 2.251 -9.570 1.00 70.06 195 ILE A C 1
ATOM 1558 O O . ILE A 1 195 ? 29.201 3.171 -10.256 1.00 70.06 195 ILE A O 1
ATOM 1562 N N . PRO A 1 196 ? 29.523 1.609 -8.667 1.00 59.75 196 PRO A N 1
ATOM 1563 C CA . PRO A 1 196 ? 30.932 1.925 -8.467 1.00 59.75 196 PRO A CA 1
ATOM 1564 C C . PRO A 1 196 ? 31.731 1.384 -9.660 1.00 59.75 196 PRO A C 1
ATOM 1566 O O . PRO A 1 196 ? 32.342 0.317 -9.604 1.00 59.75 196 PRO A O 1
ATOM 1569 N N . SER A 1 197 ? 31.653 2.069 -10.797 1.00 57.97 197 SER A N 1
ATOM 1570 C CA . SER A 1 197 ? 32.381 1.727 -12.014 1.00 57.97 197 SER A CA 1
ATOM 1571 C C . SER A 1 197 ? 33.066 2.964 -12.561 1.00 57.97 197 SER A C 1
ATOM 1573 O O . SER A 1 197 ? 32.446 4.013 -12.672 1.00 57.97 197 SER A O 1
ATOM 1575 N N . GLU A 1 198 ? 34.334 2.827 -12.937 1.00 57.62 198 GLU A N 1
ATOM 1576 C CA . GLU A 1 198 ? 35.101 3.892 -13.580 1.00 57.62 198 GLU A CA 1
ATOM 1577 C C . GLU A 1 198 ? 35.168 3.669 -15.101 1.00 57.62 198 GLU A C 1
ATOM 1579 O O . GLU A 1 198 ? 35.178 2.538 -15.602 1.00 57.62 198 GLU A O 1
ATOM 1584 N N . GLY A 1 199 ? 35.261 4.757 -15.870 1.00 65.25 199 GLY A N 1
ATOM 1585 C CA . GLY A 1 199 ? 35.691 4.704 -17.269 1.00 65.25 199 GLY A CA 1
ATOM 1586 C C . GLY A 1 199 ? 34.563 4.742 -18.307 1.00 65.25 199 GLY A C 1
ATOM 1587 O O . GLY A 1 199 ? 33.769 5.677 -18.356 1.00 65.25 199 GLY A O 1
ATOM 1588 N N . HIS A 1 200 ? 34.562 3.815 -19.272 1.00 59.44 200 HIS A N 1
ATOM 1589 C CA . HIS A 1 200 ? 33.639 3.877 -20.422 1.00 59.44 200 HIS A CA 1
ATOM 1590 C C . HIS A 1 200 ? 32.182 3.552 -20.060 1.00 59.44 200 HIS A C 1
ATOM 1592 O O . HIS A 1 200 ? 31.275 4.118 -20.665 1.00 59.44 200 HIS A O 1
ATOM 1598 N N . ILE A 1 201 ? 31.963 2.679 -19.072 1.00 64.50 201 ILE A N 1
ATOM 1599 C CA . ILE A 1 201 ? 30.622 2.290 -18.609 1.00 64.50 201 ILE A CA 1
ATOM 1600 C C . ILE A 1 201 ? 29.964 3.466 -17.879 1.00 64.50 201 ILE A C 1
ATOM 1602 O O . ILE A 1 201 ? 28.873 3.880 -18.256 1.00 64.50 201 ILE A O 1
ATOM 1606 N N . GLN A 1 202 ? 30.673 4.085 -16.935 1.00 71.44 202 GLN A N 1
ATOM 1607 C CA . GLN A 1 202 ? 30.234 5.296 -16.235 1.00 71.44 202 GLN A CA 1
ATOM 1608 C C . GLN A 1 202 ? 29.845 6.418 -17.209 1.00 71.44 202 GLN A C 1
ATOM 1610 O O . GLN A 1 202 ? 28.765 6.986 -17.101 1.00 71.44 202 GLN A O 1
ATOM 1615 N N . ARG A 1 203 ? 30.680 6.690 -18.225 1.00 75.06 203 ARG A N 1
ATOM 1616 C CA . ARG A 1 203 ? 30.400 7.723 -19.239 1.00 75.06 203 ARG A CA 1
ATOM 1617 C C . ARG A 1 203 ? 29.156 7.428 -20.075 1.00 75.06 203 ARG A C 1
ATOM 1619 O O . ARG A 1 203 ? 28.392 8.347 -20.359 1.00 75.06 203 ARG A O 1
ATOM 1626 N N . LEU A 1 204 ? 28.945 6.169 -20.465 1.00 73.81 204 LEU A N 1
ATOM 1627 C CA . LEU A 1 204 ? 27.730 5.750 -21.170 1.00 73.81 204 LEU A CA 1
ATOM 1628 C C . LEU A 1 204 ? 26.490 5.998 -20.303 1.00 73.81 204 LEU A C 1
ATOM 1630 O O . LEU A 1 204 ? 25.518 6.595 -20.759 1.00 73.81 204 LEU A O 1
ATOM 1634 N N . HIS A 1 205 ? 26.551 5.587 -19.039 1.00 77.38 205 HIS A N 1
ATOM 1635 C CA . HIS A 1 205 ? 25.470 5.773 -18.081 1.00 77.38 205 HIS A CA 1
ATOM 1636 C C . HIS A 1 205 ? 25.165 7.240 -17.811 1.00 77.38 205 HIS A C 1
ATOM 1638 O O . HIS A 1 205 ? 24.019 7.658 -17.957 1.00 77.38 205 HIS A O 1
ATOM 1644 N N . ALA A 1 206 ? 26.187 8.039 -17.512 1.00 85.44 206 ALA A N 1
ATOM 1645 C CA . ALA A 1 206 ? 26.029 9.467 -17.282 1.00 85.44 206 ALA A CA 1
ATOM 1646 C C . ALA A 1 206 ? 25.438 10.162 -18.517 1.00 85.44 206 ALA A C 1
ATOM 1648 O O . ALA A 1 206 ? 24.611 11.057 -18.382 1.00 85.44 206 ALA A O 1
ATOM 1649 N N . SER A 1 207 ? 25.778 9.715 -19.733 1.00 87.31 207 SER A N 1
ATOM 1650 C CA . SER A 1 207 ? 25.176 10.240 -20.964 1.00 87.31 207 SER A CA 1
ATOM 1651 C C . SER A 1 207 ? 23.669 9.973 -21.049 1.00 87.31 207 SER A C 1
ATOM 1653 O O . SER A 1 207 ? 22.906 10.886 -21.361 1.00 87.31 207 SER A O 1
ATOM 1655 N N . VAL A 1 208 ? 23.222 8.748 -20.750 1.00 88.31 208 VAL A N 1
ATOM 1656 C CA . VAL A 1 208 ? 21.789 8.398 -20.735 1.00 88.31 208 VAL A CA 1
ATOM 1657 C C . VAL A 1 208 ? 21.055 9.160 -19.625 1.00 88.31 208 VAL A C 1
ATOM 1659 O O . VAL A 1 208 ? 19.993 9.725 -19.874 1.00 88.31 208 VAL A O 1
ATOM 1662 N N . TYR A 1 209 ? 21.640 9.264 -18.430 1.00 91.69 209 TYR A N 1
ATOM 1663 C CA . TYR A 1 209 ? 21.047 10.006 -17.311 1.00 91.69 209 TYR A CA 1
ATOM 1664 C C . TYR A 1 209 ? 20.930 11.493 -17.622 1.00 91.69 209 TYR A C 1
ATOM 1666 O O . TYR A 1 209 ? 19.869 12.077 -17.420 1.00 91.69 209 TYR A O 1
ATOM 1674 N N . ARG A 1 210 ? 21.982 12.096 -18.183 1.00 92.81 210 ARG A N 1
ATOM 1675 C CA . ARG A 1 210 ? 21.982 13.500 -18.601 1.00 92.81 210 ARG A CA 1
ATOM 1676 C C . ARG A 1 210 ? 20.873 13.783 -19.605 1.00 92.81 210 ARG A C 1
ATOM 1678 O O . ARG A 1 210 ? 20.185 14.790 -19.478 1.00 92.81 210 ARG A O 1
ATOM 1685 N N . GLU A 1 211 ? 20.676 12.899 -20.579 1.00 91.31 211 GLU A N 1
ATOM 1686 C CA . GLU A 1 211 ? 19.580 13.034 -21.538 1.00 91.31 211 GLU A CA 1
ATOM 1687 C C . GLU A 1 211 ? 18.210 12.918 -20.861 1.00 91.31 211 GLU A C 1
ATOM 1689 O O . GLU A 1 211 ? 17.325 13.734 -21.113 1.00 91.31 211 GLU A O 1
ATOM 1694 N N . GLY A 1 212 ? 18.028 11.939 -19.971 1.00 90.31 212 GLY A N 1
ATOM 1695 C CA . GLY A 1 212 ? 16.774 11.769 -19.242 1.00 90.31 212 GLY A CA 1
ATOM 1696 C C . GLY A 1 212 ? 16.450 12.950 -18.320 1.00 90.31 212 GLY A C 1
ATOM 1697 O O . GLY A 1 212 ? 15.291 13.355 -18.268 1.00 90.31 212 GLY A O 1
ATOM 1698 N N . ILE A 1 213 ? 17.457 13.547 -17.675 1.00 91.31 213 ILE A N 1
ATOM 1699 C CA . ILE A 1 213 ? 17.329 14.778 -16.878 1.00 91.31 213 ILE A CA 1
ATOM 1700 C C . ILE A 1 213 ? 16.968 15.962 -17.780 1.00 91.31 213 ILE A C 1
ATOM 1702 O O . ILE A 1 213 ? 16.013 16.681 -17.501 1.00 91.31 213 ILE A O 1
ATOM 1706 N N . HIS A 1 214 ? 17.675 16.138 -18.901 1.00 88.62 214 HIS A N 1
ATOM 1707 C CA . HIS A 1 214 ? 17.420 17.228 -19.846 1.00 88.62 214 HIS A CA 1
ATOM 1708 C C . HIS A 1 214 ? 16.005 17.185 -20.446 1.00 88.62 214 HIS A C 1
ATOM 1710 O O . HIS A 1 214 ? 15.417 18.221 -20.747 1.00 88.62 214 HIS A O 1
ATOM 1716 N N . ASN A 1 215 ? 15.443 15.986 -20.607 1.00 86.00 215 ASN A N 1
ATOM 1717 C CA . ASN A 1 215 ? 14.094 15.787 -21.131 1.00 86.00 215 ASN A CA 1
ATOM 1718 C C . ASN A 1 215 ? 12.975 16.140 -20.129 1.00 86.00 215 ASN A C 1
ATOM 1720 O O . ASN A 1 215 ? 11.808 16.171 -20.527 1.00 86.00 215 ASN A O 1
ATOM 1724 N N . CYS A 1 216 ? 13.299 16.422 -18.864 1.00 84.06 216 CYS A N 1
ATOM 1725 C CA . CYS A 1 216 ? 12.335 16.813 -17.840 1.00 84.06 216 CYS A CA 1
ATOM 1726 C C . CYS A 1 216 ? 12.246 18.340 -17.724 1.00 84.06 216 CYS A C 1
ATOM 1728 O O . CYS A 1 216 ? 13.230 19.027 -17.470 1.00 84.06 216 CYS A O 1
ATOM 1730 N N . SER A 1 217 ? 11.037 18.885 -17.885 1.00 69.69 217 SER A N 1
ATOM 1731 C CA . SER A 1 217 ? 10.786 20.333 -17.824 1.00 69.69 217 SER A CA 1
ATOM 1732 C C . SER A 1 217 ? 10.483 20.858 -16.419 1.00 69.69 217 SER A C 1
ATOM 1734 O O . SER A 1 217 ? 10.337 22.064 -16.236 1.00 69.69 217 SER A O 1
ATOM 1736 N N . CYS A 1 218 ? 10.301 19.969 -15.444 1.00 70.88 218 CYS A N 1
ATOM 1737 C CA . CYS A 1 218 ? 9.952 20.310 -14.073 1.00 70.88 218 CYS A CA 1
ATOM 1738 C C . CYS A 1 218 ? 10.700 19.386 -13.112 1.00 70.88 218 CYS A C 1
ATOM 1740 O O . CYS A 1 218 ? 10.956 18.230 -13.446 1.00 70.88 218 CYS A O 1
ATOM 1742 N N . LEU A 1 219 ? 11.054 19.938 -11.953 1.00 72.12 219 LEU A N 1
ATOM 1743 C CA . LEU A 1 219 ? 11.770 19.245 -10.892 1.00 72.12 219 LEU A CA 1
ATOM 1744 C C . LEU A 1 219 ? 10.833 18.402 -10.025 1.00 72.12 219 LEU A C 1
ATOM 1746 O O . LEU A 1 219 ? 11.146 17.260 -9.698 1.00 72.12 219 LEU A O 1
ATOM 1750 N N . TRP A 1 220 ? 9.702 18.994 -9.634 1.00 78.94 220 TRP A N 1
ATOM 1751 C CA . TRP A 1 220 ? 8.807 18.419 -8.643 1.00 78.94 220 TRP A CA 1
ATOM 1752 C C . TRP A 1 220 ? 7.483 17.984 -9.278 1.00 78.94 220 TRP A C 1
ATOM 1754 O O . TRP A 1 220 ? 6.782 18.802 -9.890 1.00 78.94 220 TRP A O 1
ATOM 1764 N N . PRO A 1 221 ? 7.093 16.709 -9.146 1.00 80.69 221 PRO A N 1
ATOM 1765 C CA . PRO A 1 221 ? 5.836 16.232 -9.686 1.00 80.69 221 PRO A CA 1
ATOM 1766 C C . PRO A 1 221 ? 4.655 16.726 -8.843 1.00 80.69 221 PRO A C 1
ATOM 1768 O O . PRO A 1 221 ? 4.639 16.619 -7.620 1.00 80.69 221 PRO A O 1
ATOM 1771 N N . ALA A 1 222 ? 3.610 17.225 -9.508 1.00 74.31 222 ALA A N 1
ATOM 1772 C CA . ALA A 1 222 ? 2.347 17.575 -8.861 1.00 74.31 222 ALA A CA 1
ATOM 1773 C C . ALA A 1 222 ? 1.534 16.308 -8.537 1.00 74.31 222 ALA A C 1
ATOM 1775 O O . ALA A 1 222 ? 0.550 15.984 -9.215 1.00 74.31 222 ALA A O 1
ATOM 1776 N N . VAL A 1 223 ? 1.962 15.569 -7.515 1.00 79.69 223 VAL A N 1
ATOM 1777 C CA . VAL A 1 223 ? 1.210 14.437 -6.972 1.00 79.69 223 VAL A CA 1
ATOM 1778 C C . VAL A 1 223 ? 0.022 14.987 -6.186 1.00 79.69 223 VAL A C 1
ATOM 1780 O O . VAL A 1 223 ? 0.174 15.669 -5.180 1.00 79.69 223 VAL A O 1
ATOM 1783 N N . THR A 1 224 ? -1.189 14.732 -6.678 1.00 82.00 224 THR A N 1
ATOM 1784 C CA . THR A 1 224 ? -2.436 15.159 -6.029 1.00 82.00 224 THR A CA 1
ATOM 1785 C C . THR A 1 224 ? -3.362 13.963 -5.855 1.00 82.00 224 THR A C 1
ATOM 1787 O O . THR A 1 224 ? -3.345 13.047 -6.678 1.00 82.00 224 THR A O 1
ATOM 1790 N N . VAL A 1 225 ? -4.250 14.005 -4.856 1.00 80.62 225 VAL A N 1
ATOM 1791 C CA . VAL A 1 225 ? -5.291 12.974 -4.650 1.00 80.62 225 VAL A CA 1
ATOM 1792 C C . VAL A 1 225 ? -6.124 12.754 -5.919 1.00 80.62 225 VAL A C 1
ATOM 1794 O O . VAL A 1 225 ? -6.459 11.625 -6.272 1.00 80.62 225 VAL A O 1
ATOM 1797 N N . LYS A 1 226 ? -6.413 13.829 -6.666 1.00 84.88 226 LYS A N 1
ATOM 1798 C CA . LYS A 1 226 ? -7.106 13.743 -7.958 1.00 84.88 226 LYS A CA 1
ATOM 1799 C C . LYS A 1 226 ? -6.316 12.902 -8.962 1.00 84.88 226 LYS A C 1
ATOM 1801 O O . LYS A 1 226 ? -6.889 12.027 -9.603 1.00 84.88 226 LYS A O 1
ATOM 1806 N N . ARG A 1 227 ? -5.013 13.159 -9.094 1.00 85.94 227 ARG A N 1
ATOM 1807 C CA . ARG A 1 227 ? -4.146 12.415 -10.012 1.00 85.94 227 ARG A CA 1
ATOM 1808 C C . ARG A 1 227 ? -4.060 10.944 -9.624 1.00 85.94 227 ARG A C 1
ATOM 1810 O O . ARG A 1 227 ? -4.177 10.082 -10.484 1.00 85.94 227 ARG A O 1
ATOM 1817 N N . ILE A 1 228 ? -3.910 10.668 -8.338 1.00 84.62 228 ILE A N 1
ATOM 1818 C CA . ILE A 1 228 ? -3.902 9.312 -7.797 1.00 84.62 228 ILE A CA 1
ATOM 1819 C C . ILE A 1 228 ? -5.203 8.573 -8.142 1.00 84.62 228 ILE A C 1
ATOM 1821 O O . ILE A 1 228 ? -5.152 7.452 -8.643 1.00 84.62 228 ILE A O 1
ATOM 1825 N N . ARG A 1 229 ? -6.363 9.219 -7.966 1.00 85.88 229 ARG A N 1
ATOM 1826 C CA . ARG A 1 229 ? -7.667 8.656 -8.349 1.00 85.88 229 ARG A CA 1
ATOM 1827 C C . ARG A 1 229 ? -7.737 8.325 -9.839 1.00 85.88 229 ARG A C 1
ATOM 1829 O O . ARG A 1 229 ? -8.145 7.228 -10.197 1.00 85.88 229 ARG A O 1
ATOM 1836 N N . GLU A 1 230 ? -7.274 9.231 -10.701 1.00 87.69 230 GLU A N 1
ATOM 1837 C CA . GLU A 1 230 ? -7.215 8.992 -12.150 1.00 87.69 230 GLU A CA 1
ATOM 1838 C C . GLU A 1 230 ? -6.331 7.789 -12.518 1.00 87.69 230 GLU A C 1
ATOM 1840 O O . GLU A 1 230 ? -6.635 7.076 -13.476 1.00 87.69 230 GLU A O 1
ATOM 1845 N N . LEU A 1 231 ? -5.226 7.568 -11.796 1.00 88.44 231 LEU A N 1
ATOM 1846 C CA . LEU A 1 231 ? -4.369 6.395 -11.988 1.00 88.44 231 LEU A CA 1
ATOM 1847 C C . LEU A 1 231 ? -5.059 5.124 -11.482 1.00 88.44 231 LEU A C 1
ATOM 1849 O O . LEU A 1 231 ? -5.071 4.119 -12.187 1.00 88.44 231 LEU A O 1
ATOM 1853 N N . PHE A 1 232 ? -5.689 5.178 -10.309 1.00 87.88 232 PHE A N 1
ATOM 1854 C CA . PHE A 1 232 ? -6.424 4.049 -9.745 1.00 87.88 232 PHE A CA 1
ATOM 1855 C C . PHE A 1 232 ? -7.572 3.589 -10.657 1.00 87.88 232 PHE A C 1
ATOM 1857 O O . PHE A 1 232 ? -7.689 2.397 -10.939 1.00 87.88 232 PHE A O 1
ATOM 1864 N N . ASP A 1 233 ? -8.349 4.521 -11.217 1.00 86.69 233 ASP A N 1
ATOM 1865 C CA . ASP A 1 233 ? -9.441 4.220 -12.154 1.00 86.69 233 ASP A CA 1
ATOM 1866 C C . ASP A 1 233 ? -8.957 3.440 -13.390 1.00 86.69 233 ASP A C 1
ATOM 1868 O O . ASP A 1 233 ? -9.653 2.555 -13.895 1.00 86.69 233 ASP A O 1
ATOM 1872 N N . ARG A 1 234 ? -7.733 3.717 -13.862 1.00 88.25 234 ARG A N 1
ATOM 1873 C CA . ARG A 1 234 ? -7.104 2.985 -14.976 1.00 88.25 234 ARG A CA 1
ATOM 1874 C C . ARG A 1 234 ? -6.647 1.579 -14.587 1.00 88.25 234 ARG A C 1
ATOM 1876 O O . ARG A 1 234 ? -6.508 0.736 -15.471 1.00 88.25 234 ARG A O 1
ATOM 1883 N N . LEU A 1 235 ? -6.415 1.317 -13.300 1.00 87.88 235 LEU A N 1
ATOM 1884 C CA . LEU A 1 235 ? -5.990 0.012 -12.785 1.00 87.88 235 LEU A CA 1
ATOM 1885 C C . LEU A 1 235 ? -7.157 -0.925 -12.467 1.00 87.88 235 LEU A C 1
ATOM 1887 O O . LEU A 1 235 ? -6.941 -2.133 -12.404 1.00 87.88 235 LEU A O 1
ATOM 1891 N N . VAL A 1 236 ? -8.388 -0.418 -12.333 1.00 86.50 236 VAL A N 1
ATOM 1892 C CA . VAL A 1 236 ? -9.590 -1.232 -12.054 1.00 86.50 236 VAL A CA 1
ATOM 1893 C C . VAL A 1 236 ? -9.698 -2.496 -12.936 1.00 86.50 236 VAL A C 1
ATOM 1895 O O . VAL A 1 236 ? -9.965 -3.571 -12.388 1.00 86.50 236 VAL A O 1
ATOM 1898 N N . PRO A 1 237 ? -9.432 -2.459 -14.262 1.00 84.00 237 PRO A N 1
ATOM 1899 C CA . PRO A 1 237 ? -9.501 -3.656 -15.109 1.00 84.00 237 PRO A CA 1
ATOM 1900 C C . PRO A 1 237 ? -8.473 -4.744 -14.755 1.00 84.00 237 PRO A C 1
ATOM 1902 O O . PRO A 1 237 ? -8.714 -5.930 -14.982 1.00 84.00 237 PRO A O 1
ATOM 1905 N N . VAL A 1 238 ? -7.330 -4.359 -14.184 1.00 86.44 238 VAL A N 1
ATOM 1906 C CA . VAL A 1 238 ? -6.214 -5.254 -13.836 1.00 86.44 238 VAL A CA 1
ATOM 1907 C C . VAL A 1 238 ? -6.009 -5.382 -12.328 1.00 86.44 238 VAL A C 1
ATOM 1909 O O . VAL A 1 238 ? -4.974 -5.871 -11.888 1.00 86.44 238 VAL A O 1
ATOM 1912 N N . LEU A 1 239 ? -7.004 -4.989 -11.528 1.00 88.69 239 LEU A N 1
ATOM 1913 C CA . LEU A 1 239 ? -6.917 -4.952 -10.067 1.00 88.69 239 LEU A CA 1
ATOM 1914 C C . LEU A 1 239 ? -6.516 -6.305 -9.458 1.00 88.69 239 LEU A C 1
ATOM 1916 O O . LEU A 1 239 ? -5.836 -6.353 -8.443 1.00 88.69 239 LEU A O 1
ATOM 1920 N N . HIS A 1 240 ? -6.883 -7.400 -10.124 1.00 87.81 240 HIS A N 1
ATOM 1921 C CA . HIS A 1 240 ? -6.575 -8.776 -9.738 1.00 87.81 240 HIS A CA 1
ATOM 1922 C C . HIS A 1 240 ? -5.080 -9.141 -9.782 1.00 87.81 240 HIS A C 1
ATOM 1924 O O . HIS A 1 240 ? -4.717 -10.226 -9.323 1.00 87.81 240 HIS A O 1
ATOM 1930 N N . ARG A 1 241 ? -4.226 -8.298 -10.376 1.00 86.44 241 ARG A N 1
ATOM 1931 C CA . ARG A 1 241 ? -2.790 -8.556 -10.509 1.00 86.44 241 ARG A CA 1
ATOM 1932 C C . ARG A 1 241 ? -2.070 -8.398 -9.156 1.00 86.44 241 ARG A C 1
ATOM 1934 O O . ARG A 1 241 ? -2.315 -7.405 -8.465 1.00 86.44 241 ARG A O 1
ATOM 1941 N N . PRO A 1 242 ? -1.181 -9.333 -8.764 1.00 86.31 242 PRO A N 1
ATOM 1942 C CA . PRO A 1 242 ? -0.465 -9.268 -7.486 1.00 86.31 242 PRO A CA 1
ATOM 1943 C C . PRO A 1 242 ? 0.371 -7.999 -7.306 1.00 86.31 242 PRO A C 1
ATOM 1945 O O . PRO A 1 242 ? 0.477 -7.486 -6.195 1.00 86.31 242 PRO A O 1
ATOM 1948 N N . GLU A 1 243 ? 0.941 -7.476 -8.391 1.00 85.06 243 GLU A N 1
ATOM 1949 C CA . GLU A 1 243 ? 1.752 -6.259 -8.380 1.00 85.06 243 GLU A CA 1
ATOM 1950 C C . GLU A 1 243 ? 0.888 -5.059 -7.988 1.00 85.06 243 GLU A C 1
ATOM 1952 O O . GLU A 1 243 ? 1.270 -4.286 -7.121 1.00 85.06 243 GLU A O 1
ATOM 1957 N N . VAL A 1 244 ? -0.333 -4.958 -8.526 1.00 88.81 244 VAL A N 1
ATOM 1958 C CA . VAL A 1 244 ? -1.278 -3.880 -8.190 1.00 88.81 244 VAL A CA 1
ATOM 1959 C C . VAL A 1 244 ? -1.699 -3.946 -6.721 1.00 88.81 244 VAL A C 1
ATOM 1961 O O . VAL A 1 244 ? -1.723 -2.917 -6.048 1.00 88.81 244 VAL A O 1
ATOM 1964 N N . LEU A 1 245 ? -1.983 -5.147 -6.202 1.00 90.69 245 LEU A N 1
ATOM 1965 C CA . LEU A 1 245 ? -2.281 -5.334 -4.779 1.00 90.69 245 LEU A CA 1
ATOM 1966 C C . LEU A 1 245 ? -1.123 -4.857 -3.898 1.00 90.69 245 LEU A C 1
ATOM 1968 O O . LEU A 1 245 ? -1.359 -4.190 -2.896 1.00 90.69 245 LEU A O 1
ATOM 1972 N N . ARG A 1 246 ? 0.118 -5.174 -4.281 1.00 89.25 246 ARG A N 1
ATOM 1973 C CA . ARG A 1 246 ? 1.323 -4.768 -3.550 1.00 89.25 246 ARG A CA 1
ATOM 1974 C C . ARG A 1 246 ? 1.400 -3.257 -3.388 1.00 89.25 246 ARG A C 1
ATOM 1976 O O . ARG A 1 246 ? 1.594 -2.784 -2.276 1.00 89.25 246 ARG A O 1
ATOM 1983 N N . VAL A 1 247 ? 1.179 -2.514 -4.467 1.00 88.75 247 VAL A N 1
ATOM 1984 C CA . VAL A 1 247 ? 1.188 -1.045 -4.432 1.00 88.75 247 VAL A CA 1
ATOM 1985 C C . VAL A 1 247 ? 0.070 -0.506 -3.552 1.00 88.75 247 VAL A C 1
ATOM 1987 O O . VAL A 1 247 ? 0.323 0.335 -2.702 1.00 88.75 247 VAL A O 1
ATOM 1990 N N . ILE A 1 248 ? -1.152 -1.020 -3.713 1.00 89.81 248 ILE A N 1
ATOM 1991 C CA . ILE A 1 248 ? -2.312 -0.603 -2.913 1.00 89.81 248 ILE A CA 1
ATOM 1992 C C . ILE A 1 248 ? -2.040 -0.793 -1.422 1.00 89.81 248 ILE A C 1
ATOM 1994 O O . ILE A 1 248 ? -2.208 0.138 -0.644 1.00 89.81 248 ILE A O 1
ATOM 1998 N N . VAL A 1 249 ? -1.614 -1.995 -1.034 1.00 90.31 249 VAL A N 1
ATOM 1999 C CA . VAL A 1 249 ? -1.344 -2.339 0.364 1.00 90.31 249 VAL A CA 1
ATOM 2000 C C . VAL A 1 249 ? -0.231 -1.460 0.922 1.00 90.31 249 VAL A C 1
ATOM 2002 O O . VAL A 1 249 ? -0.357 -0.939 2.024 1.00 90.31 249 VAL A O 1
ATOM 2005 N N . TRP A 1 250 ? 0.828 -1.252 0.143 1.00 88.56 250 TRP A N 1
ATOM 2006 C CA . TRP A 1 250 ? 1.933 -0.393 0.537 1.00 88.56 250 TRP A CA 1
ATOM 2007 C C . TRP A 1 250 ? 1.495 1.060 0.749 1.00 88.56 250 TRP A C 1
ATOM 2009 O O . TRP A 1 250 ? 1.887 1.669 1.738 1.00 88.56 250 TRP A O 1
ATOM 2019 N N . MET A 1 251 ? 0.659 1.607 -0.140 1.00 86.44 251 MET A N 1
ATOM 2020 C CA . MET A 1 251 ? 0.149 2.977 -0.020 1.00 86.44 251 MET A CA 1
ATOM 2021 C C . MET A 1 251 ? -0.776 3.142 1.185 1.00 86.44 251 MET A C 1
ATOM 2023 O O . MET A 1 251 ? -0.716 4.171 1.840 1.00 86.44 251 MET A O 1
ATOM 2027 N N . ILE A 1 252 ? -1.598 2.139 1.510 1.00 88.12 252 ILE A N 1
ATOM 2028 C CA . ILE A 1 252 ? -2.460 2.180 2.704 1.00 88.12 252 ILE A CA 1
ATOM 2029 C C . ILE A 1 252 ? -1.623 2.268 3.989 1.00 88.12 252 ILE A C 1
ATOM 2031 O O . ILE A 1 252 ? -2.038 2.942 4.925 1.00 88.12 252 ILE A O 1
ATOM 2035 N N . GLY A 1 253 ? -0.469 1.595 4.040 1.00 83.19 253 GLY A N 1
ATOM 2036 C CA . GLY A 1 253 ? 0.414 1.635 5.209 1.00 83.19 253 GLY A CA 1
ATOM 2037 C C . GLY A 1 253 ? 1.183 2.951 5.352 1.00 83.19 253 GLY A C 1
ATOM 2038 O O . GLY A 1 253 ? 1.325 3.468 6.456 1.00 83.19 253 GLY A O 1
ATOM 2039 N N . HIS A 1 254 ? 1.605 3.539 4.229 1.00 78.56 254 HIS A N 1
ATOM 2040 C CA . HIS A 1 254 ? 2.598 4.615 4.225 1.00 78.56 254 HIS A CA 1
ATOM 2041 C C . HIS A 1 254 ? 2.077 6.004 3.809 1.00 78.56 254 HIS A C 1
ATOM 2043 O O . HIS A 1 254 ? 2.789 6.993 3.978 1.00 78.56 254 HIS A O 1
ATOM 2049 N N . ASP A 1 255 ? 0.870 6.113 3.244 1.00 74.50 255 ASP A N 1
ATOM 2050 C CA . ASP A 1 255 ? 0.306 7.373 2.747 1.00 74.50 255 ASP A CA 1
ATOM 2051 C C . ASP A 1 255 ? -1.045 7.667 3.418 1.00 74.50 255 ASP A C 1
ATOM 2053 O O . ASP A 1 255 ? -2.059 7.018 3.148 1.00 74.50 255 ASP A O 1
ATOM 2057 N N . GLY A 1 256 ? -1.084 8.704 4.262 1.00 70.94 256 GLY A N 1
ATOM 2058 C CA . GLY A 1 256 ? -2.296 9.112 4.984 1.00 70.94 256 GLY A CA 1
ATOM 2059 C C . GLY A 1 256 ? -3.474 9.489 4.074 1.00 70.94 256 GLY A C 1
ATOM 2060 O O . GLY A 1 256 ? -4.622 9.463 4.507 1.00 70.94 256 GLY A O 1
ATOM 2061 N N . THR A 1 257 ? -3.241 9.785 2.788 1.00 70.00 257 THR A N 1
ATOM 2062 C CA . THR A 1 257 ? -4.334 10.006 1.824 1.00 70.00 257 THR A CA 1
ATOM 2063 C C . THR A 1 257 ? -5.076 8.719 1.445 1.00 70.00 257 THR A C 1
ATOM 2065 O O . THR A 1 257 ? -6.205 8.785 0.950 1.00 70.00 257 THR A O 1
ATOM 2068 N N . PHE A 1 258 ? -4.468 7.553 1.685 1.00 75.56 258 PHE A N 1
ATOM 2069 C CA . PHE A 1 258 ? -5.033 6.228 1.424 1.00 75.56 258 PHE A CA 1
ATOM 2070 C C . PHE A 1 258 ? -5.573 5.530 2.668 1.00 75.56 258 PHE A C 1
ATOM 2072 O O . PHE A 1 258 ? -6.296 4.543 2.516 1.00 75.56 258 PHE A O 1
ATOM 2079 N N . GLU A 1 259 ? -5.277 6.042 3.864 1.00 72.25 259 GLU A N 1
ATOM 2080 C CA . GLU A 1 259 ? -5.661 5.431 5.139 1.00 72.25 259 GLU A CA 1
ATOM 2081 C C . GLU A 1 259 ? -7.182 5.218 5.240 1.00 72.25 259 GLU A C 1
ATOM 2083 O O . GLU A 1 259 ? -7.643 4.137 5.603 1.00 72.25 259 GLU A O 1
ATOM 2088 N N . GLU A 1 260 ? -7.987 6.192 4.806 1.00 76.44 260 GLU A N 1
ATOM 2089 C CA . GLU A 1 260 ? -9.458 6.096 4.811 1.00 76.44 260 GLU A CA 1
ATOM 2090 C C . GLU A 1 260 ? -10.007 5.089 3.770 1.00 76.44 260 GLU A C 1
ATOM 2092 O O . GLU A 1 260 ? -11.190 4.726 3.775 1.00 76.44 260 GLU A O 1
ATOM 2097 N N . MET A 1 261 ? -9.163 4.649 2.826 1.00 85.38 261 MET A N 1
ATOM 2098 C CA . MET A 1 261 ? -9.518 3.798 1.684 1.00 85.38 261 MET A CA 1
ATOM 2099 C C . MET A 1 261 ? -10.740 4.305 0.894 1.00 85.38 261 MET A C 1
ATOM 2101 O O . MET A 1 261 ? -11.481 3.521 0.294 1.00 85.38 261 MET A O 1
ATOM 2105 N N . SER A 1 262 ? -10.942 5.626 0.850 1.00 83.38 262 SER A N 1
ATOM 2106 C CA . SER A 1 262 ? -12.091 6.265 0.191 1.00 83.38 262 SER A CA 1
ATOM 2107 C C . SER A 1 262 ? -12.133 6.024 -1.324 1.00 83.38 262 SER A C 1
ATOM 2109 O O . SER A 1 262 ? -13.202 5.976 -1.930 1.00 83.38 262 SER A O 1
ATOM 2111 N N . LEU A 1 263 ? -10.977 5.768 -1.949 1.00 81.06 263 LEU A N 1
ATOM 2112 C CA . LEU A 1 263 ? -10.873 5.367 -3.360 1.00 81.06 263 LEU A CA 1
ATOM 2113 C C . LEU A 1 263 ? -11.614 4.054 -3.669 1.00 81.06 263 LEU A C 1
ATOM 2115 O O . LEU A 1 263 ? -12.041 3.839 -4.804 1.00 81.06 263 LEU A O 1
ATOM 2119 N N . PHE A 1 264 ? -11.805 3.188 -2.670 1.00 84.69 264 PHE A N 1
ATOM 2120 C CA . PHE A 1 264 ? -12.542 1.939 -2.836 1.00 84.69 264 PHE A CA 1
ATOM 2121 C C . PHE A 1 264 ? -14.057 2.116 -2.727 1.00 84.69 264 PHE A C 1
ATOM 2123 O O . PHE A 1 264 ? -14.785 1.243 -3.192 1.00 84.69 264 PHE A O 1
ATOM 2130 N N . ASP A 1 265 ? -14.567 3.220 -2.178 1.00 85.94 265 ASP A N 1
ATOM 2131 C CA . ASP A 1 265 ? -16.008 3.387 -1.942 1.00 85.94 265 ASP A CA 1
ATOM 2132 C C . ASP A 1 265 ? -16.804 3.451 -3.251 1.00 85.94 265 ASP A C 1
ATOM 2134 O O . ASP A 1 265 ? -17.821 2.768 -3.416 1.00 85.94 265 ASP A O 1
ATOM 2138 N N . ASP A 1 266 ? -16.297 4.188 -4.239 1.00 82.56 266 ASP A N 1
ATOM 2139 C CA . ASP A 1 266 ? -16.907 4.279 -5.570 1.00 82.56 266 ASP A CA 1
ATOM 2140 C C . ASP A 1 266 ? -16.849 2.945 -6.333 1.00 82.56 266 ASP A C 1
ATOM 2142 O O . ASP A 1 266 ? -17.755 2.624 -7.112 1.00 82.56 266 ASP A O 1
ATOM 2146 N N . LEU A 1 267 ? -15.793 2.156 -6.115 1.00 85.56 267 LEU A N 1
ATOM 2147 C CA . LEU A 1 267 ? -15.620 0.835 -6.720 1.00 85.56 267 LEU A CA 1
ATOM 2148 C C . LEU A 1 267 ? -16.565 -0.192 -6.076 1.00 85.56 267 LEU A C 1
ATOM 2150 O O . LEU A 1 267 ? -17.265 -0.936 -6.768 1.00 85.56 267 LEU A O 1
ATOM 2154 N N . LEU A 1 268 ? -16.608 -0.219 -4.744 1.00 86.19 268 LEU A N 1
ATOM 2155 C CA . LEU A 1 268 ? -17.375 -1.185 -3.965 1.00 86.19 268 LEU A CA 1
ATOM 2156 C C . LEU A 1 268 ? -18.878 -0.900 -4.024 1.00 86.19 268 LEU A C 1
ATOM 2158 O O . LEU A 1 268 ? -19.655 -1.845 -4.149 1.00 86.19 268 LEU A O 1
ATOM 2162 N N . SER A 1 269 ? -19.305 0.365 -4.040 1.00 82.94 269 SER A N 1
ATOM 2163 C CA . SER A 1 269 ? -20.728 0.742 -4.150 1.00 82.94 269 SER A CA 1
ATOM 2164 C C . SER A 1 269 ? -21.404 0.234 -5.433 1.00 82.94 269 SER A C 1
ATOM 2166 O O . SER A 1 269 ? -22.604 -0.053 -5.450 1.00 82.94 269 SER A O 1
ATOM 2168 N N . LYS A 1 270 ? -20.640 0.062 -6.519 1.00 80.81 270 LYS A N 1
ATOM 2169 C CA . LYS A 1 270 ? -21.122 -0.489 -7.802 1.00 80.81 270 LYS A CA 1
ATOM 2170 C C . LYS A 1 270 ? -21.117 -2.027 -7.826 1.00 80.81 270 LYS A C 1
ATOM 2172 O O . LYS A 1 270 ? -21.799 -2.650 -8.656 1.00 80.81 270 LYS A O 1
ATOM 2177 N N . SER A 1 271 ? -20.386 -2.647 -6.905 1.00 80.56 271 SER A N 1
ATOM 2178 C CA . SER A 1 271 ? -20.204 -4.093 -6.777 1.00 80.56 271 SER A CA 1
ATOM 2179 C C . SER A 1 271 ? -21.321 -4.748 -5.944 1.00 80.56 271 SER A C 1
ATOM 2181 O O . SER A 1 271 ? -21.909 -4.111 -5.070 1.00 80.56 271 SER A O 1
ATOM 2183 N N . PRO A 1 272 ? -21.649 -6.035 -6.182 1.00 72.88 272 PRO A N 1
ATOM 2184 C CA . PRO A 1 272 ? -22.525 -6.796 -5.289 1.00 72.88 272 PRO A CA 1
ATOM 2185 C C . PRO A 1 272 ? -21.960 -6.929 -3.863 1.00 72.88 272 PRO A C 1
ATOM 2187 O O . PRO A 1 272 ? -22.743 -7.044 -2.926 1.00 72.88 272 PRO A O 1
ATOM 2190 N N . VAL A 1 273 ? -20.635 -6.854 -3.690 1.00 74.62 273 VAL A N 1
ATOM 2191 C CA . VAL A 1 273 ? -19.958 -6.890 -2.379 1.00 74.62 273 VAL A CA 1
ATOM 2192 C C . VAL A 1 273 ? -20.315 -5.662 -1.532 1.00 74.62 273 VAL A C 1
ATOM 2194 O O . VAL A 1 273 ? -20.574 -5.791 -0.342 1.00 74.62 273 VAL A O 1
ATOM 2197 N N . GLY A 1 274 ? -20.413 -4.471 -2.133 1.00 62.41 274 GLY A N 1
ATOM 2198 C CA . GLY A 1 274 ? -20.746 -3.243 -1.398 1.00 62.41 274 GLY A CA 1
ATOM 2199 C C . GLY A 1 274 ? -22.228 -3.068 -1.060 1.00 62.41 274 GLY A C 1
ATOM 2200 O O . GLY A 1 274 ? -22.586 -2.080 -0.432 1.00 62.41 274 GLY A O 1
ATOM 2201 N N . LYS A 1 275 ? -23.102 -3.998 -1.471 1.00 64.75 275 LYS A N 1
ATOM 2202 C CA . LYS A 1 275 ? -24.539 -3.969 -1.140 1.00 64.75 275 LYS A CA 1
ATOM 2203 C C . LYS A 1 275 ? -24.885 -4.750 0.127 1.00 64.75 275 LYS A C 1
ATOM 2205 O O . LYS A 1 275 ? -25.988 -4.593 0.642 1.00 64.75 275 LYS A O 1
ATOM 2210 N N . SER A 1 276 ? -23.977 -5.605 0.599 1.00 63.09 276 SER A N 1
ATOM 2211 C CA . SER A 1 276 ? -24.146 -6.329 1.857 1.00 63.09 276 SER A CA 1
ATOM 2212 C C . SER A 1 276 ? -23.753 -5.407 3.003 1.00 63.09 276 SER A C 1
ATOM 2214 O O . SER A 1 276 ? -22.576 -5.088 3.152 1.00 63.09 276 SER A O 1
ATOM 2216 N N . VAL A 1 277 ? -24.743 -4.962 3.776 1.00 60.78 277 VAL A N 1
ATOM 2217 C CA . VAL A 1 277 ? -24.536 -4.089 4.946 1.00 60.78 277 VAL A CA 1
ATOM 2218 C C . VAL A 1 277 ? -24.415 -4.914 6.226 1.00 60.78 277 VAL A C 1
ATOM 2220 O O . VAL A 1 277 ? -23.727 -4.518 7.155 1.00 60.78 277 VAL A O 1
ATOM 2223 N N . GLU A 1 278 ? -25.046 -6.088 6.274 1.00 63.59 278 GLU A N 1
ATOM 2224 C CA . GLU A 1 278 ? -25.025 -6.932 7.465 1.00 63.59 278 GLU A CA 1
ATOM 2225 C C . GLU A 1 278 ? -23.776 -7.817 7.505 1.00 63.59 278 GLU A C 1
ATOM 2227 O O . GLU A 1 278 ? -23.405 -8.462 6.515 1.00 63.59 278 GLU A O 1
ATOM 2232 N N . PHE A 1 279 ? -23.151 -7.872 8.683 1.00 65.50 279 PHE A N 1
ATOM 2233 C CA . PHE A 1 279 ? -22.099 -8.824 9.022 1.00 65.50 279 PHE A CA 1
ATOM 2234 C C . PHE A 1 279 ? -22.694 -10.239 9.109 1.00 65.50 279 PHE A C 1
ATOM 2236 O O . PHE A 1 279 ? -22.962 -10.766 10.188 1.00 65.50 279 PHE A O 1
ATOM 2243 N N . ASP A 1 280 ? -22.939 -10.861 7.955 1.00 68.12 280 ASP A N 1
ATOM 2244 C CA . ASP A 1 280 ? -23.433 -12.233 7.868 1.00 68.12 280 ASP A CA 1
ATOM 2245 C C . ASP A 1 280 ? -22.342 -13.222 7.406 1.00 68.12 280 ASP A C 1
ATOM 2247 O O . ASP A 1 280 ? -21.311 -12.886 6.809 1.00 68.12 280 ASP A O 1
ATOM 2251 N N . SER A 1 281 ? -22.541 -14.504 7.719 1.00 65.19 281 SER A N 1
ATOM 2252 C CA . SER A 1 281 ? -21.583 -15.563 7.373 1.00 65.19 281 SER A CA 1
ATOM 2253 C C . SER A 1 281 ? -21.598 -16.020 5.920 1.00 65.19 281 SER A C 1
ATOM 2255 O O . SER A 1 281 ? -20.654 -16.684 5.491 1.00 65.19 281 SER A O 1
ATOM 2257 N N . SER A 1 282 ? -22.608 -15.611 5.165 1.00 70.62 282 SER A N 1
ATOM 2258 C CA . SER A 1 282 ? -22.924 -16.014 3.798 1.00 70.62 282 SER A CA 1
ATOM 2259 C C . SER A 1 282 ? -22.546 -14.989 2.717 1.00 70.62 282 SER A C 1
ATOM 2261 O O . SER A 1 282 ? -22.510 -15.332 1.532 1.00 70.62 282 SER A O 1
ATOM 2263 N N . ASN A 1 283 ? -22.222 -13.753 3.098 1.00 77.50 283 ASN A N 1
ATOM 2264 C CA . ASN A 1 283 ? -21.922 -12.636 2.209 1.00 77.50 283 ASN A CA 1
ATOM 2265 C C . ASN A 1 283 ? -20.605 -11.960 2.588 1.00 77.50 283 ASN A C 1
ATOM 2267 O O . ASN A 1 283 ? -20.200 -12.000 3.743 1.00 77.50 283 ASN A O 1
ATOM 2271 N N . LEU A 1 284 ? -19.935 -11.357 1.602 1.00 82.75 284 LEU A N 1
ATOM 2272 C CA . LEU A 1 284 ? -18.809 -10.441 1.801 1.00 82.75 284 LEU A CA 1
ATOM 2273 C C . LEU A 1 284 ? -19.341 -9.012 1.729 1.00 82.75 284 LEU A C 1
ATOM 2275 O O . LEU A 1 284 ? -20.151 -8.714 0.851 1.00 82.75 284 LEU A O 1
ATOM 2279 N N . THR A 1 285 ? -18.865 -8.161 2.625 1.00 86.38 285 THR A N 1
ATOM 2280 C CA . THR A 1 285 ? -19.201 -6.739 2.733 1.00 86.38 285 THR A CA 1
ATOM 2281 C C . THR A 1 285 ? -18.059 -5.876 2.191 1.00 86.38 285 THR A C 1
ATOM 2283 O O . THR A 1 285 ? -16.941 -6.355 1.981 1.00 86.38 285 THR A O 1
ATOM 2286 N N . SER A 1 286 ? -18.307 -4.583 1.976 1.00 87.75 286 SER A N 1
ATOM 2287 C CA . SER A 1 286 ? -17.237 -3.619 1.673 1.00 87.75 286 SER A CA 1
ATOM 2288 C C . SER A 1 286 ? -16.202 -3.536 2.801 1.00 87.75 286 SER A C 1
ATOM 2290 O O . SER A 1 286 ? -15.012 -3.388 2.526 1.00 87.75 286 SER A O 1
ATOM 2292 N N . ILE A 1 287 ? -16.645 -3.687 4.052 1.00 89.12 287 ILE A N 1
ATOM 2293 C CA . ILE A 1 287 ? -15.783 -3.652 5.235 1.00 89.12 287 ILE A CA 1
ATOM 2294 C C . ILE A 1 287 ? -14.827 -4.847 5.235 1.00 89.12 287 ILE A C 1
ATOM 2296 O O . ILE A 1 287 ? -13.648 -4.654 5.498 1.00 89.12 287 ILE A O 1
ATOM 2300 N N . ASP A 1 288 ? -15.268 -6.045 4.827 1.00 89.50 288 ASP A N 1
ATOM 2301 C CA . ASP A 1 288 ? -14.371 -7.208 4.691 1.00 89.50 288 ASP A CA 1
ATOM 2302 C C . ASP A 1 288 ? -13.179 -6.923 3.773 1.00 89.50 288 ASP A C 1
ATOM 2304 O O . ASP A 1 288 ? -12.050 -7.296 4.082 1.00 89.50 288 ASP A O 1
ATOM 2308 N N . VAL A 1 289 ? -13.429 -6.259 2.640 1.00 90.69 289 VAL A N 1
ATOM 2309 C CA . VAL A 1 289 ? -12.384 -5.911 1.668 1.00 90.69 289 VAL A CA 1
ATOM 2310 C C . VAL A 1 289 ? -11.422 -4.887 2.265 1.00 90.69 289 VAL A C 1
ATOM 2312 O O . VAL A 1 289 ? -10.209 -5.056 2.155 1.00 90.69 289 VAL A O 1
ATOM 2315 N N . LYS A 1 290 ? -11.953 -3.851 2.923 1.00 91.94 290 LYS A N 1
ATOM 2316 C CA . LYS A 1 290 ? -11.138 -2.813 3.560 1.00 91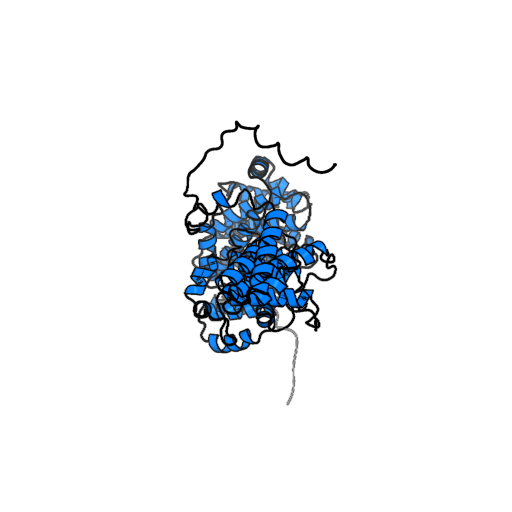.94 290 LYS A CA 1
ATOM 2317 C C . LYS A 1 290 ? -10.297 -3.376 4.709 1.00 91.94 290 LYS A C 1
ATOM 2319 O O . LYS A 1 290 ? -9.089 -3.181 4.717 1.00 91.94 290 LYS A O 1
ATOM 2324 N N . VAL A 1 291 ? -10.892 -4.144 5.622 1.00 90.56 291 VAL A N 1
ATOM 2325 C CA . VAL A 1 291 ? -10.163 -4.772 6.736 1.00 90.56 291 VAL A CA 1
ATOM 2326 C C . VAL A 1 291 ? -9.111 -5.746 6.213 1.00 90.56 291 VAL A C 1
ATOM 2328 O O . VAL A 1 291 ? -8.003 -5.768 6.739 1.00 90.56 291 VAL A O 1
ATOM 2331 N N . PHE A 1 292 ? -9.400 -6.507 5.151 1.00 91.12 292 PHE A N 1
ATOM 2332 C CA . PHE A 1 292 ? -8.404 -7.357 4.494 1.00 91.12 292 PHE A CA 1
ATOM 2333 C C . PHE A 1 292 ? -7.197 -6.554 3.991 1.00 91.12 292 PHE A C 1
ATOM 2335 O O . PHE A 1 292 ? -6.063 -6.912 4.305 1.00 91.12 292 PHE A O 1
ATOM 2342 N N . LEU A 1 293 ? -7.428 -5.468 3.248 1.00 92.12 293 LEU A N 1
ATOM 2343 C CA . LEU A 1 293 ? -6.358 -4.619 2.716 1.00 92.12 293 LEU A CA 1
ATOM 2344 C C . LEU A 1 293 ? -5.559 -3.929 3.828 1.00 92.12 293 LEU A C 1
ATOM 2346 O O . LEU A 1 293 ? -4.332 -3.954 3.784 1.00 92.12 293 LEU A O 1
ATOM 2350 N N . TYR A 1 294 ? -6.238 -3.386 4.840 1.00 90.94 294 TYR A N 1
ATOM 2351 C CA . TYR A 1 294 ? -5.588 -2.744 5.983 1.00 90.94 294 TYR A CA 1
ATOM 2352 C C . TYR A 1 294 ? -4.776 -3.746 6.812 1.00 90.94 294 TYR A C 1
ATOM 2354 O O . TYR A 1 294 ? -3.631 -3.503 7.161 1.00 90.94 294 TYR A O 1
ATOM 2362 N N . THR A 1 295 ? -5.304 -4.948 7.052 1.00 87.94 295 THR A N 1
ATOM 2363 C CA . THR A 1 295 ? -4.557 -5.998 7.770 1.00 87.94 295 THR A CA 1
ATOM 2364 C C . THR A 1 295 ? -3.284 -6.403 7.018 1.00 87.94 295 THR A C 1
ATOM 2366 O O . THR A 1 295 ? -2.268 -6.709 7.643 1.00 87.94 295 THR A O 1
ATOM 2369 N N . LEU A 1 296 ? -3.314 -6.402 5.679 1.00 87.06 296 LEU A N 1
ATOM 2370 C CA . LEU A 1 296 ? -2.109 -6.602 4.873 1.00 87.06 296 LEU A CA 1
ATOM 2371 C C . LEU A 1 296 ? -1.142 -5.413 4.963 1.00 87.06 296 LEU A C 1
ATOM 2373 O O . LEU A 1 296 ? 0.068 -5.633 4.938 1.00 87.06 296 LEU A O 1
ATOM 2377 N N . SER A 1 297 ? -1.640 -4.176 5.064 1.00 88.00 297 SER A N 1
ATOM 2378 C CA . SER A 1 297 ? -0.789 -2.978 5.088 1.00 88.00 297 SER A CA 1
ATOM 2379 C C . SER A 1 297 ? -0.024 -2.834 6.392 1.00 88.00 297 SER A C 1
ATOM 2381 O O . SER A 1 297 ? 1.106 -2.371 6.376 1.00 88.00 297 SER A O 1
ATOM 2383 N N . LEU A 1 298 ? -0.535 -3.371 7.501 1.00 82.12 298 LEU A N 1
ATOM 2384 C CA . LEU A 1 298 ? 0.214 -3.441 8.766 1.00 82.12 298 LEU A CA 1
ATOM 2385 C C . LEU A 1 298 ? 1.556 -4.197 8.655 1.00 82.12 298 LEU A C 1
ATOM 2387 O O . LEU A 1 298 ? 2.357 -4.215 9.588 1.00 82.12 298 LEU A O 1
ATOM 2391 N N . TRP A 1 299 ? 1.817 -4.874 7.534 1.00 72.25 299 TRP A N 1
ATOM 2392 C CA . TRP A 1 299 ? 3.104 -5.511 7.273 1.00 72.25 299 TRP A CA 1
ATOM 2393 C C . TRP A 1 299 ? 4.080 -4.633 6.512 1.00 72.25 299 TRP A C 1
ATOM 2395 O O . TRP A 1 299 ? 5.283 -4.873 6.616 1.00 72.25 299 TRP A O 1
ATOM 2405 N N . SER A 1 300 ? 3.594 -3.674 5.723 1.00 68.31 300 SER A N 1
ATOM 2406 C CA . SER A 1 300 ? 4.470 -2.791 4.961 1.00 68.31 300 SER A CA 1
ATOM 2407 C C . SER A 1 300 ? 5.317 -1.926 5.894 1.00 68.31 300 SER A C 1
ATOM 2409 O O . SER A 1 300 ? 6.507 -1.753 5.639 1.00 68.31 300 SER A O 1
ATOM 2411 N N . ASP A 1 301 ? 4.738 -1.548 7.033 1.00 61.84 301 ASP A N 1
ATOM 2412 C CA . ASP A 1 301 ? 5.341 -0.733 8.092 1.00 61.84 301 ASP A CA 1
ATOM 2413 C C . ASP A 1 301 ? 5.923 -1.551 9.252 1.00 61.84 301 ASP A C 1
ATOM 2415 O O . ASP A 1 301 ? 6.247 -1.018 10.314 1.00 61.84 301 ASP A O 1
ATOM 2419 N N . SER A 1 302 ? 6.067 -2.870 9.090 1.00 64.56 302 SER A N 1
ATOM 2420 C CA . SER A 1 302 ? 6.612 -3.700 10.163 1.00 64.56 302 SER A CA 1
ATOM 2421 C C . SER A 1 302 ? 8.046 -3.279 10.487 1.00 64.56 302 SER A C 1
ATOM 2423 O O . SER A 1 302 ? 8.928 -3.375 9.637 1.00 64.56 302 SER A O 1
ATOM 2425 N N . VAL A 1 303 ? 8.297 -2.902 11.745 1.00 58.53 303 VAL A N 1
ATOM 2426 C CA . VAL A 1 303 ? 9.625 -2.501 12.255 1.00 58.53 303 VAL A CA 1
ATOM 2427 C C . VAL A 1 303 ? 10.710 -3.535 11.925 1.00 58.53 303 VAL A C 1
ATOM 2429 O O . VAL A 1 303 ? 11.848 -3.177 11.624 1.00 58.53 303 VAL A O 1
ATOM 2432 N N . MET A 1 304 ? 10.350 -4.821 11.916 1.00 55.59 304 MET A N 1
ATOM 2433 C CA . MET A 1 304 ? 11.277 -5.919 11.631 1.00 55.59 304 MET A CA 1
ATOM 2434 C C . MET A 1 304 ? 11.631 -6.040 10.145 1.00 55.59 304 MET A C 1
ATOM 2436 O O . MET A 1 304 ? 12.749 -6.426 9.794 1.00 55.59 304 MET A O 1
ATOM 2440 N N . HIS A 1 305 ? 10.698 -5.696 9.256 1.00 59.50 305 HIS A N 1
ATOM 2441 C CA . HIS A 1 305 ? 10.853 -5.836 7.810 1.00 59.50 305 HIS A CA 1
ATOM 2442 C C . HIS A 1 305 ? 10.218 -4.656 7.063 1.00 59.50 305 HIS A C 1
ATOM 2444 O O . HIS A 1 305 ? 9.308 -4.881 6.262 1.00 59.50 305 HIS A O 1
ATOM 2450 N N . PRO A 1 306 ? 10.694 -3.412 7.277 1.00 65.38 306 PRO A N 1
ATOM 2451 C CA . PRO A 1 306 ? 10.086 -2.249 6.656 1.00 65.38 306 PRO A CA 1
ATOM 2452 C C . PRO A 1 306 ? 10.219 -2.385 5.144 1.00 65.38 306 PRO A C 1
ATOM 2454 O O . PRO A 1 306 ? 11.326 -2.453 4.586 1.00 65.38 306 PRO A O 1
ATOM 2457 N N . ALA A 1 307 ? 9.081 -2.464 4.468 1.00 75.62 307 ALA A N 1
ATOM 2458 C CA . ALA A 1 307 ? 9.034 -2.506 3.025 1.00 75.62 307 ALA A CA 1
ATOM 2459 C C . ALA A 1 307 ? 9.179 -1.072 2.539 1.00 75.62 307 ALA A C 1
ATOM 2461 O O . ALA A 1 307 ? 8.200 -0.454 2.180 1.00 75.62 307 ALA A O 1
ATOM 2462 N N . LYS A 1 308 ? 10.390 -0.515 2.530 1.00 75.06 308 LYS A N 1
ATOM 2463 C CA . LYS A 1 308 ? 10.549 0.910 2.201 1.00 75.06 308 LYS A CA 1
ATOM 2464 C C . LYS A 1 308 ? 10.230 1.289 0.742 1.00 75.06 308 LYS A C 1
ATOM 2466 O O . LYS A 1 308 ? 10.161 2.461 0.401 1.00 75.06 308 LYS A O 1
ATOM 2471 N N . VAL A 1 309 ? 10.083 0.292 -0.128 1.00 81.31 309 VAL A N 1
ATOM 2472 C CA . VAL A 1 309 ? 9.581 0.445 -1.499 1.00 81.31 309 VAL A CA 1
ATOM 2473 C C . VAL A 1 309 ? 8.534 -0.640 -1.760 1.00 81.31 309 VAL A C 1
ATOM 2475 O O . VAL A 1 309 ? 8.662 -1.730 -1.179 1.00 81.31 309 VAL A O 1
ATOM 2478 N N . PRO A 1 310 ? 7.538 -0.399 -2.633 1.00 83.62 310 PRO A N 1
ATOM 2479 C CA . PRO A 1 310 ? 6.470 -1.358 -2.896 1.00 83.62 310 PRO A CA 1
ATOM 2480 C C . PRO A 1 310 ? 6.985 -2.757 -3.229 1.00 83.62 310 PRO A C 1
ATOM 2482 O O . PRO A 1 310 ? 6.500 -3.729 -2.671 1.00 83.62 310 PRO A O 1
ATOM 2485 N N . GLU A 1 311 ? 8.027 -2.892 -4.049 1.00 83.62 311 GLU A N 1
ATOM 2486 C CA . GLU A 1 311 ? 8.587 -4.169 -4.513 1.00 83.62 311 GLU A CA 1
ATOM 2487 C C . GLU A 1 311 ? 9.175 -5.033 -3.393 1.00 83.62 311 GLU A C 1
ATOM 2489 O O . GLU A 1 311 ? 9.366 -6.233 -3.585 1.00 83.62 311 GLU A O 1
ATOM 2494 N N . ARG A 1 312 ? 9.456 -4.452 -2.222 1.00 83.50 312 ARG A N 1
ATOM 2495 C CA . ARG A 1 312 ? 9.916 -5.191 -1.038 1.00 83.50 312 ARG A CA 1
ATOM 2496 C C . ARG A 1 312 ? 8.767 -5.822 -0.258 1.00 83.50 312 ARG A C 1
ATOM 2498 O O . ARG A 1 312 ? 9.015 -6.737 0.527 1.00 83.50 312 ARG A O 1
ATOM 2505 N N . LEU A 1 313 ? 7.530 -5.373 -0.474 1.00 84.69 313 LEU A N 1
ATOM 2506 C CA . LEU A 1 313 ? 6.361 -5.926 0.192 1.00 84.69 313 LEU A CA 1
ATOM 2507 C C . LEU A 1 313 ? 6.034 -7.313 -0.376 1.00 84.69 313 LEU A C 1
ATOM 2509 O O . LEU A 1 313 ? 5.622 -7.480 -1.527 1.00 84.69 313 LEU A O 1
ATOM 2513 N N . ARG A 1 314 ? 6.207 -8.336 0.462 1.00 80.00 314 ARG A N 1
ATOM 2514 C CA . ARG A 1 314 ? 5.923 -9.727 0.106 1.00 80.00 314 ARG A CA 1
ATOM 2515 C C . ARG A 1 314 ? 4.470 -10.066 0.391 1.00 80.00 314 ARG A C 1
ATOM 2517 O O . ARG A 1 314 ? 4.061 -10.134 1.544 1.00 80.00 314 ARG A O 1
ATOM 2524 N N . ILE A 1 315 ? 3.732 -10.367 -0.671 1.00 82.50 315 ILE A N 1
ATOM 2525 C CA . ILE A 1 315 ? 2.367 -10.882 -0.587 1.00 82.50 315 ILE A CA 1
ATOM 2526 C C . ILE A 1 315 ? 2.400 -12.390 -0.799 1.00 82.50 315 ILE A C 1
ATOM 2528 O O . ILE A 1 315 ? 2.954 -12.879 -1.785 1.00 82.50 315 ILE A O 1
ATOM 2532 N N . ARG A 1 316 ? 1.811 -13.135 0.136 1.00 83.75 316 ARG A N 1
ATOM 2533 C CA . ARG A 1 316 ? 1.731 -14.595 0.051 1.00 83.75 316 ARG A CA 1
ATOM 2534 C C . ARG A 1 316 ? 0.729 -15.025 -1.020 1.00 83.75 316 ARG A C 1
ATOM 2536 O O . ARG A 1 316 ? -0.230 -14.320 -1.334 1.00 83.75 316 ARG A O 1
ATOM 2543 N N . ALA A 1 317 ? 0.940 -16.211 -1.586 1.00 84.75 317 ALA A N 1
ATOM 2544 C CA . ALA A 1 317 ? 0.106 -16.717 -2.674 1.00 84.75 317 ALA A CA 1
ATOM 2545 C C . ALA A 1 317 ? -1.371 -16.868 -2.267 1.00 84.75 317 ALA A C 1
ATOM 2547 O O . ALA A 1 317 ? -2.262 -16.583 -3.059 1.00 84.75 317 ALA A O 1
ATOM 2548 N N . ASP A 1 318 ? -1.654 -17.280 -1.032 1.00 85.12 318 ASP A N 1
ATOM 2549 C CA . ASP A 1 318 ? -3.011 -17.366 -0.485 1.00 85.12 318 ASP A CA 1
ATOM 2550 C C . ASP A 1 318 ? -3.694 -15.993 -0.380 1.00 85.12 318 ASP A C 1
ATOM 2552 O O . ASP A 1 318 ? -4.866 -15.871 -0.740 1.00 85.12 318 ASP A O 1
ATOM 2556 N N . GLN A 1 319 ? -2.962 -14.955 0.023 1.00 88.06 319 GLN A N 1
ATOM 2557 C CA . GLN A 1 319 ? -3.442 -13.570 0.064 1.00 88.06 319 GLN A CA 1
ATOM 2558 C C . GLN A 1 319 ? -3.732 -13.034 -1.340 1.00 88.06 319 GLN A C 1
ATOM 2560 O O . GLN A 1 319 ? -4.824 -12.523 -1.593 1.00 88.06 319 GLN A O 1
ATOM 2565 N N . ALA A 1 320 ? -2.795 -13.217 -2.275 1.00 89.19 320 ALA A N 1
ATOM 2566 C CA . ALA A 1 320 ? -2.964 -12.818 -3.671 1.00 89.19 320 ALA A CA 1
ATOM 2567 C C . ALA A 1 320 ? -4.146 -13.550 -4.331 1.00 89.19 320 ALA A C 1
ATOM 2569 O O . ALA A 1 320 ? -4.940 -12.939 -5.045 1.00 89.19 320 ALA A O 1
ATOM 2570 N N . ASN A 1 321 ? -4.325 -14.842 -4.040 1.00 88.81 321 ASN A N 1
ATOM 2571 C CA . ASN A 1 321 ? -5.459 -15.627 -4.529 1.00 88.81 321 ASN A CA 1
ATOM 2572 C C . ASN A 1 321 ? -6.794 -15.144 -3.945 1.00 88.81 321 ASN A C 1
ATOM 2574 O O . ASN A 1 321 ? -7.783 -15.059 -4.675 1.00 88.81 321 ASN A O 1
ATOM 2578 N N . CYS A 1 322 ? -6.833 -14.793 -2.654 1.00 90.19 322 CYS A N 1
ATOM 2579 C CA . CYS A 1 322 ? -8.027 -14.211 -2.038 1.00 90.19 322 CYS A CA 1
ATOM 2580 C C . CYS A 1 322 ? -8.379 -12.868 -2.675 1.00 90.19 322 CYS A C 1
ATOM 2582 O O . CYS A 1 322 ? -9.536 -12.648 -3.030 1.00 90.19 322 CYS A O 1
ATOM 2584 N N . TRP A 1 323 ? -7.386 -12.009 -2.899 1.00 92.19 323 TRP A N 1
ATOM 2585 C CA . TRP A 1 323 ? -7.584 -10.738 -3.585 1.00 92.19 323 TRP A CA 1
ATOM 2586 C C . TRP A 1 323 ? -8.063 -10.907 -5.027 1.00 92.19 323 TRP A C 1
ATOM 2588 O O . TRP A 1 323 ? -9.016 -10.249 -5.442 1.00 92.19 323 TRP A O 1
ATOM 2598 N N . LYS A 1 324 ? -7.468 -11.833 -5.787 1.00 90.25 324 LYS A N 1
ATOM 2599 C CA . LYS A 1 324 ? -7.918 -12.176 -7.141 1.00 90.25 324 LYS A CA 1
ATOM 2600 C C . LYS A 1 324 ? -9.389 -12.597 -7.132 1.00 90.25 324 LYS A C 1
ATOM 2602 O O . LYS A 1 324 ? -10.177 -12.088 -7.929 1.00 90.25 324 LYS A O 1
ATOM 2607 N N . ALA A 1 325 ? -9.786 -13.462 -6.196 1.00 89.31 325 ALA A N 1
ATOM 2608 C CA . ALA A 1 325 ? -11.182 -13.861 -6.026 1.00 89.31 325 ALA A CA 1
ATOM 2609 C C . ALA A 1 325 ? -12.090 -12.670 -5.658 1.00 89.31 325 ALA A C 1
ATOM 2611 O O . ALA A 1 325 ? -13.149 -12.517 -6.265 1.00 89.31 325 ALA A O 1
ATOM 2612 N N . MET A 1 326 ? -11.669 -11.786 -4.743 1.00 90.25 326 MET A N 1
ATOM 2613 C CA . MET A 1 326 ? -12.400 -10.549 -4.425 1.00 90.25 326 MET A CA 1
ATOM 2614 C C . MET A 1 326 ? -12.579 -9.662 -5.660 1.00 90.25 326 MET A C 1
ATOM 2616 O O . MET A 1 326 ? -13.685 -9.197 -5.921 1.00 90.25 326 MET A O 1
ATOM 2620 N N . CYS A 1 327 ? -11.533 -9.471 -6.464 1.00 89.44 327 CYS A N 1
ATOM 2621 C CA . CYS A 1 327 ? -11.593 -8.682 -7.693 1.00 89.44 327 CYS A CA 1
ATOM 2622 C C . CYS A 1 327 ? -12.587 -9.269 -8.702 1.00 89.44 327 CYS A C 1
ATOM 2624 O O . CYS A 1 327 ? -13.342 -8.525 -9.328 1.00 89.44 327 CYS A O 1
ATOM 2626 N N . HIS A 1 328 ? -12.644 -10.597 -8.837 1.00 86.94 328 HIS A N 1
ATOM 2627 C CA . HIS A 1 328 ? -13.646 -11.258 -9.677 1.00 86.94 328 HIS A CA 1
ATOM 2628 C C . HIS A 1 328 ? -15.080 -11.017 -9.179 1.00 86.94 328 HIS A C 1
ATOM 2630 O O . HIS A 1 328 ? -15.975 -10.808 -10.000 1.00 86.94 328 HIS A O 1
ATOM 2636 N N . LEU A 1 329 ? -15.301 -10.984 -7.859 1.00 85.88 329 LEU A N 1
ATOM 2637 C CA . LEU A 1 329 ? -16.598 -10.622 -7.272 1.00 85.88 329 LEU A CA 1
ATOM 2638 C C . LEU A 1 329 ? -16.948 -9.150 -7.515 1.00 85.88 329 LEU A C 1
ATOM 2640 O O . LEU A 1 329 ? -18.077 -8.844 -7.901 1.00 85.88 329 LEU A O 1
ATOM 2644 N N . ILE A 1 330 ? -15.978 -8.250 -7.331 1.00 86.31 330 ILE A N 1
ATOM 2645 C CA . ILE A 1 330 ? -16.133 -6.807 -7.555 1.00 86.31 330 ILE A CA 1
ATOM 2646 C C . ILE A 1 330 ? -16.529 -6.527 -9.007 1.00 86.31 330 ILE A C 1
ATOM 2648 O O . ILE A 1 330 ? -17.490 -5.798 -9.259 1.00 86.31 330 ILE A O 1
ATOM 2652 N N . ASN A 1 331 ? -15.859 -7.189 -9.951 1.00 82.94 331 ASN A N 1
ATOM 2653 C CA . ASN A 1 331 ? -16.073 -7.018 -11.386 1.00 82.94 331 ASN A CA 1
ATOM 2654 C C . ASN A 1 331 ? -17.233 -7.857 -11.959 1.00 82.94 331 ASN A C 1
ATOM 2656 O O . ASN A 1 331 ? -17.475 -7.803 -13.163 1.00 82.94 331 ASN A O 1
ATOM 2660 N N . ARG A 1 332 ? -17.966 -8.618 -11.129 1.00 78.50 332 ARG A N 1
ATOM 2661 C CA . ARG A 1 332 ? -19.067 -9.517 -11.545 1.00 78.50 332 ARG A CA 1
ATOM 2662 C C . ARG A 1 332 ? -18.666 -10.520 -12.636 1.00 78.50 332 ARG A C 1
ATOM 2664 O O . ARG A 1 332 ? -19.386 -10.708 -13.616 1.00 78.50 332 ARG A O 1
ATOM 2671 N N . ALA A 1 333 ? -17.514 -11.166 -12.472 1.00 77.50 333 ALA A N 1
ATOM 2672 C CA . ALA A 1 333 ? -17.079 -12.214 -13.389 1.00 77.50 333 ALA A CA 1
ATOM 2673 C C . ALA A 1 333 ? -18.070 -13.407 -13.397 1.00 77.50 333 ALA A C 1
ATOM 2675 O O . ALA A 1 333 ? -18.706 -13.667 -12.375 1.00 77.50 333 ALA A O 1
ATOM 2676 N N . PRO A 1 334 ? -18.183 -14.177 -14.500 1.00 71.62 334 PRO A N 1
ATOM 2677 C CA . PRO A 1 334 ? -19.142 -15.287 -14.619 1.00 71.62 334 PRO A CA 1
ATOM 2678 C C . PRO A 1 334 ? -19.014 -16.362 -13.526 1.00 71.62 334 PRO A C 1
ATOM 2680 O O . PRO A 1 334 ? -19.987 -17.023 -13.183 1.00 71.62 334 PRO A O 1
ATOM 2683 N N . GLU A 1 335 ? -17.816 -16.524 -12.962 1.00 75.44 335 GLU A N 1
ATOM 2684 C CA . GLU A 1 335 ? -17.485 -17.531 -11.943 1.00 75.44 335 GLU A CA 1
ATOM 2685 C C . GLU A 1 335 ? -17.700 -17.038 -10.497 1.00 75.44 335 GLU A C 1
ATOM 2687 O O . GLU A 1 335 ? -17.412 -17.768 -9.543 1.00 75.44 335 GLU A O 1
ATOM 2692 N N . ALA A 1 336 ? -18.216 -15.814 -10.322 1.00 72.44 336 ALA A N 1
ATOM 2693 C CA . ALA A 1 336 ? -18.321 -15.113 -9.043 1.00 72.44 336 ALA A CA 1
ATOM 2694 C C . ALA A 1 336 ? -18.967 -15.951 -7.927 1.00 72.44 336 ALA A C 1
ATOM 2696 O O . ALA A 1 336 ? -18.405 -16.050 -6.839 1.00 72.44 336 ALA A O 1
ATOM 2697 N N . ASP A 1 337 ? -20.097 -16.614 -8.177 1.00 71.88 337 ASP A N 1
ATOM 2698 C CA . ASP A 1 337 ? -20.810 -17.355 -7.125 1.00 71.88 337 ASP A CA 1
ATOM 2699 C C . ASP A 1 337 ? -20.025 -18.573 -6.615 1.00 71.88 337 ASP A C 1
ATOM 2701 O O . ASP A 1 337 ? -20.005 -18.858 -5.413 1.00 71.88 337 ASP A O 1
ATOM 2705 N N . SER A 1 338 ? -19.314 -19.262 -7.512 1.00 78.12 338 SER A N 1
ATOM 2706 C CA . SER A 1 338 ? -18.453 -20.388 -7.140 1.00 78.12 338 SER A CA 1
ATOM 2707 C C . SER A 1 338 ? -17.256 -19.917 -6.304 1.00 78.12 338 SER A C 1
ATOM 2709 O O . SER A 1 338 ? -16.995 -20.469 -5.230 1.00 78.12 338 SER A O 1
ATOM 2711 N N . LEU A 1 339 ? -16.610 -18.823 -6.725 1.00 81.25 339 LEU A N 1
ATOM 2712 C CA . LEU A 1 339 ? -15.472 -18.207 -6.041 1.00 81.25 339 LEU A CA 1
ATOM 2713 C C . LEU A 1 339 ? -15.860 -17.630 -4.680 1.00 81.25 339 LEU A C 1
ATOM 2715 O O . LEU A 1 339 ? -15.089 -17.747 -3.730 1.00 81.25 339 LEU A O 1
ATOM 2719 N N . LYS A 1 340 ? -17.069 -17.076 -4.546 1.00 82.50 340 LYS A N 1
ATOM 2720 C CA . LYS A 1 340 ? -17.595 -16.557 -3.278 1.00 82.50 340 LYS A CA 1
ATOM 2721 C C . LYS A 1 340 ? -17.598 -17.626 -2.190 1.00 82.50 340 LYS A C 1
ATOM 2723 O O . LYS A 1 340 ? -17.158 -17.370 -1.072 1.00 82.50 340 LYS A O 1
ATOM 2728 N N . SER A 1 341 ? -18.061 -18.832 -2.521 1.00 79.25 341 SER A N 1
ATOM 2729 C CA . SER A 1 341 ? -18.132 -19.941 -1.562 1.00 79.25 341 SER A CA 1
ATOM 2730 C C . SER A 1 341 ? -16.751 -20.415 -1.096 1.00 79.25 341 SER A C 1
ATOM 2732 O O . SER A 1 341 ? -16.582 -20.769 0.070 1.00 79.25 341 SER A O 1
ATOM 2734 N N . VAL A 1 342 ? -15.759 -20.390 -1.992 1.00 83.56 342 VAL A N 1
ATOM 2735 C CA . VAL A 1 342 ? -14.365 -20.739 -1.692 1.00 83.56 342 VAL A CA 1
ATOM 2736 C C . VAL A 1 342 ? -13.717 -19.646 -0.846 1.00 83.56 342 VAL A C 1
ATOM 2738 O O . VAL A 1 342 ? -13.079 -19.946 0.160 1.00 83.56 342 VAL A O 1
ATOM 2741 N N . LEU A 1 343 ? -13.933 -18.382 -1.212 1.00 85.25 343 LEU A N 1
ATOM 2742 C CA . LEU A 1 343 ? -13.382 -17.222 -0.521 1.00 85.25 343 LEU A CA 1
ATOM 2743 C C . LEU A 1 343 ? -13.900 -17.120 0.920 1.00 85.25 343 LEU A C 1
ATOM 2745 O O . LEU A 1 343 ? -13.106 -16.949 1.837 1.00 85.25 343 LEU A O 1
ATOM 2749 N N . LEU A 1 344 ? -15.201 -17.328 1.142 1.00 83.06 344 LEU A N 1
ATOM 2750 C CA . LEU A 1 344 ? -15.810 -17.342 2.481 1.00 83.06 344 LEU A CA 1
ATOM 2751 C C . LEU A 1 344 ? -15.335 -18.495 3.380 1.00 83.06 344 LEU A C 1
ATOM 2753 O O . LEU A 1 344 ? -15.592 -18.463 4.578 1.00 83.06 344 LEU A O 1
ATOM 2757 N N . ARG A 1 345 ? -14.681 -19.515 2.813 1.00 81.44 345 ARG A N 1
ATOM 2758 C CA . ARG A 1 345 ? -14.057 -20.635 3.542 1.00 81.44 345 ARG A CA 1
ATOM 2759 C C . ARG A 1 345 ? -12.533 -20.516 3.599 1.00 81.44 345 ARG A C 1
ATOM 2761 O O . ARG A 1 345 ? -11.862 -21.434 4.074 1.00 81.44 345 ARG A O 1
ATOM 2768 N N . SER A 1 346 ? -11.971 -19.438 3.053 1.00 86.12 346 SER A N 1
ATOM 2769 C CA . SER A 1 346 ? -10.535 -19.200 3.079 1.00 86.12 346 SER A CA 1
ATOM 2770 C C . SER A 1 346 ? -10.091 -18.863 4.494 1.00 86.12 346 SER A C 1
ATOM 2772 O O . SER A 1 346 ? -10.701 -18.031 5.164 1.00 86.12 346 SER A O 1
ATOM 2774 N N . ARG A 1 347 ? -8.956 -19.436 4.907 1.00 82.62 347 ARG A N 1
ATOM 2775 C CA . ARG A 1 347 ? -8.320 -19.103 6.188 1.00 82.62 347 ARG A CA 1
ATOM 2776 C C . ARG A 1 347 ? -8.004 -17.613 6.301 1.00 82.62 347 ARG A C 1
ATOM 2778 O O . ARG A 1 347 ? -8.139 -17.064 7.379 1.00 82.62 347 ARG A O 1
ATOM 2785 N N . VAL A 1 348 ? -7.646 -16.967 5.190 1.00 84.50 348 VAL A N 1
ATOM 2786 C CA . VAL A 1 348 ? -7.360 -15.526 5.126 1.00 84.50 348 VAL A CA 1
ATOM 2787 C C . VAL A 1 348 ? -8.585 -14.706 5.543 1.00 84.50 348 VAL A C 1
ATOM 2789 O O . VAL A 1 348 ? -8.479 -13.818 6.382 1.00 84.50 348 VAL A O 1
ATOM 2792 N N . ILE A 1 349 ? -9.761 -15.029 4.995 1.00 86.31 349 ILE A N 1
ATOM 2793 C CA . ILE A 1 349 ? -11.012 -14.321 5.304 1.00 86.31 349 ILE A CA 1
ATOM 2794 C C . ILE A 1 349 ? -11.509 -14.662 6.703 1.00 86.31 349 ILE A C 1
ATOM 2796 O O . ILE A 1 349 ? -11.984 -13.782 7.415 1.00 86.31 349 ILE A O 1
ATOM 2800 N N . ASP A 1 350 ? -11.370 -15.918 7.125 1.00 84.94 350 ASP A N 1
ATOM 2801 C CA . ASP A 1 350 ? -11.705 -16.315 8.490 1.00 84.94 350 ASP A CA 1
ATOM 2802 C C . ASP A 1 350 ? -10.843 -15.592 9.532 1.00 84.94 350 ASP A C 1
ATOM 2804 O O . ASP A 1 350 ? -11.362 -15.250 10.593 1.00 84.94 350 ASP A O 1
ATOM 2808 N N . SER A 1 351 ? -9.564 -15.335 9.236 1.00 81.62 351 SER A N 1
ATOM 2809 C CA . SER A 1 351 ? -8.679 -14.534 10.089 1.00 81.62 351 SER A CA 1
ATOM 2810 C C . SER A 1 351 ? -9.108 -13.068 10.135 1.00 81.62 351 SER A C 1
ATOM 2812 O O . SER A 1 351 ? -9.196 -12.510 11.221 1.00 81.62 351 SER A O 1
ATOM 2814 N N . VAL A 1 352 ? -9.457 -12.463 8.992 1.00 85.62 352 VAL A N 1
ATOM 2815 C CA . VAL A 1 352 ? -10.013 -11.095 8.935 1.00 85.62 352 VAL A CA 1
ATOM 2816 C C . VAL A 1 352 ? -11.313 -10.986 9.740 1.00 85.62 352 VAL A C 1
ATOM 2818 O O . VAL A 1 352 ? -11.521 -10.028 10.469 1.00 85.62 352 VAL A O 1
ATOM 2821 N N . ARG A 1 353 ? -12.183 -11.997 9.669 1.00 86.56 353 ARG A N 1
ATOM 2822 C CA . ARG A 1 353 ? -13.451 -12.050 10.417 1.00 86.56 353 ARG A CA 1
ATOM 2823 C C . ARG A 1 353 ? -13.311 -12.586 11.840 1.00 86.56 353 ARG A C 1
ATOM 2825 O O . ARG A 1 353 ? -14.332 -12.865 12.467 1.00 86.56 353 ARG A O 1
ATOM 2832 N N . LEU A 1 354 ? -12.085 -12.814 12.314 1.00 82.62 354 LEU A N 1
ATOM 2833 C CA . LEU A 1 354 ? -11.782 -13.354 13.642 1.00 82.62 354 LEU A CA 1
ATOM 2834 C C . LEU A 1 354 ? -12.548 -14.657 13.975 1.00 82.62 354 LEU A C 1
ATOM 2836 O O . LEU A 1 354 ? -12.770 -14.991 15.135 1.00 82.62 354 LEU A O 1
ATOM 2840 N N . ARG A 1 355 ? -12.940 -15.437 12.953 1.00 77.06 355 ARG A N 1
ATOM 2841 C CA . ARG A 1 355 ? -13.644 -16.729 13.106 1.00 77.06 355 ARG A CA 1
ATOM 2842 C C . ARG A 1 355 ? -12.707 -17.853 13.507 1.00 77.06 355 ARG A C 1
ATOM 2844 O O . ARG A 1 355 ? -13.131 -18.837 14.105 1.00 77.06 355 ARG A O 1
ATOM 2851 N N . ASN A 1 356 ? -11.437 -17.715 13.145 1.00 62.44 356 ASN A N 1
ATOM 2852 C CA . ASN A 1 356 ? -10.374 -18.644 13.472 1.00 62.44 356 ASN A CA 1
ATOM 2853 C C . ASN A 1 356 ? -9.130 -17.846 13.858 1.00 62.44 356 ASN A C 1
ATOM 2855 O O . ASN A 1 356 ? -8.613 -17.136 13.007 1.00 62.44 356 ASN A O 1
ATOM 2859 N N . ARG A 1 357 ? -8.616 -18.085 15.075 1.00 65.56 357 ARG A N 1
ATOM 2860 C CA . ARG A 1 357 ? -7.265 -17.728 15.565 1.00 65.56 357 ARG A CA 1
ATOM 2861 C C . ARG A 1 357 ? -6.903 -16.240 15.487 1.00 65.56 357 ARG A C 1
ATOM 2863 O O . ARG A 1 357 ? -6.915 -15.605 14.442 1.00 65.56 357 ARG A O 1
ATOM 2870 N N . VAL A 1 358 ? -6.501 -15.709 16.628 1.00 56.69 358 VAL A N 1
ATOM 2871 C CA . VAL A 1 358 ? -6.299 -14.279 16.820 1.00 56.69 358 VAL A CA 1
ATOM 2872 C C . VAL A 1 358 ? -4.888 -13.854 16.372 1.00 56.69 358 VAL A C 1
ATOM 2874 O O . VAL A 1 358 ? -3.926 -14.591 16.590 1.00 56.69 358 VAL A O 1
ATOM 2877 N N . ILE A 1 359 ? -4.802 -12.706 15.691 1.00 62.81 359 ILE A N 1
ATOM 2878 C CA . ILE A 1 359 ? -3.570 -11.993 15.289 1.00 62.81 359 ILE A CA 1
ATOM 2879 C C . ILE A 1 359 ? -2.910 -11.405 16.557 1.00 62.81 359 ILE A C 1
ATOM 2881 O O . ILE A 1 359 ? -3.610 -11.205 17.546 1.00 62.81 359 ILE A O 1
ATOM 2885 N N . GLY A 1 360 ? -1.605 -11.111 16.574 1.00 72.38 360 GLY A N 1
ATOM 2886 C CA . GLY A 1 360 ? -0.973 -10.408 17.703 1.00 72.38 360 GLY A CA 1
ATOM 2887 C C . GLY A 1 360 ? -1.767 -9.183 18.207 1.00 72.38 360 GLY A C 1
ATOM 2888 O O . GLY A 1 360 ? -2.360 -8.440 17.419 1.00 72.38 360 GLY A O 1
ATOM 2889 N N . LEU A 1 361 ? -1.776 -8.970 19.532 1.00 79.31 361 LEU A N 1
ATOM 2890 C CA . LEU A 1 361 ? -2.599 -7.962 20.224 1.00 79.31 361 LEU A CA 1
ATOM 2891 C C . LEU A 1 361 ? -2.449 -6.550 19.631 1.00 79.31 361 LEU A C 1
ATOM 2893 O O . LEU A 1 361 ? -3.454 -5.879 19.396 1.00 79.31 361 LEU A O 1
ATOM 2897 N N . ARG A 1 362 ? -1.214 -6.123 19.336 1.00 80.25 362 ARG A N 1
ATOM 2898 C CA . ARG A 1 362 ? -0.925 -4.805 18.746 1.00 80.25 362 ARG A CA 1
ATOM 2899 C C . ARG A 1 362 ? -1.649 -4.605 17.411 1.00 80.25 362 ARG A C 1
ATOM 2901 O O . ARG A 1 362 ? -2.321 -3.600 17.221 1.00 80.25 362 ARG A O 1
ATOM 2908 N N . ARG A 1 363 ? -1.614 -5.605 16.529 1.00 80.06 363 ARG A N 1
ATOM 2909 C CA . ARG A 1 363 ? -2.272 -5.548 15.214 1.00 80.06 363 ARG A CA 1
ATOM 2910 C C . ARG A 1 363 ? -3.789 -5.574 15.314 1.00 80.06 363 ARG A C 1
ATOM 2912 O O . ARG A 1 363 ? -4.460 -4.857 14.580 1.00 80.06 363 ARG A O 1
ATOM 2919 N N . LEU A 1 364 ? -4.355 -6.375 16.221 1.00 86.06 364 LEU A N 1
ATOM 2920 C CA . LEU A 1 364 ? -5.798 -6.311 16.481 1.00 86.06 364 LEU A CA 1
ATOM 2921 C C . LEU A 1 364 ? -6.212 -4.907 16.899 1.00 86.06 364 LEU A C 1
ATOM 2923 O O . LEU A 1 364 ? -7.238 -4.406 16.443 1.00 86.06 364 LEU A O 1
ATOM 2927 N N . TYR A 1 365 ? -5.415 -4.292 17.769 1.00 88.56 365 TYR A N 1
ATOM 2928 C CA . TYR A 1 365 ? -5.672 -2.951 18.249 1.00 88.56 365 TYR A CA 1
ATOM 2929 C C . TYR A 1 365 ? -5.512 -1.899 17.144 1.00 88.56 365 TYR A C 1
ATOM 2931 O O . TYR A 1 365 ? -6.350 -1.007 17.051 1.00 88.56 365 TYR A O 1
ATOM 2939 N N . GLU A 1 366 ? -4.523 -2.027 16.258 1.00 88.75 366 GLU A N 1
ATOM 2940 C CA . GLU A 1 366 ? -4.370 -1.169 15.073 1.00 88.75 366 GLU A CA 1
ATOM 2941 C C . GLU A 1 366 ? -5.580 -1.275 14.137 1.00 88.75 366 GLU A C 1
ATOM 2943 O O . GLU A 1 366 ? -6.153 -0.256 13.754 1.00 88.75 366 GLU A O 1
ATOM 2948 N N . VAL A 1 367 ? -6.051 -2.492 13.842 1.00 90.25 367 VAL A N 1
ATOM 2949 C CA . VAL A 1 367 ? -7.275 -2.683 13.046 1.00 90.25 367 VAL A CA 1
ATOM 2950 C C . VAL A 1 367 ? -8.495 -2.101 13.763 1.00 90.25 367 VAL A C 1
ATOM 2952 O O . VAL A 1 367 ? -9.317 -1.444 13.129 1.00 90.25 367 VAL A O 1
ATOM 2955 N N . PHE A 1 368 ? -8.620 -2.294 15.079 1.00 92.50 368 PHE A N 1
ATOM 2956 C CA . PHE A 1 368 ? -9.705 -1.712 15.874 1.00 92.50 368 PHE A CA 1
ATOM 2957 C C . PHE A 1 368 ? -9.693 -0.178 15.828 1.00 92.50 368 PHE A C 1
ATOM 2959 O O . PHE A 1 368 ? -10.733 0.435 15.612 1.00 92.50 368 PHE A O 1
ATOM 2966 N N . ARG A 1 369 ? -8.521 0.442 15.985 1.00 92.44 369 ARG A N 1
ATOM 2967 C CA . ARG A 1 369 ? -8.324 1.896 15.899 1.00 92.44 369 ARG A CA 1
ATOM 2968 C C . ARG A 1 369 ? -8.698 2.430 14.526 1.00 92.44 369 ARG A C 1
ATOM 2970 O O . ARG A 1 369 ? -9.379 3.447 14.428 1.00 92.44 369 ARG A O 1
ATOM 2977 N N . TRP A 1 370 ? -8.277 1.726 13.481 1.00 92.38 370 TRP A N 1
ATOM 2978 C CA . TRP A 1 370 ? -8.624 2.078 12.116 1.00 92.38 370 TRP A CA 1
ATOM 2979 C C . TRP A 1 370 ? -10.129 1.966 11.864 1.00 92.38 370 TRP A C 1
ATOM 2981 O O . TRP A 1 370 ? -10.716 2.890 11.303 1.00 92.38 370 TRP A O 1
ATOM 2991 N N . LEU A 1 371 ? -10.767 0.886 12.330 1.00 92.75 371 LEU A N 1
ATOM 2992 C CA . LEU A 1 371 ? -12.221 0.735 12.284 1.00 92.75 371 LEU A CA 1
ATOM 2993 C C . LEU A 1 371 ? -12.905 1.886 13.031 1.00 92.75 371 LEU A C 1
ATOM 2995 O O . LEU A 1 371 ? -13.814 2.492 12.489 1.00 92.75 371 LEU A O 1
ATOM 2999 N N . GLU A 1 372 ? -12.451 2.244 14.233 1.00 91.69 372 GLU A N 1
ATOM 3000 C CA . GLU A 1 372 ? -13.077 3.298 15.046 1.00 91.69 372 GLU A CA 1
ATOM 3001 C C . GLU A 1 372 ? -13.017 4.669 14.362 1.00 91.69 372 GLU A C 1
ATOM 3003 O O . GLU A 1 372 ? -13.963 5.451 14.454 1.00 91.69 372 GLU A O 1
ATOM 3008 N N . ALA A 1 373 ? -11.924 4.952 13.654 1.00 89.38 373 ALA A N 1
ATOM 3009 C CA . ALA A 1 373 ? -11.735 6.211 12.945 1.00 89.38 373 ALA A CA 1
ATOM 3010 C C . ALA A 1 373 ? -12.465 6.265 11.591 1.00 89.38 373 ALA A C 1
ATOM 3012 O O . ALA A 1 373 ? -12.955 7.327 11.210 1.00 89.38 373 ALA A O 1
ATOM 3013 N N . ASN A 1 374 ? -12.539 5.142 10.867 1.00 87.44 374 ASN A N 1
ATOM 3014 C CA . ASN A 1 374 ? -12.904 5.128 9.443 1.00 87.44 374 ASN A CA 1
ATOM 3015 C C . ASN A 1 374 ? -14.179 4.337 9.119 1.00 87.44 374 ASN A C 1
ATOM 3017 O O . ASN A 1 374 ? -14.737 4.478 8.029 1.00 87.44 374 ASN A O 1
ATOM 3021 N N . VAL A 1 375 ? -14.638 3.477 10.029 1.00 83.88 375 VAL A N 1
ATOM 3022 C CA . VAL A 1 375 ? -15.739 2.534 9.812 1.00 83.88 375 VAL A CA 1
ATOM 3023 C C . VAL A 1 375 ? -16.712 2.586 10.990 1.00 83.88 375 VAL A C 1
ATOM 3025 O O . VAL A 1 375 ? -16.527 1.937 12.015 1.00 83.88 375 VAL A O 1
ATOM 3028 N N . ASP A 1 376 ? -17.816 3.309 10.816 1.00 76.62 376 ASP A N 1
ATOM 3029 C CA . ASP A 1 376 ? -18.899 3.382 11.809 1.00 76.62 376 ASP A CA 1
ATOM 3030 C C . ASP A 1 376 ? -19.816 2.139 11.754 1.00 76.62 376 ASP A C 1
ATOM 3032 O O . ASP A 1 376 ? -21.023 2.233 11.542 1.00 76.62 376 ASP A O 1
ATOM 3036 N N . ASP A 1 377 ? -19.227 0.943 11.880 1.00 86.19 377 ASP A N 1
ATOM 3037 C CA . ASP A 1 377 ? -19.947 -0.333 11.956 1.00 86.19 377 ASP A CA 1
ATOM 3038 C C . ASP A 1 377 ? -19.799 -0.954 13.349 1.00 86.19 377 ASP A C 1
ATOM 3040 O O . ASP A 1 377 ? -18.732 -1.426 13.758 1.00 86.19 377 ASP A O 1
ATOM 3044 N N . GLU A 1 378 ? -20.905 -0.970 14.095 1.00 86.56 378 GLU A N 1
ATOM 3045 C CA . GLU A 1 378 ? -20.919 -1.458 15.474 1.00 86.56 378 GLU A CA 1
ATOM 3046 C C . GLU A 1 378 ? -20.575 -2.946 15.594 1.00 86.56 378 GLU A C 1
ATOM 3048 O O . GLU A 1 378 ? -20.014 -3.357 16.614 1.00 86.56 378 GLU A O 1
ATOM 3053 N N . SER A 1 379 ? -20.900 -3.757 14.583 1.00 87.88 379 SER A N 1
ATOM 3054 C CA . SER A 1 379 ? -20.684 -5.206 14.622 1.00 87.88 379 SER A CA 1
ATOM 3055 C C . SER A 1 379 ? -19.196 -5.523 14.538 1.00 87.88 379 SER A C 1
ATOM 3057 O O . SER A 1 379 ? -18.682 -6.276 15.365 1.00 87.88 379 SER A O 1
ATOM 3059 N N . TRP A 1 380 ? -18.491 -4.896 13.593 1.00 89.06 380 TRP A N 1
ATOM 3060 C CA . TRP A 1 380 ? -17.043 -5.040 13.435 1.00 89.06 380 TRP A CA 1
ATOM 3061 C C . TRP A 1 380 ? -16.273 -4.512 14.639 1.00 89.06 380 TRP A C 1
ATOM 3063 O O . TRP A 1 380 ? -15.396 -5.199 15.166 1.00 89.06 380 TRP A O 1
ATOM 3073 N N . LEU A 1 381 ? -16.636 -3.323 15.119 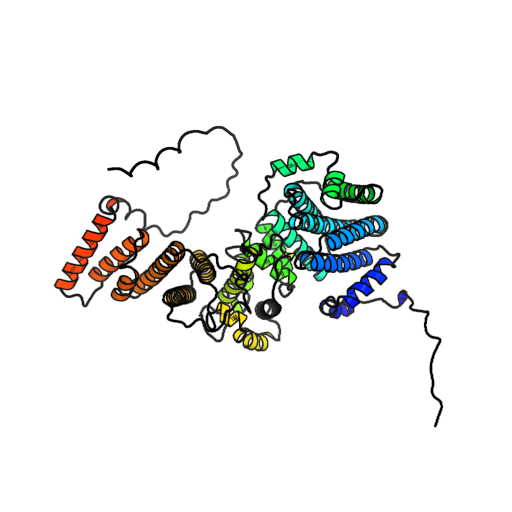1.00 90.94 381 LEU A N 1
ATOM 3074 C CA . LEU A 1 381 ? -15.990 -2.728 16.282 1.00 90.94 381 LEU A CA 1
ATOM 3075 C C . LEU A 1 381 ? -16.189 -3.574 17.546 1.00 90.94 381 LEU A C 1
ATOM 3077 O O . LEU A 1 381 ? -15.235 -3.810 18.284 1.00 90.94 381 LEU A O 1
ATOM 3081 N N . THR A 1 382 ? -17.401 -4.088 17.779 1.00 90.56 382 THR A N 1
ATOM 3082 C CA . THR A 1 382 ? -17.685 -4.969 18.925 1.00 90.56 382 THR A CA 1
ATOM 3083 C C . THR A 1 382 ? -16.944 -6.303 18.805 1.00 90.56 382 THR A C 1
ATOM 3085 O O . THR A 1 382 ? -16.432 -6.810 19.806 1.00 90.56 382 THR A O 1
ATOM 3088 N N . LEU A 1 383 ? -16.845 -6.868 17.598 1.00 89.50 383 LEU A N 1
ATOM 3089 C CA . LEU A 1 383 ? -16.110 -8.108 17.338 1.00 89.50 383 LEU A CA 1
ATOM 3090 C C . LEU A 1 383 ? -14.619 -7.964 17.676 1.00 89.50 383 LEU A C 1
ATOM 3092 O O . LEU A 1 383 ? -14.076 -8.785 18.415 1.00 89.50 383 LEU A O 1
ATOM 3096 N N . TYR A 1 384 ? -13.965 -6.911 17.185 1.00 90.38 384 TYR A N 1
ATOM 3097 C CA . TYR A 1 384 ? -12.551 -6.666 17.482 1.00 90.38 384 TYR A CA 1
ATOM 3098 C C . TYR A 1 384 ? -12.333 -6.317 18.957 1.00 90.38 384 TYR A C 1
ATOM 3100 O O . TYR A 1 384 ? -11.444 -6.884 19.588 1.00 90.38 384 TYR A O 1
ATOM 3108 N N . ALA A 1 385 ? -13.180 -5.465 19.542 1.00 90.44 385 ALA A N 1
ATOM 3109 C CA . ALA A 1 385 ? -13.097 -5.095 20.953 1.00 90.44 385 ALA A CA 1
ATOM 3110 C C . ALA A 1 385 ? -13.237 -6.306 21.894 1.00 90.44 385 ALA A C 1
ATOM 3112 O O . ALA A 1 385 ? -12.441 -6.483 22.816 1.00 90.44 385 ALA A O 1
ATOM 3113 N N . SER A 1 386 ? -14.225 -7.173 21.655 1.00 87.94 386 SER A N 1
ATOM 3114 C CA . SER A 1 386 ? -14.400 -8.401 22.445 1.00 87.94 386 SER A CA 1
ATOM 3115 C C . SER A 1 386 ? -13.222 -9.360 22.278 1.00 87.94 386 SER A C 1
ATOM 3117 O O . SER A 1 386 ? -12.699 -9.848 23.273 1.00 87.94 386 SER A O 1
ATOM 3119 N N . THR A 1 387 ? -12.731 -9.541 21.050 1.00 86.56 387 THR A N 1
ATOM 3120 C CA . THR A 1 387 ? -11.570 -10.401 20.776 1.00 86.56 387 THR A CA 1
ATOM 3121 C C . THR A 1 387 ? -10.300 -9.893 21.464 1.00 86.56 387 THR A C 1
ATOM 3123 O O . THR A 1 387 ? -9.544 -10.689 22.019 1.00 86.56 387 THR A O 1
ATOM 3126 N N . ILE A 1 388 ? -10.064 -8.576 21.477 1.00 87.50 388 ILE A N 1
ATOM 3127 C CA . ILE A 1 388 ? -8.944 -7.966 22.208 1.00 87.50 388 ILE A CA 1
ATOM 3128 C C . ILE A 1 388 ? -9.084 -8.230 23.712 1.00 87.50 388 ILE A C 1
ATOM 3130 O O . ILE A 1 388 ? -8.145 -8.717 24.338 1.00 87.50 388 ILE A O 1
ATOM 3134 N N . SER A 1 389 ? -10.267 -7.984 24.283 1.00 85.75 389 SER A N 1
ATOM 3135 C CA . SER A 1 389 ? -10.544 -8.234 25.705 1.00 85.75 389 SER A CA 1
ATOM 3136 C C . SER A 1 389 ? -10.326 -9.707 26.091 1.00 85.75 389 SER A C 1
ATOM 3138 O O . SER A 1 389 ? -9.706 -9.993 27.116 1.00 85.75 389 SER A O 1
ATOM 3140 N N . ASP A 1 390 ? -10.759 -10.646 25.250 1.00 82.19 390 ASP A N 1
ATOM 3141 C CA . ASP A 1 390 ? -10.552 -12.086 25.453 1.00 82.19 390 ASP A CA 1
ATOM 3142 C C . ASP A 1 390 ? -9.072 -12.490 25.342 1.00 82.19 390 ASP A C 1
ATOM 3144 O O . ASP A 1 390 ? -8.598 -13.374 26.060 1.00 82.19 390 ASP A O 1
ATOM 3148 N N . THR A 1 391 ? -8.323 -11.823 24.459 1.00 79.88 391 THR A N 1
ATOM 3149 C CA . THR A 1 391 ? -6.882 -12.051 24.276 1.00 79.88 391 THR A CA 1
ATOM 3150 C C . THR A 1 391 ? -6.096 -11.628 25.515 1.00 79.88 391 THR A C 1
ATOM 3152 O O . THR A 1 391 ? -5.234 -12.376 25.968 1.00 79.88 391 THR A O 1
ATOM 3155 N N . ILE A 1 392 ? -6.427 -10.472 26.099 1.00 79.81 392 ILE A N 1
ATOM 3156 C CA . ILE A 1 392 ? -5.779 -9.947 27.313 1.00 79.81 392 ILE A CA 1
ATOM 3157 C C . ILE A 1 392 ? -6.123 -10.808 28.537 1.00 79.81 392 ILE A C 1
ATOM 3159 O O . ILE A 1 392 ? -5.253 -11.144 29.337 1.00 79.81 392 ILE A O 1
ATOM 3163 N N . THR A 1 393 ? -7.384 -11.227 28.668 1.00 74.56 393 THR A N 1
ATOM 3164 C CA . THR A 1 393 ? -7.860 -12.002 29.829 1.00 74.56 393 THR A CA 1
ATOM 3165 C C . THR A 1 393 ? -7.511 -13.496 29.777 1.00 74.56 393 THR A C 1
ATOM 3167 O O . THR A 1 393 ? -7.768 -14.225 30.738 1.00 74.56 393 THR A O 1
ATOM 3170 N N . GLY A 1 394 ? -6.907 -13.975 28.682 1.00 65.19 394 GLY A N 1
ATOM 3171 C CA . GLY A 1 394 ? -6.435 -15.357 28.539 1.00 65.19 394 GLY A CA 1
ATOM 3172 C C . GLY A 1 394 ? -7.549 -16.408 28.453 1.00 65.19 394 GLY A C 1
ATOM 3173 O O . GLY A 1 394 ? -7.290 -17.601 28.628 1.00 65.19 394 GLY A O 1
ATOM 3174 N N . THR A 1 395 ? -8.793 -15.998 28.191 1.00 54.72 395 THR A N 1
ATOM 3175 C CA . THR A 1 395 ? -9.967 -16.885 28.108 1.00 54.72 395 THR A CA 1
ATOM 3176 C C . THR A 1 395 ? -9.980 -17.735 26.836 1.00 54.72 395 THR A C 1
ATOM 3178 O O . THR A 1 395 ? -10.576 -18.816 26.827 1.00 54.72 395 THR A O 1
ATOM 3181 N N . TYR A 1 396 ? -9.262 -17.320 25.787 1.00 45.44 396 TYR A N 1
ATOM 3182 C CA . TYR A 1 396 ? -9.024 -18.133 24.597 1.00 45.44 396 TYR A CA 1
ATOM 3183 C C . TYR A 1 396 ? -7.644 -18.805 24.645 1.00 45.44 396 TYR A C 1
ATOM 3185 O O . TYR A 1 396 ? -6.623 -18.123 24.582 1.00 45.44 396 TYR A O 1
ATOM 3193 N N . PRO A 1 397 ? -7.553 -20.151 24.675 1.00 40.53 397 PRO A N 1
ATOM 3194 C CA . PRO A 1 397 ? -6.277 -20.815 24.470 1.00 40.53 397 PRO A CA 1
ATOM 3195 C C . PRO A 1 397 ? -5.812 -20.526 23.038 1.00 40.53 397 PRO A C 1
ATOM 3197 O O . PRO A 1 397 ? -6.438 -20.995 22.083 1.00 40.53 397 PRO A O 1
ATOM 3200 N N . CYS A 1 398 ? -4.716 -19.776 22.892 1.00 44.03 398 CYS A N 1
ATOM 3201 C CA . CYS A 1 398 ? -4.047 -19.464 21.627 1.00 44.03 398 CYS A CA 1
ATOM 3202 C C . CYS A 1 398 ? -3.664 -20.755 20.877 1.00 44.03 398 CYS A C 1
ATOM 3204 O O . CYS A 1 398 ? -2.555 -21.281 20.983 1.00 44.03 398 CYS A O 1
ATOM 3206 N N . ARG A 1 399 ? -4.606 -21.343 20.133 1.00 41.44 399 ARG A N 1
ATOM 3207 C CA . ARG A 1 399 ? -4.402 -22.591 19.392 1.00 41.44 399 ARG A CA 1
ATOM 3208 C C . ARG A 1 399 ? -3.821 -22.285 18.019 1.00 41.44 399 ARG A C 1
ATOM 3210 O O . ARG A 1 399 ? -4.571 -22.141 17.063 1.00 41.44 399 ARG A O 1
ATOM 3217 N N . ARG A 1 400 ? -2.485 -22.318 17.941 1.00 44.47 400 ARG A N 1
ATOM 3218 C CA . ARG A 1 400 ? -1.632 -22.133 16.747 1.00 44.47 400 ARG A CA 1
ATOM 3219 C C . ARG A 1 400 ? -1.795 -20.763 16.074 1.00 44.47 400 ARG A C 1
ATOM 3221 O O . ARG A 1 400 ? -2.801 -20.492 15.436 1.00 44.47 400 ARG A O 1
ATOM 3228 N N . LYS A 1 401 ? -0.727 -19.983 16.185 1.00 49.84 401 LYS A N 1
ATOM 3229 C CA . LYS A 1 401 ? -0.327 -18.795 15.431 1.00 49.84 401 LYS A CA 1
ATOM 3230 C C . LYS A 1 401 ? -0.958 -18.645 14.031 1.00 49.84 401 LYS A C 1
ATOM 3232 O O . LYS A 1 401 ? -0.886 -19.560 13.207 1.00 49.84 401 LYS A O 1
ATOM 3237 N N . CYS A 1 402 ? -1.577 -17.488 13.779 1.00 51.22 402 CYS A N 1
ATOM 3238 C CA . CYS A 1 402 ? -1.952 -17.019 12.438 1.00 51.22 402 CYS A CA 1
ATOM 3239 C C . CYS A 1 402 ? -0.725 -16.613 11.601 1.00 51.22 402 CYS A C 1
ATOM 3241 O O . CYS A 1 402 ? -0.892 -16.268 10.435 1.00 51.22 402 CYS A O 1
ATOM 3243 N N . ASP A 1 403 ? 0.488 -16.751 12.149 1.00 52.31 403 ASP A N 1
ATOM 3244 C CA . ASP A 1 403 ? 1.789 -16.460 11.534 1.00 52.31 403 ASP A CA 1
ATOM 3245 C C . ASP A 1 403 ? 1.980 -17.121 10.145 1.00 52.31 403 ASP A C 1
ATOM 3247 O O . ASP A 1 403 ? 2.746 -16.652 9.297 1.00 52.31 403 ASP A O 1
ATOM 3251 N N . ASP A 1 404 ? 1.254 -18.210 9.868 1.00 55.25 404 ASP A N 1
ATOM 3252 C CA . ASP A 1 404 ? 1.257 -18.914 8.577 1.00 55.25 404 ASP A CA 1
ATOM 3253 C C . ASP A 1 404 ? 0.408 -18.232 7.484 1.00 55.25 404 ASP A C 1
ATOM 3255 O O . ASP A 1 404 ? 0.585 -18.532 6.304 1.00 55.25 404 ASP A O 1
ATOM 3259 N N . VAL A 1 405 ? -0.477 -17.295 7.824 1.00 64.19 405 VAL A N 1
ATOM 3260 C CA . VAL A 1 405 ? -1.340 -16.569 6.866 1.00 64.19 405 VAL A CA 1
ATOM 3261 C C . VAL A 1 405 ? -1.072 -15.076 6.939 1.00 64.19 405 VAL A C 1
ATOM 3263 O O . VAL A 1 405 ? -0.882 -14.426 5.910 1.00 64.19 405 VAL A O 1
ATOM 3266 N N . PHE A 1 406 ? -0.987 -14.559 8.166 1.00 68.62 406 PHE A N 1
ATOM 3267 C CA . PHE A 1 406 ? -0.459 -13.245 8.447 1.00 68.62 406 PHE A CA 1
ATOM 3268 C C . PHE A 1 406 ? 0.727 -13.328 9.404 1.00 68.62 406 PHE A C 1
ATOM 3270 O O . PHE A 1 406 ? 0.500 -13.245 10.603 1.00 68.62 406 PHE A O 1
ATOM 3277 N N . PRO A 1 407 ? 1.972 -13.543 8.921 1.00 56.09 407 PRO A N 1
ATOM 3278 C CA . PRO A 1 407 ? 3.193 -13.487 9.711 1.00 56.09 407 PRO A CA 1
ATOM 3279 C C . PRO A 1 407 ? 3.179 -12.227 10.546 1.00 56.09 407 PRO A C 1
ATOM 3281 O O . PRO A 1 407 ? 3.378 -11.109 10.065 1.00 56.09 407 PRO A O 1
ATOM 3284 N N . ASP A 1 408 ? 2.909 -12.426 11.825 1.00 53.19 408 ASP A N 1
ATOM 3285 C CA . ASP A 1 408 ? 3.518 -11.638 12.872 1.00 53.19 408 ASP A CA 1
ATOM 3286 C C . ASP A 1 408 ? 5.011 -11.708 12.567 1.00 53.19 408 ASP A C 1
ATOM 3288 O O . ASP A 1 408 ? 5.542 -12.807 12.368 1.00 53.19 408 ASP A O 1
ATOM 3292 N N . GLY A 1 409 ? 5.626 -10.547 12.310 1.00 49.81 409 GLY A N 1
ATOM 3293 C CA . GLY A 1 409 ? 7.038 -10.464 11.945 1.00 49.81 409 GLY A CA 1
ATOM 3294 C C . GLY A 1 409 ? 7.805 -11.404 12.862 1.00 49.81 409 GLY A C 1
ATOM 3295 O O . GLY A 1 409 ? 7.712 -11.300 14.080 1.00 49.81 409 GLY A O 1
ATOM 3296 N N . THR A 1 410 ? 8.408 -12.439 12.290 1.00 41.03 410 THR A N 1
ATOM 3297 C CA . THR A 1 410 ? 8.921 -13.548 13.082 1.00 41.03 410 THR A CA 1
ATOM 3298 C C . THR A 1 410 ? 9.997 -13.037 14.026 1.00 41.03 410 THR A C 1
ATOM 3300 O O . THR A 1 410 ? 11.059 -12.644 13.554 1.00 41.03 410 THR A O 1
ATOM 3303 N N . GLY A 1 411 ? 9.771 -13.149 15.332 1.00 44.19 411 GLY A N 1
ATOM 3304 C CA . GLY A 1 411 ? 10.831 -13.604 16.230 1.00 44.19 411 GLY A CA 1
ATOM 3305 C C . GLY A 1 411 ? 11.058 -12.814 17.502 1.00 44.19 411 GLY A C 1
ATOM 3306 O O . GLY A 1 411 ? 11.423 -13.454 18.475 1.00 44.19 411 GLY A O 1
ATOM 3307 N N . ASP A 1 412 ? 10.781 -11.516 17.526 1.00 43.16 412 ASP A N 1
ATOM 3308 C CA . ASP A 1 412 ? 10.890 -10.701 18.733 1.00 43.16 412 ASP A CA 1
ATOM 3309 C C . ASP A 1 412 ? 9.649 -9.803 18.776 1.00 43.16 412 ASP A C 1
ATOM 3311 O O . ASP A 1 412 ? 9.642 -8.690 18.251 1.00 43.16 412 ASP A O 1
ATOM 3315 N N . ASP A 1 413 ? 8.560 -10.306 19.369 1.00 47.38 413 ASP A N 1
ATOM 3316 C CA . ASP A 1 413 ? 7.702 -9.392 20.119 1.00 47.38 413 ASP A CA 1
ATOM 3317 C C . ASP A 1 413 ? 8.682 -8.685 21.066 1.00 47.38 413 ASP A C 1
ATOM 3319 O O . ASP A 1 413 ? 9.192 -9.301 22.000 1.00 47.38 413 ASP A O 1
ATOM 3323 N N . GLU A 1 414 ? 9.032 -7.423 20.804 1.00 51.41 414 GLU A N 1
ATOM 3324 C CA . GLU A 1 414 ? 9.322 -6.554 21.936 1.00 51.41 414 GLU A CA 1
ATOM 3325 C C . GLU A 1 414 ? 8.101 -6.728 22.829 1.00 51.41 414 GLU A C 1
ATOM 3327 O O . GLU A 1 414 ? 7.007 -6.344 22.408 1.00 51.41 414 GLU A O 1
ATOM 3332 N N . ASP A 1 415 ? 8.269 -7.448 23.947 1.00 59.31 415 ASP A N 1
ATOM 3333 C CA . ASP A 1 415 ? 7.200 -7.763 24.887 1.00 59.31 415 ASP A CA 1
ATOM 3334 C C . ASP A 1 415 ? 6.346 -6.505 25.021 1.00 59.31 415 ASP A C 1
ATOM 3336 O O . ASP A 1 415 ? 6.851 -5.481 25.493 1.00 59.31 415 ASP A O 1
ATOM 3340 N N . ILE A 1 416 ? 5.105 -6.549 24.510 1.00 69.25 416 ILE A N 1
ATOM 3341 C CA . ILE A 1 416 ? 4.198 -5.401 24.567 1.00 69.25 416 ILE A CA 1
ATOM 3342 C C . ILE A 1 416 ? 4.226 -4.941 26.017 1.00 69.25 416 ILE A C 1
ATOM 3344 O O . ILE A 1 416 ? 3.915 -5.722 26.922 1.00 69.25 416 ILE A O 1
ATOM 3348 N N . ALA A 1 417 ? 4.686 -3.708 26.235 1.00 77.44 417 ALA A N 1
ATOM 3349 C CA . ALA A 1 417 ? 4.918 -3.224 27.582 1.00 77.44 417 ALA A CA 1
ATOM 3350 C C . ALA A 1 417 ? 3.607 -3.325 28.366 1.00 77.44 417 ALA A C 1
ATOM 3352 O O . ALA A 1 417 ? 2.535 -3.091 27.808 1.00 77.44 417 ALA A O 1
ATOM 3353 N N . VAL A 1 418 ? 3.677 -3.651 29.658 1.00 78.25 418 VAL A N 1
ATOM 3354 C CA . VAL A 1 418 ? 2.473 -3.753 30.503 1.00 78.25 418 VAL A CA 1
ATOM 3355 C C . VAL A 1 418 ? 1.635 -2.473 30.398 1.00 78.25 418 VAL A C 1
ATOM 3357 O O . VAL A 1 418 ? 0.428 -2.552 30.211 1.00 78.25 418 VAL A O 1
ATOM 3360 N N . ASP A 1 419 ? 2.288 -1.308 30.359 1.00 82.19 419 ASP A N 1
ATOM 3361 C CA . ASP A 1 419 ? 1.629 -0.011 30.167 1.00 82.19 419 ASP A CA 1
ATOM 3362 C C . ASP A 1 419 ? 0.900 0.113 28.810 1.00 82.19 419 ASP A C 1
ATOM 3364 O O . ASP A 1 419 ? -0.143 0.763 28.712 1.00 82.19 419 ASP A O 1
ATOM 3368 N N . GLU A 1 420 ? 1.431 -0.502 27.746 1.00 83.00 420 GLU A N 1
ATOM 3369 C CA . GLU A 1 420 ? 0.781 -0.550 26.430 1.00 83.00 420 GLU A CA 1
ATOM 3370 C C . GLU A 1 420 ? -0.439 -1.481 26.469 1.00 83.00 420 GLU A C 1
ATOM 3372 O O . GLU A 1 420 ? -1.502 -1.096 25.982 1.00 83.00 420 GLU A O 1
ATOM 3377 N N . VAL A 1 421 ? -0.329 -2.656 27.105 1.00 85.00 421 VAL A N 1
ATOM 3378 C CA . VAL A 1 421 ? -1.467 -3.572 27.309 1.00 85.00 421 VAL A CA 1
ATOM 3379 C C . VAL A 1 421 ? -2.574 -2.894 28.114 1.00 85.00 421 VAL A C 1
ATOM 3381 O O . VAL A 1 421 ? -3.725 -2.919 27.683 1.00 85.00 421 VAL A O 1
ATOM 3384 N N . ASP A 1 422 ? -2.233 -2.233 29.221 1.00 83.81 422 ASP A N 1
ATOM 3385 C CA . ASP A 1 422 ? -3.183 -1.521 30.081 1.00 83.81 422 ASP A CA 1
ATOM 3386 C C . ASP A 1 422 ? -3.886 -0.386 29.316 1.00 83.81 422 ASP A C 1
ATOM 3388 O O . ASP A 1 422 ? -5.098 -0.194 29.431 1.00 83.81 422 ASP A O 1
ATOM 3392 N N . SER A 1 423 ? -3.144 0.349 28.479 1.00 87.38 423 SER A N 1
ATOM 3393 C CA . SER A 1 423 ? -3.696 1.400 27.613 1.00 87.38 423 SER A CA 1
ATOM 3394 C C . SER A 1 423 ? -4.675 0.838 26.573 1.00 87.38 423 SER A C 1
ATOM 3396 O O . SER A 1 423 ? -5.759 1.398 26.366 1.00 87.38 423 SER A O 1
ATOM 3398 N N . ILE A 1 424 ? -4.328 -0.292 25.944 1.00 89.94 424 ILE A N 1
ATOM 3399 C CA . ILE A 1 424 ? -5.194 -1.006 24.996 1.00 89.94 424 ILE A CA 1
ATOM 3400 C C . ILE A 1 424 ? -6.455 -1.512 25.705 1.00 89.94 424 ILE A C 1
ATOM 3402 O O . ILE A 1 424 ? -7.567 -1.261 25.229 1.00 89.94 424 ILE A O 1
ATOM 3406 N N . GLU A 1 425 ? -6.301 -2.188 26.846 1.00 88.81 425 GLU A N 1
ATOM 3407 C CA . GLU A 1 425 ? -7.406 -2.723 27.643 1.00 88.81 425 GLU A CA 1
ATOM 3408 C C . GLU A 1 425 ? -8.355 -1.609 28.072 1.00 88.81 425 GLU A C 1
ATOM 3410 O O . GLU A 1 425 ? -9.572 -1.734 27.914 1.00 88.81 425 GLU A O 1
ATOM 3415 N N . GLU A 1 426 ? -7.820 -0.499 28.576 1.00 89.81 426 GLU A N 1
ATOM 3416 C CA . GLU A 1 426 ? -8.627 0.625 29.019 1.00 89.81 426 GLU A CA 1
ATOM 3417 C C . GLU A 1 426 ? -9.380 1.273 27.846 1.00 89.81 426 GLU A C 1
ATOM 3419 O O . GLU A 1 426 ? -10.564 1.608 27.974 1.00 89.81 426 GLU A O 1
ATOM 3424 N N . HIS A 1 427 ? -8.741 1.421 26.681 1.00 92.94 427 HIS A N 1
ATOM 3425 C CA . HIS A 1 427 ? -9.410 1.954 25.498 1.00 92.94 427 HIS A CA 1
ATOM 3426 C C . HIS A 1 427 ? -10.564 1.049 25.042 1.00 92.94 427 HIS A C 1
ATOM 3428 O O . HIS A 1 427 ? -11.698 1.514 24.885 1.00 92.94 427 HIS A O 1
ATOM 3434 N N . VAL A 1 428 ? -10.303 -0.246 24.887 1.00 91.38 428 VAL A N 1
ATOM 3435 C CA . VAL A 1 428 ? -11.296 -1.228 24.441 1.00 91.38 428 VAL A CA 1
ATOM 3436 C C . VAL A 1 428 ? -12.431 -1.381 25.458 1.00 91.38 428 VAL A C 1
ATOM 3438 O O . VAL A 1 428 ? -13.606 -1.413 25.085 1.00 91.38 428 VAL A O 1
ATOM 3441 N N . SER A 1 429 ? -12.114 -1.391 26.753 1.00 90.12 429 SER A N 1
ATOM 3442 C CA . SER A 1 429 ? -13.109 -1.448 27.829 1.00 90.12 429 SER A CA 1
ATOM 3443 C C . SER 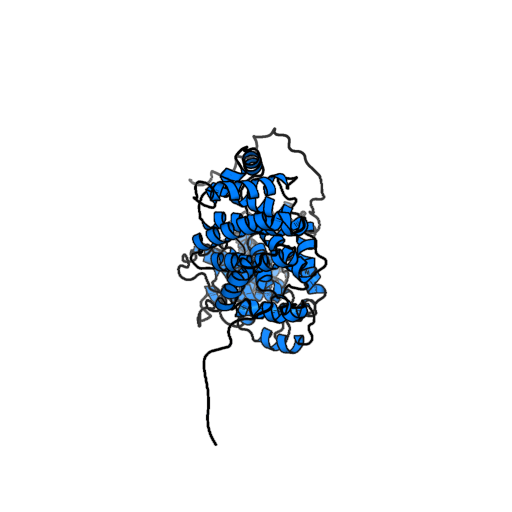A 1 429 ? -14.009 -0.218 27.834 1.00 90.12 429 SER A C 1
ATOM 3445 O O . SER A 1 429 ? -15.223 -0.344 28.001 1.00 90.12 429 SER A O 1
ATOM 3447 N N . ARG A 1 430 ? -13.451 0.970 27.570 1.00 93.00 430 ARG A N 1
ATOM 3448 C CA . ARG A 1 430 ? -14.221 2.210 27.414 1.00 93.00 430 ARG A CA 1
ATOM 3449 C C . ARG A 1 430 ? -15.169 2.153 26.218 1.00 93.00 430 ARG A C 1
ATOM 3451 O O . ARG A 1 430 ? -16.319 2.574 26.350 1.00 93.00 430 ARG A O 1
ATOM 3458 N N . TYR A 1 431 ? -14.724 1.608 25.087 1.00 93.44 431 TYR A N 1
ATOM 3459 C CA . TYR A 1 431 ? -15.591 1.383 23.930 1.00 93.44 431 TYR A CA 1
ATOM 3460 C C . TYR A 1 431 ? -16.763 0.449 24.283 1.00 93.44 431 TYR A C 1
ATOM 3462 O O . TYR A 1 431 ? -17.926 0.818 24.106 1.00 93.44 431 TYR A O 1
ATOM 3470 N N . LEU A 1 432 ? -16.479 -0.727 24.855 1.00 91.62 432 LEU A N 1
ATOM 3471 C CA . LEU A 1 432 ? -17.507 -1.708 25.225 1.00 91.62 432 LEU A CA 1
ATOM 3472 C C . LEU A 1 432 ? -18.491 -1.146 26.258 1.00 91.62 432 LEU A C 1
ATOM 3474 O O . LEU A 1 432 ? -19.701 -1.313 26.114 1.00 91.62 432 LEU A O 1
ATOM 3478 N N . ALA A 1 433 ? -17.999 -0.415 27.261 1.00 91.38 433 ALA A N 1
ATOM 3479 C CA . ALA A 1 433 ? -18.840 0.232 28.262 1.00 91.38 433 ALA A CA 1
ATOM 3480 C C . ALA A 1 433 ? -19.804 1.259 27.651 1.00 91.38 433 ALA A C 1
ATOM 3482 O O . ALA A 1 433 ? -20.962 1.333 28.056 1.00 91.38 433 ALA A O 1
ATOM 3483 N N . SER A 1 434 ? -19.353 2.014 26.643 1.00 92.31 434 SER A N 1
ATOM 3484 C CA . SER A 1 434 ? -20.210 2.939 25.892 1.00 92.31 434 SER A CA 1
ATOM 3485 C C . SER A 1 434 ? -21.353 2.198 25.186 1.00 92.31 434 SER A C 1
ATOM 3487 O O . SER A 1 434 ? -22.499 2.647 25.212 1.00 92.31 434 SER A O 1
ATOM 3489 N N . ARG A 1 435 ? -21.076 1.016 24.620 1.00 91.81 435 ARG A N 1
ATOM 3490 C CA . ARG A 1 435 ? -22.098 0.173 23.978 1.00 91.81 435 ARG A CA 1
ATOM 3491 C C . ARG A 1 435 ? -23.090 -0.417 24.976 1.00 91.81 435 ARG A C 1
ATOM 3493 O O . ARG A 1 435 ? -24.290 -0.397 24.713 1.00 91.81 435 ARG A O 1
ATOM 3500 N N . PHE A 1 436 ? -22.629 -0.878 26.138 1.00 91.12 436 PHE A N 1
ATOM 3501 C CA . PHE A 1 436 ? -23.525 -1.334 27.207 1.00 91.12 436 PHE A CA 1
ATOM 3502 C C . PHE A 1 436 ? -24.407 -0.203 27.742 1.00 91.12 436 PHE A C 1
ATOM 3504 O O . PHE A 1 436 ? -25.602 -0.406 27.946 1.00 91.12 436 PHE A O 1
ATOM 3511 N N . LEU A 1 437 ? -23.855 1.007 27.879 1.00 90.50 437 LEU A N 1
ATOM 3512 C CA . LEU A 1 437 ? -24.618 2.193 28.260 1.00 90.50 437 LEU A CA 1
ATOM 3513 C C . LEU A 1 437 ? -25.745 2.494 27.261 1.00 90.50 437 LEU A C 1
ATOM 3515 O O . LEU A 1 437 ? -26.883 2.687 27.675 1.00 90.50 437 LEU A O 1
ATOM 3519 N N . GLN A 1 438 ? -25.458 2.470 25.955 1.00 89.00 438 GLN A N 1
ATOM 3520 C CA . GLN A 1 438 ? -26.468 2.680 24.905 1.00 89.00 438 GLN A CA 1
ATOM 3521 C C . GLN A 1 438 ? -27.598 1.639 24.936 1.00 89.00 438 GLN A C 1
ATOM 3523 O O . GLN A 1 438 ? -28.728 1.946 24.565 1.00 89.00 438 GLN A O 1
ATOM 3528 N N . ARG A 1 439 ? -27.309 0.413 25.391 1.00 88.31 439 ARG A N 1
ATOM 3529 C CA . ARG A 1 439 ? -28.296 -0.670 25.551 1.00 88.31 439 ARG A CA 1
ATOM 3530 C C . ARG A 1 439 ? -29.046 -0.626 26.889 1.00 88.31 439 ARG A C 1
ATOM 3532 O O . ARG A 1 439 ? -29.954 -1.427 27.091 1.00 88.31 439 ARG A O 1
ATOM 3539 N N . GLY A 1 440 ? -28.686 0.284 27.798 1.00 87.06 440 GLY A N 1
ATOM 3540 C CA . GLY A 1 440 ? -29.240 0.356 29.156 1.00 87.06 440 GLY A CA 1
ATOM 3541 C C . GLY A 1 440 ? -28.705 -0.721 30.112 1.00 87.06 440 GLY A C 1
ATOM 3542 O O . GLY A 1 440 ? -29.260 -0.935 31.188 1.00 87.06 440 GLY A O 1
ATOM 3543 N N . GLU A 1 441 ? -27.620 -1.409 29.751 1.00 89.75 441 GLU A N 1
ATOM 3544 C CA . GLU A 1 441 ? -26.977 -2.452 30.559 1.00 89.75 441 GLU A CA 1
ATOM 3545 C C . GLU A 1 441 ? -25.964 -1.835 31.540 1.00 89.75 441 GLU A C 1
ATOM 3547 O O . GLU A 1 441 ? -24.759 -2.093 31.495 1.00 89.75 441 GLU A O 1
ATOM 3552 N N . PHE A 1 442 ? -26.455 -0.981 32.442 1.00 89.56 442 PHE A N 1
ATOM 3553 C CA . PHE A 1 442 ? -25.613 -0.126 33.288 1.00 89.56 442 PHE A CA 1
ATOM 3554 C C . PHE A 1 442 ? -24.609 -0.894 34.161 1.00 89.56 442 PHE A C 1
ATOM 3556 O O . PHE A 1 442 ? -23.464 -0.470 34.294 1.00 89.56 442 PHE A O 1
ATOM 3563 N N . GLY A 1 443 ? -25.004 -2.047 34.712 1.00 87.12 443 GLY A N 1
ATOM 3564 C CA . GLY A 1 443 ? -24.120 -2.860 35.552 1.00 87.12 443 GLY A CA 1
ATOM 3565 C C . GLY A 1 443 ? -22.946 -3.481 34.787 1.00 87.12 443 GLY A C 1
ATOM 3566 O O . GLY A 1 443 ? -21.864 -3.634 35.346 1.00 87.12 443 GLY A O 1
ATOM 3567 N N . GLU A 1 444 ? -23.121 -3.814 33.505 1.00 88.69 444 GLU A N 1
ATOM 3568 C CA . GLU A 1 444 ? -22.006 -4.288 32.677 1.00 88.69 444 GLU A CA 1
ATOM 3569 C C . GLU A 1 444 ? -21.107 -3.117 32.261 1.00 88.69 444 GLU A C 1
ATOM 3571 O O . GLU A 1 444 ? -19.886 -3.236 32.338 1.00 88.69 444 GLU A O 1
ATOM 3576 N N . ALA A 1 445 ? -21.684 -1.954 31.934 1.00 89.38 445 ALA A N 1
ATOM 3577 C CA . ALA A 1 445 ? -20.911 -0.740 31.669 1.00 89.38 445 ALA A CA 1
ATOM 3578 C C . ALA A 1 445 ? -20.055 -0.312 32.880 1.00 89.38 445 ALA A C 1
ATOM 3580 O O . ALA A 1 445 ? -18.892 0.054 32.714 1.00 89.38 445 ALA A O 1
ATOM 3581 N N . GLU A 1 446 ? -20.596 -0.406 34.100 1.00 90.62 446 GLU A N 1
ATOM 3582 C CA . GLU A 1 446 ? -19.858 -0.149 35.343 1.00 90.62 446 GLU A CA 1
ATOM 3583 C C . GLU A 1 446 ? -18.688 -1.125 35.510 1.00 90.62 446 GLU A C 1
ATOM 3585 O O . GLU A 1 446 ? -17.558 -0.684 35.730 1.00 90.62 446 GLU A O 1
ATOM 3590 N N . ARG A 1 447 ? -18.928 -2.438 35.365 1.00 89.31 447 ARG A N 1
ATOM 3591 C CA . ARG A 1 447 ? -17.892 -3.474 35.539 1.00 89.31 447 ARG A CA 1
ATOM 3592 C C . ARG A 1 447 ? -16.656 -3.228 34.676 1.00 89.31 447 ARG A C 1
ATOM 3594 O O . ARG A 1 447 ? -15.546 -3.474 35.136 1.00 89.31 447 ARG A O 1
ATOM 3601 N N . ARG A 1 448 ? -16.842 -2.712 33.459 1.00 87.25 448 ARG A N 1
ATOM 3602 C CA . ARG A 1 448 ? -15.753 -2.403 32.516 1.00 87.25 448 ARG A CA 1
ATOM 3603 C C . ARG A 1 448 ? -14.964 -1.139 32.859 1.00 87.25 448 ARG A C 1
ATOM 3605 O O . ARG A 1 448 ? -13.850 -0.977 32.381 1.00 87.25 448 ARG A O 1
ATOM 3612 N N . LEU A 1 449 ? -15.529 -0.230 33.652 1.00 88.69 449 LEU A N 1
ATOM 3613 C CA . LEU A 1 449 ? -14.950 1.093 33.913 1.00 88.69 449 LEU A CA 1
ATOM 3614 C C . LEU A 1 449 ? -14.495 1.296 35.358 1.00 88.69 449 LEU A C 1
ATOM 3616 O O . LEU A 1 449 ? -13.762 2.245 35.627 1.00 88.69 449 LEU A O 1
ATOM 3620 N N . VAL A 1 450 ? -14.924 0.450 36.298 1.00 84.88 450 VAL A N 1
ATOM 3621 C CA . VAL A 1 450 ? -14.726 0.698 37.736 1.00 84.88 450 VAL A CA 1
ATOM 3622 C C . VAL A 1 450 ? -13.247 0.759 38.142 1.00 84.88 450 VAL A C 1
ATOM 3624 O O . VAL A 1 450 ? -12.900 1.474 39.082 1.00 84.88 450 VAL A O 1
ATOM 3627 N N . PHE A 1 451 ? -12.376 0.057 37.412 1.00 82.56 451 PHE A N 1
ATOM 3628 C CA . PHE A 1 451 ? -10.926 0.040 37.632 1.00 82.56 451 PHE A CA 1
ATOM 3629 C C . PHE A 1 451 ? -10.150 0.960 36.678 1.00 82.56 451 PHE A C 1
ATOM 3631 O O . PHE A 1 451 ? -8.936 1.091 36.809 1.00 82.56 451 PHE A O 1
ATOM 3638 N N . ALA A 1 452 ? -10.836 1.620 35.741 1.00 84.25 452 ALA A N 1
ATOM 3639 C CA . ALA A 1 452 ? -10.208 2.449 34.724 1.00 84.25 452 ALA A CA 1
ATOM 3640 C C . ALA A 1 452 ? -9.688 3.770 35.319 1.00 84.25 452 ALA A C 1
ATOM 3642 O O . ALA A 1 452 ? -10.376 4.458 36.087 1.00 84.25 452 ALA A O 1
ATOM 3643 N N . ASN A 1 453 ? -8.463 4.148 34.954 1.00 82.88 453 ASN A N 1
ATOM 3644 C CA . ASN A 1 453 ? -7.763 5.258 35.596 1.00 82.88 453 ASN A CA 1
ATOM 3645 C C . ASN A 1 453 ? -7.745 6.538 34.762 1.00 82.88 453 ASN A C 1
ATOM 3647 O O . ASN A 1 453 ? -7.616 7.627 35.340 1.00 82.88 453 ASN A O 1
ATOM 3651 N N . SER A 1 454 ? -7.945 6.448 33.450 1.00 86.00 454 SER A N 1
ATOM 3652 C CA . SER A 1 454 ? -7.938 7.606 32.567 1.00 86.00 454 SER A CA 1
ATOM 3653 C C . SER A 1 454 ? -9.147 8.520 32.789 1.00 86.00 454 SER A C 1
ATOM 3655 O O . SER A 1 454 ? -10.274 8.109 33.097 1.00 86.00 454 SER A O 1
ATOM 3657 N N . THR A 1 455 ? -8.921 9.817 32.587 1.00 86.19 455 THR A N 1
ATOM 3658 C CA . THR A 1 455 ? -9.964 10.846 32.655 1.00 86.19 455 THR A CA 1
ATOM 3659 C C . THR A 1 455 ? -11.123 10.589 31.675 1.00 86.19 455 THR A C 1
ATOM 3661 O O . THR A 1 455 ? -12.274 10.813 32.056 1.00 86.19 455 THR A O 1
ATOM 3664 N N . PRO A 1 456 ? -10.902 10.134 30.421 1.00 87.69 456 PRO A N 1
ATOM 3665 C CA . PRO A 1 456 ? -11.988 9.712 29.531 1.00 87.69 456 PRO A CA 1
ATOM 3666 C C . PRO A 1 456 ? -12.872 8.597 30.109 1.00 87.69 456 PRO A C 1
ATOM 3668 O O . PRO A 1 456 ? -14.096 8.731 30.075 1.00 87.69 456 PRO A O 1
ATOM 3671 N N . SER A 1 457 ? -12.286 7.542 30.678 1.00 89.31 457 SER A N 1
ATOM 3672 C CA . SER A 1 457 ? -13.037 6.409 31.242 1.00 89.31 457 SER A CA 1
ATOM 3673 C C . SER A 1 457 ? -13.837 6.807 32.477 1.00 89.31 457 SER A C 1
ATOM 3675 O O . SER A 1 457 ? -15.019 6.484 32.583 1.00 89.31 457 SER A O 1
ATOM 3677 N N . LYS A 1 458 ? -13.249 7.608 33.374 1.00 89.56 458 LYS A N 1
ATOM 3678 C CA . LYS A 1 458 ? -13.962 8.119 34.555 1.00 89.56 458 LYS A CA 1
ATOM 3679 C C . LYS A 1 458 ? -15.113 9.056 34.192 1.00 89.56 458 LYS A C 1
ATOM 3681 O O . LYS A 1 458 ? -16.160 9.011 34.832 1.00 89.56 458 LYS A O 1
ATOM 3686 N N . ARG A 1 459 ? -14.957 9.877 33.145 1.00 89.31 459 ARG A N 1
ATOM 3687 C CA . ARG A 1 459 ? -16.060 10.691 32.604 1.00 89.31 459 ARG A CA 1
ATOM 3688 C C . ARG A 1 459 ? -17.194 9.820 32.070 1.00 89.31 459 ARG A C 1
ATOM 3690 O O . ARG A 1 459 ? -18.354 10.143 32.302 1.00 89.31 459 ARG A O 1
ATOM 3697 N N . LEU A 1 460 ? -16.876 8.723 31.384 1.00 91.56 460 LEU A N 1
ATOM 3698 C CA . LEU A 1 460 ? -17.891 7.773 30.931 1.00 91.56 460 LEU A CA 1
ATOM 3699 C C . LEU A 1 460 ? -18.572 7.071 32.115 1.00 91.56 460 LEU A C 1
ATOM 3701 O O . LEU A 1 460 ? -19.790 6.953 32.111 1.00 91.56 460 LEU A O 1
ATOM 3705 N N . LEU A 1 461 ? -17.830 6.698 33.160 1.00 90.81 461 LEU A N 1
ATOM 3706 C CA . LEU A 1 461 ? -18.393 6.083 34.367 1.00 90.81 461 LEU A CA 1
ATOM 3707 C C . LEU A 1 461 ? -19.393 7.008 35.079 1.00 90.81 461 LEU A C 1
ATOM 3709 O O . LEU A 1 461 ? -20.460 6.562 35.493 1.00 90.81 461 LEU A O 1
ATOM 3713 N N . ILE A 1 462 ? -19.087 8.308 35.168 1.00 89.31 462 ILE A N 1
ATOM 3714 C CA . ILE A 1 462 ? -20.031 9.312 35.683 1.00 89.31 462 ILE A CA 1
ATOM 3715 C C . ILE A 1 462 ? -21.316 9.314 34.847 1.00 89.31 462 ILE A C 1
ATOM 3717 O O . ILE A 1 462 ? -22.404 9.246 35.414 1.00 89.31 462 ILE A O 1
ATOM 3721 N N . LYS A 1 463 ? -21.200 9.317 33.511 1.00 90.88 463 LYS A N 1
ATOM 3722 C CA . LYS A 1 463 ? -22.365 9.245 32.613 1.00 90.88 463 LYS A CA 1
ATOM 3723 C C . LYS A 1 463 ? -23.170 7.960 32.800 1.00 90.88 463 LYS A C 1
ATOM 3725 O O . LYS A 1 463 ? -24.395 8.024 32.771 1.00 90.88 463 LYS A O 1
ATOM 3730 N N . VAL A 1 464 ? -22.510 6.817 33.010 1.00 90.69 464 VAL A N 1
ATOM 3731 C CA . VAL A 1 464 ? -23.179 5.538 33.300 1.00 90.69 464 VAL A CA 1
ATOM 3732 C C . VAL A 1 464 ? -24.020 5.662 34.564 1.00 90.69 464 VAL A C 1
ATOM 3734 O O . VAL A 1 464 ? -25.204 5.351 34.525 1.00 90.69 464 VAL A O 1
ATOM 3737 N N . TYR A 1 465 ? -23.456 6.171 35.661 1.00 91.06 465 TYR A N 1
ATOM 3738 C CA . TYR A 1 465 ? -24.200 6.333 36.912 1.00 91.06 465 TYR A CA 1
ATOM 3739 C C . TYR A 1 465 ? -25.323 7.369 36.823 1.00 91.06 465 TYR A C 1
ATOM 3741 O O . TYR A 1 465 ? -26.391 7.142 37.383 1.00 91.06 465 TYR A O 1
ATOM 3749 N N . GLN A 1 466 ? -25.109 8.485 36.122 1.00 89.31 466 GLN A N 1
ATOM 3750 C CA . GLN A 1 466 ? -26.150 9.493 35.888 1.00 89.31 466 GLN A CA 1
ATOM 3751 C C . GLN A 1 466 ? -27.313 8.901 35.080 1.00 89.31 466 GLN A C 1
ATOM 3753 O O . GLN A 1 466 ? -28.455 8.968 35.523 1.00 89.31 466 GLN A O 1
ATOM 3758 N N . SER A 1 467 ? -27.016 8.215 33.973 1.00 88.81 467 SER A N 1
ATOM 3759 C CA . SER A 1 467 ? -28.038 7.551 33.149 1.00 88.81 467 SER A CA 1
ATOM 3760 C C . SER A 1 467 ? -28.746 6.432 33.920 1.00 88.81 467 SER A C 1
ATOM 3762 O O . SER A 1 467 ? -29.952 6.254 33.797 1.00 88.81 467 SER A O 1
ATOM 3764 N N . TRP A 1 468 ? -28.023 5.700 34.775 1.00 90.50 468 TRP A N 1
ATOM 3765 C CA . TRP A 1 468 ? -28.613 4.670 35.631 1.00 90.50 468 TRP A CA 1
ATOM 3766 C C . TRP A 1 468 ? -29.568 5.276 36.670 1.00 90.50 468 TRP A C 1
ATOM 3768 O O . TRP A 1 468 ? -30.635 4.722 36.913 1.00 90.50 468 TRP A O 1
ATOM 3778 N N . LEU A 1 469 ? -29.241 6.432 37.252 1.00 87.38 469 LEU A N 1
ATOM 3779 C CA . LEU A 1 469 ? -30.138 7.150 38.165 1.00 87.38 469 LEU A CA 1
ATOM 3780 C C . LEU A 1 469 ? -31.403 7.671 37.467 1.00 87.38 469 LEU A C 1
ATOM 3782 O O . LEU A 1 469 ? -32.464 7.701 38.092 1.00 87.38 469 LEU A O 1
ATOM 3786 N N . GLU A 1 470 ? -31.291 8.079 36.202 1.00 85.19 470 GLU A N 1
ATOM 3787 C CA . GLU A 1 470 ? -32.401 8.608 35.400 1.00 85.19 470 GLU A CA 1
ATOM 3788 C C . GLU A 1 470 ? -33.338 7.496 34.899 1.00 85.19 470 GLU A C 1
ATOM 3790 O O . GLU A 1 470 ? -34.551 7.566 35.110 1.00 85.19 470 GLU A O 1
ATOM 3795 N N . ASP A 1 471 ? -32.780 6.439 34.304 1.00 82.19 471 ASP A N 1
ATOM 3796 C CA . ASP A 1 471 ? -33.535 5.392 33.603 1.00 82.19 471 ASP A CA 1
ATOM 3797 C C . ASP A 1 471 ? -33.667 4.075 34.387 1.00 82.19 471 ASP A C 1
ATOM 3799 O O . ASP A 1 471 ? -34.371 3.151 33.961 1.00 82.19 471 ASP A O 1
ATOM 3803 N N . GLY A 1 472 ? -33.021 3.955 35.549 1.00 70.44 472 GLY A N 1
ATOM 3804 C CA . GLY A 1 472 ? -33.022 2.763 36.396 1.00 70.44 472 GLY A CA 1
ATOM 3805 C C . GLY A 1 472 ? -34.370 2.500 37.064 1.00 70.44 472 GLY A C 1
ATOM 3806 O O . GLY A 1 472 ? -34.544 2.734 38.260 1.00 70.44 472 GLY A O 1
ATOM 3807 N N . ARG A 1 473 ? -35.325 1.936 36.314 1.00 66.25 473 ARG A N 1
ATOM 3808 C CA . ARG A 1 473 ? -36.698 1.631 36.781 1.00 66.25 473 ARG A CA 1
ATOM 3809 C C . ARG A 1 473 ? -36.773 0.626 37.943 1.00 66.25 473 ARG A C 1
ATOM 3811 O O . ARG A 1 473 ? -37.854 0.424 38.488 1.00 66.25 473 ARG A O 1
ATOM 3818 N N . HIS A 1 474 ? -35.649 0.016 38.319 1.00 67.06 474 HIS A N 1
ATOM 3819 C CA . HIS A 1 474 ? -35.547 -1.011 39.360 1.00 67.06 474 HIS A CA 1
ATOM 3820 C C . HIS A 1 474 ? -34.603 -0.651 40.516 1.00 67.06 474 HIS A C 1
ATOM 3822 O O . HIS A 1 474 ? -34.365 -1.511 41.353 1.00 67.06 474 HIS A O 1
ATOM 3828 N N . LEU A 1 475 ? -34.087 0.583 40.576 1.00 77.25 475 LEU A N 1
ATOM 3829 C CA . LEU A 1 475 ? -33.225 1.011 41.681 1.00 77.25 475 LEU A CA 1
ATOM 3830 C C . LEU A 1 475 ? -34.041 1.297 42.941 1.00 77.25 475 LEU A C 1
ATOM 3832 O O . LEU A 1 475 ? -34.951 2.141 42.899 1.00 77.25 475 LEU A O 1
ATOM 3836 N N . ASP A 1 476 ? -33.672 0.658 44.049 1.00 82.44 476 ASP A N 1
ATOM 3837 C CA . ASP A 1 476 ? -34.201 1.010 45.365 1.00 82.44 476 ASP A CA 1
ATOM 3838 C C . ASP A 1 476 ? -33.603 2.337 45.890 1.00 82.44 476 ASP A C 1
ATOM 3840 O O . ASP A 1 476 ? -32.636 2.882 45.344 1.00 82.44 476 ASP A O 1
ATOM 3844 N N . ASP A 1 477 ? -34.213 2.911 46.931 1.00 79.06 477 ASP A N 1
ATOM 3845 C CA . ASP A 1 477 ? -33.790 4.211 47.473 1.00 79.06 477 ASP A CA 1
ATOM 3846 C C . ASP A 1 477 ? -32.349 4.183 48.014 1.00 79.06 477 ASP A C 1
ATOM 3848 O O . ASP A 1 477 ? -31.641 5.192 47.955 1.00 79.06 477 ASP A O 1
ATOM 3852 N N . HIS A 1 478 ? -31.887 3.025 48.496 1.00 82.81 478 HIS A N 1
ATOM 3853 C CA . HIS A 1 478 ? -30.535 2.849 49.013 1.00 82.81 478 HIS A CA 1
ATOM 3854 C C . HIS A 1 478 ? -29.502 2.815 47.879 1.00 82.81 478 HIS A C 1
ATOM 3856 O O . HIS A 1 478 ? -28.470 3.484 47.955 1.00 82.81 478 HIS A O 1
ATOM 3862 N N . GLU A 1 479 ? -29.789 2.092 46.801 1.00 81.69 479 GLU A N 1
ATOM 3863 C CA . GLU A 1 479 ? -28.968 2.025 45.594 1.00 81.69 479 GLU A CA 1
ATOM 3864 C C . GLU A 1 479 ? -28.863 3.397 44.921 1.00 81.69 479 GLU A C 1
ATOM 3866 O O . GLU A 1 479 ? -27.766 3.809 44.532 1.00 81.69 479 GLU A O 1
ATOM 3871 N N . ARG A 1 480 ? -29.962 4.164 44.860 1.00 82.00 480 ARG A N 1
ATOM 3872 C CA . ARG A 1 480 ? -29.936 5.550 44.357 1.00 82.00 480 ARG A CA 1
ATOM 3873 C C . ARG A 1 480 ? -29.034 6.450 45.191 1.00 82.00 480 ARG A C 1
ATOM 3875 O O . ARG A 1 480 ? -28.255 7.226 44.635 1.00 82.00 480 ARG A O 1
ATOM 3882 N N . GLU A 1 481 ? -29.116 6.356 46.517 1.00 83.56 481 GLU A N 1
ATOM 3883 C CA . GLU A 1 481 ? -28.270 7.146 47.412 1.00 83.56 481 GLU A CA 1
ATOM 3884 C C . GLU A 1 481 ? -26.784 6.785 47.239 1.00 83.56 481 GLU A C 1
ATOM 3886 O O . GLU A 1 481 ? -25.929 7.673 47.142 1.00 83.56 481 GLU A O 1
ATOM 3891 N N . GLN A 1 482 ? -26.470 5.491 47.115 1.00 85.88 482 GLN A N 1
ATOM 3892 C CA . GLN A 1 482 ? -25.107 5.026 46.858 1.00 85.88 482 GLN A CA 1
ATOM 3893 C C . GLN A 1 482 ? -24.565 5.508 45.507 1.00 85.88 482 GLN A C 1
ATOM 3895 O O . GLN A 1 482 ? -23.443 6.021 45.452 1.00 85.88 482 GLN A O 1
ATOM 3900 N N . LEU A 1 483 ? -25.344 5.385 44.430 1.00 85.25 483 LEU A N 1
ATOM 3901 C CA . LEU A 1 483 ? -24.956 5.843 43.094 1.00 85.25 483 LEU A CA 1
ATOM 3902 C C . LEU A 1 483 ? -24.739 7.362 43.069 1.00 85.25 483 LEU A C 1
ATOM 3904 O O . LEU A 1 483 ? -23.709 7.828 42.583 1.00 85.25 483 LEU A O 1
ATOM 3908 N N . SER A 1 484 ? -25.636 8.140 43.686 1.00 84.69 484 SER A N 1
ATOM 3909 C CA . SER A 1 484 ? -25.490 9.598 43.799 1.00 84.69 484 SER A CA 1
ATOM 3910 C C . SER A 1 484 ? -24.222 9.994 44.564 1.00 84.69 484 SER A C 1
ATOM 3912 O O . SER A 1 484 ? -23.503 10.919 44.171 1.00 84.69 484 SER A O 1
ATOM 3914 N N . LYS A 1 485 ? -23.890 9.262 45.635 1.00 87.81 485 LYS A N 1
ATOM 3915 C CA . LYS A 1 485 ? -22.648 9.471 46.387 1.00 87.81 485 LYS A CA 1
ATOM 3916 C C . LYS A 1 485 ? -21.410 9.164 45.539 1.00 87.81 485 LYS A C 1
ATOM 3918 O O . LYS A 1 485 ? -20.454 9.937 45.585 1.00 87.81 485 LYS A O 1
ATOM 3923 N N . ARG A 1 486 ? -21.428 8.081 44.752 1.00 86.25 486 ARG A N 1
ATOM 3924 C CA . ARG A 1 486 ? -20.326 7.709 43.844 1.00 86.25 486 ARG A CA 1
ATOM 3925 C C . ARG A 1 486 ? -20.105 8.752 42.747 1.00 86.25 486 ARG A C 1
ATOM 3927 O O . ARG A 1 486 ? -18.956 9.105 42.497 1.00 86.25 486 ARG A O 1
ATOM 3934 N N . VAL A 1 487 ? -21.175 9.293 42.154 1.00 85.94 487 VAL A N 1
ATOM 3935 C CA . VAL A 1 487 ? -21.098 10.386 41.163 1.00 85.94 487 VAL A CA 1
ATOM 3936 C C . VAL A 1 487 ? -20.366 11.592 41.748 1.00 85.94 487 VAL A C 1
ATOM 3938 O O . VAL A 1 487 ? -19.327 11.984 41.220 1.00 85.94 487 VAL A O 1
ATOM 3941 N N . LYS A 1 488 ? -20.820 12.100 42.901 1.00 83.12 488 LYS A N 1
ATOM 3942 C CA . LYS A 1 488 ? -20.196 13.260 43.564 1.00 83.12 488 LYS A CA 1
ATOM 3943 C C . LYS A 1 488 ? -18.724 13.022 43.897 1.00 83.12 488 LYS A C 1
ATOM 3945 O O . LYS A 1 488 ? -17.889 13.901 43.717 1.00 83.12 488 LYS A O 1
ATOM 3950 N N . GLN A 1 489 ? -18.384 11.825 44.375 1.00 85.56 489 GLN A N 1
ATOM 3951 C CA . GLN A 1 489 ? -16.995 11.468 44.677 1.00 85.56 489 GLN A CA 1
ATOM 3952 C C . GLN A 1 489 ? -16.110 11.472 43.424 1.00 85.56 489 GLN A C 1
ATOM 3954 O O . GLN A 1 489 ? -14.973 11.942 43.480 1.00 85.56 489 GLN A O 1
ATOM 3959 N N . LEU A 1 490 ? -16.617 10.966 42.298 1.00 82.56 490 LEU A N 1
ATOM 3960 C CA . LEU A 1 490 ? -15.891 10.942 41.030 1.00 82.56 490 LEU A CA 1
ATOM 3961 C C . LEU A 1 490 ? -15.770 12.332 40.392 1.00 82.56 490 LEU A C 1
ATOM 3963 O O . LEU A 1 490 ? -14.726 12.637 39.820 1.00 82.56 490 LEU A O 1
ATOM 3967 N N . GLU A 1 491 ? -16.788 13.184 40.508 1.00 82.31 491 GLU A N 1
ATOM 3968 C CA . GLU A 1 491 ? -16.756 14.571 40.020 1.00 82.31 491 GLU A CA 1
ATOM 3969 C C . GLU A 1 491 ? -15.709 15.407 40.766 1.00 82.31 491 GLU A C 1
ATOM 3971 O O . GLU A 1 491 ? -14.890 16.080 40.133 1.00 82.31 491 GLU A O 1
ATOM 3976 N N . VAL A 1 492 ? -15.661 15.280 42.099 1.00 79.44 492 VAL A N 1
ATOM 3977 C CA . VAL A 1 492 ? -14.663 15.947 42.952 1.00 79.44 492 VAL A CA 1
ATOM 3978 C C . VAL A 1 492 ? -13.251 15.440 42.649 1.00 79.44 492 VAL A C 1
ATOM 3980 O O . VAL A 1 492 ? -12.335 16.238 42.465 1.00 79.44 492 VAL A O 1
ATOM 3983 N N . LYS A 1 493 ? -13.062 14.117 42.540 1.00 74.62 493 LYS A N 1
ATOM 3984 C CA . LYS A 1 493 ? -11.741 13.509 42.290 1.00 74.62 493 LYS A CA 1
ATOM 3985 C C . LYS A 1 493 ? -11.166 13.851 40.909 1.00 74.62 493 LYS A C 1
ATOM 3987 O O . LYS A 1 493 ? -9.953 13.827 40.742 1.00 74.62 493 LYS A O 1
ATOM 3992 N N . ASN A 1 494 ? -12.015 14.168 39.933 1.00 66.31 494 ASN A N 1
ATOM 3993 C CA . ASN A 1 494 ? -11.604 14.512 38.569 1.00 66.31 494 ASN A CA 1
ATOM 3994 C C . ASN A 1 494 ? -11.605 16.026 38.286 1.00 66.31 494 ASN A C 1
ATOM 3996 O O . ASN A 1 494 ? -11.452 16.414 37.129 1.00 66.31 494 ASN A O 1
ATOM 4000 N N . GLY A 1 495 ? -11.810 16.879 39.299 1.00 60.44 495 GLY A N 1
ATOM 4001 C CA . GLY A 1 495 ? -11.812 18.339 39.134 1.00 60.44 495 GLY A CA 1
ATOM 4002 C C . GLY A 1 495 ? -12.921 18.876 38.215 1.00 60.44 495 GLY A C 1
ATOM 4003 O O . GLY A 1 495 ? -12.810 19.987 37.703 1.00 60.44 495 GLY A O 1
ATOM 4004 N N . LEU A 1 496 ? -13.987 18.100 37.983 1.00 57.12 496 LEU A N 1
ATOM 4005 C CA . LEU A 1 496 ? -15.051 18.407 37.012 1.00 57.12 496 LEU A CA 1
ATOM 4006 C C . LEU A 1 496 ? -16.066 19.452 37.514 1.00 57.12 496 LEU A C 1
ATOM 4008 O O . LEU A 1 496 ? -16.874 19.946 36.728 1.00 57.12 496 LEU A O 1
ATOM 4012 N N . ASP A 1 497 ? -16.000 19.828 38.794 1.00 47.16 497 ASP A N 1
ATOM 4013 C CA . ASP A 1 497 ? -17.021 20.634 39.482 1.00 47.16 497 ASP A CA 1
ATOM 4014 C C . ASP A 1 497 ? -17.033 22.129 39.065 1.00 47.16 497 ASP A C 1
ATOM 4016 O O . ASP A 1 497 ? -18.010 22.842 39.288 1.00 47.16 497 ASP A O 1
ATOM 4020 N N . ALA A 1 498 ? -15.986 22.627 38.386 1.00 46.00 498 ALA A N 1
ATOM 4021 C CA . ALA A 1 498 ? -15.899 24.036 37.964 1.00 46.00 498 ALA A CA 1
ATOM 4022 C C . ALA A 1 498 ? -16.129 24.281 36.457 1.00 46.00 498 ALA A C 1
ATOM 4024 O O . ALA A 1 498 ? -16.550 25.371 36.071 1.00 46.00 498 ALA A O 1
ATOM 4025 N N . THR A 1 499 ? -15.888 23.296 35.585 1.00 45.12 499 THR A N 1
ATOM 4026 C CA . THR A 1 499 ? -15.891 23.504 34.118 1.00 45.12 499 THR A CA 1
ATOM 4027 C C . THR A 1 499 ? -17.205 23.095 33.439 1.00 45.12 499 THR A C 1
ATOM 4029 O O . THR A 1 499 ? -17.476 23.492 32.304 1.00 45.12 499 THR A O 1
ATOM 4032 N N . MET A 1 500 ? -18.061 22.329 34.125 1.00 41.09 500 MET A N 1
ATOM 4033 C CA . MET A 1 500 ? -19.240 21.704 33.514 1.00 41.09 500 MET A CA 1
ATOM 4034 C C . MET A 1 500 ? -20.440 22.655 33.339 1.00 41.09 500 MET A C 1
ATOM 4036 O O . MET A 1 500 ? -21.275 22.426 32.469 1.00 41.09 500 MET A O 1
ATOM 4040 N N . LYS A 1 501 ? -20.496 23.783 34.065 1.00 40.56 501 LYS A N 1
ATOM 4041 C CA . LYS A 1 501 ? -21.556 24.794 33.867 1.00 40.56 501 LYS A CA 1
ATOM 4042 C C . LYS A 1 501 ? -21.394 25.634 32.594 1.00 40.56 501 LYS A C 1
ATOM 4044 O O . LYS A 1 501 ? -22.364 26.252 32.171 1.00 40.56 501 LYS A O 1
ATOM 4049 N N . THR A 1 502 ? -20.220 25.625 31.959 1.00 36.75 502 THR A N 1
ATOM 4050 C CA . THR A 1 502 ? -19.944 26.470 30.779 1.00 36.75 502 THR A CA 1
ATOM 4051 C C . THR A 1 502 ? -19.886 25.673 29.467 1.00 36.75 502 THR A C 1
ATOM 4053 O O . THR A 1 502 ? -20.134 26.234 28.406 1.00 36.75 502 THR A O 1
ATOM 4056 N N . LEU A 1 503 ? -19.619 24.360 29.508 1.00 35.62 503 LEU A N 1
ATOM 4057 C CA . LEU A 1 503 ? -19.416 23.540 28.298 1.00 35.62 503 LEU A CA 1
ATOM 4058 C C . LEU A 1 503 ? -20.665 22.810 27.778 1.00 35.62 503 LEU A C 1
ATOM 4060 O O . LEU A 1 503 ? -20.685 22.426 26.610 1.00 35.62 503 LEU A O 1
ATOM 4064 N N . ILE A 1 504 ? -21.728 22.674 28.581 1.00 36.66 504 ILE A N 1
ATOM 4065 C CA . ILE A 1 504 ? -22.984 22.034 28.136 1.00 36.66 504 ILE A CA 1
ATOM 4066 C C . ILE A 1 504 ? -23.689 22.852 27.034 1.00 36.66 504 ILE A C 1
ATOM 4068 O O . ILE A 1 504 ? -24.428 22.290 26.238 1.00 36.66 504 ILE A O 1
ATOM 4072 N N . VAL A 1 505 ? -23.377 24.144 26.875 1.00 34.81 505 VAL A N 1
ATOM 4073 C CA . VAL A 1 505 ? -23.930 24.973 25.783 1.00 34.81 505 VAL A CA 1
ATOM 4074 C C . VAL A 1 505 ? -23.160 24.813 24.456 1.00 34.81 505 VAL A C 1
ATOM 4076 O O . VAL A 1 505 ? -23.664 25.202 23.409 1.00 34.81 505 VAL A O 1
ATOM 4079 N N . ILE A 1 506 ? -21.959 24.219 24.452 1.00 34.34 506 ILE A N 1
ATOM 4080 C CA . ILE A 1 506 ? -21.107 24.142 23.245 1.00 34.34 506 ILE A CA 1
ATOM 4081 C C . ILE A 1 506 ? -21.142 22.746 22.585 1.00 34.34 506 ILE A C 1
ATOM 4083 O O . ILE A 1 506 ? -20.819 22.617 21.408 1.00 34.34 506 ILE A O 1
ATOM 4087 N N . ALA A 1 507 ? -21.594 21.703 23.290 1.00 30.11 507 ALA A N 1
ATOM 4088 C CA . ALA A 1 507 ? -21.573 20.318 22.797 1.00 30.11 507 ALA A CA 1
ATOM 4089 C C . ALA A 1 507 ? -22.884 19.820 22.139 1.00 30.11 507 ALA A C 1
ATOM 4091 O O . ALA A 1 507 ? -22.960 18.651 21.773 1.00 30.11 507 ALA A O 1
ATOM 4092 N N . GLU A 1 508 ? -23.893 20.681 21.953 1.00 28.70 508 GLU A N 1
ATOM 4093 C CA . GLU A 1 508 ? -25.151 20.356 21.244 1.00 28.70 508 GLU A CA 1
ATOM 4094 C C . GLU A 1 508 ? -25.190 20.850 19.781 1.00 28.70 508 GLU A C 1
ATOM 4096 O O . GLU A 1 508 ? -26.253 20.941 19.167 1.00 28.70 508 GLU A O 1
ATOM 4101 N N . ALA A 1 509 ? -24.036 21.140 19.174 1.00 25.56 509 ALA A N 1
ATOM 4102 C CA . ALA A 1 509 ? -23.941 21.264 17.721 1.00 25.56 509 ALA A CA 1
ATOM 4103 C C . ALA A 1 509 ? -23.577 19.890 17.123 1.00 25.56 509 ALA A C 1
ATOM 4105 O O . ALA A 1 509 ? -22.614 19.273 17.586 1.00 25.56 509 ALA A O 1
ATOM 4106 N N . PRO A 1 510 ? -24.285 19.389 16.090 1.00 27.34 510 PRO A N 1
ATOM 4107 C CA . PRO A 1 510 ? -23.834 18.198 15.385 1.00 27.34 510 PRO A CA 1
ATOM 4108 C C . PRO A 1 510 ? -22.431 18.479 14.843 1.00 27.34 510 PRO A C 1
ATOM 4110 O O . PRO A 1 510 ? -22.229 19.518 14.213 1.00 27.34 510 PRO A O 1
ATOM 4113 N N . MET A 1 511 ? -21.478 17.563 15.043 1.00 27.53 511 MET A N 1
ATOM 4114 C CA . MET A 1 511 ? -20.194 17.568 14.332 1.00 27.53 511 MET A CA 1
ATOM 4115 C C . MET A 1 511 ? -20.439 17.335 12.830 1.00 27.53 511 MET A C 1
ATOM 4117 O O . MET A 1 511 ? -20.223 16.262 12.278 1.00 27.53 511 MET A O 1
ATOM 4121 N N . ARG A 1 512 ? -20.948 18.360 12.154 1.00 28.36 512 ARG A N 1
ATOM 4122 C CA . ARG A 1 512 ? -20.919 18.550 10.712 1.00 28.36 512 ARG A CA 1
ATOM 4123 C C . ARG A 1 512 ? -20.438 19.975 10.481 1.00 28.36 512 ARG A C 1
ATOM 4125 O O . ARG A 1 512 ? -20.899 20.906 11.127 1.00 28.36 512 ARG A O 1
ATOM 4132 N N . THR A 1 513 ? -19.526 20.110 9.525 1.00 31.55 513 THR A N 1
ATOM 4133 C CA . THR A 1 513 ? -18.875 21.346 9.056 1.00 31.55 513 THR A CA 1
ATOM 4134 C C . THR A 1 513 ? -17.752 21.917 9.928 1.00 31.55 513 THR A C 1
ATOM 4136 O O . THR A 1 513 ? -17.896 22.960 10.547 1.00 31.55 513 THR A O 1
ATOM 4139 N N . LEU A 1 514 ? -16.568 21.309 9.827 1.00 26.22 514 LEU A N 1
ATOM 4140 C CA . LEU A 1 514 ? -15.316 22.061 9.672 1.00 26.22 514 LEU A CA 1
ATOM 4141 C C . LEU A 1 514 ? -14.503 21.437 8.525 1.00 26.22 514 LEU A C 1
ATOM 4143 O O . LEU A 1 514 ? -13.521 20.735 8.721 1.00 26.22 514 LEU A O 1
ATOM 4147 N N . LEU A 1 515 ? -14.969 21.690 7.299 1.00 24.84 515 LEU A N 1
ATOM 4148 C CA . LEU A 1 515 ? -14.116 21.702 6.109 1.00 24.84 515 LEU A CA 1
ATOM 4149 C C . LEU A 1 515 ? -13.218 22.945 6.186 1.00 24.84 515 LEU A C 1
ATOM 4151 O O . LEU A 1 515 ? -13.761 24.039 6.368 1.00 24.84 515 LEU A O 1
ATOM 4155 N N . PRO A 1 516 ? -11.910 22.866 5.907 1.00 25.06 516 PRO A N 1
ATOM 4156 C CA . PRO A 1 516 ? -11.191 24.013 5.388 1.00 25.06 516 PRO A CA 1
ATOM 4157 C C . PRO A 1 516 ? -11.499 24.114 3.892 1.00 25.06 516 PRO A C 1
ATOM 4159 O O . PRO A 1 516 ? -11.013 23.342 3.066 1.00 25.06 516 PRO A O 1
ATOM 4162 N N . GLN A 1 517 ? -12.347 25.077 3.538 1.00 23.22 517 GLN A N 1
ATOM 4163 C CA . GLN A 1 517 ? -12.426 25.574 2.171 1.00 23.22 517 GLN A CA 1
ATOM 4164 C C . GLN A 1 517 ? -11.061 26.137 1.755 1.00 23.22 517 GLN A C 1
ATOM 4166 O O . GLN A 1 517 ? -10.430 26.879 2.507 1.00 23.22 517 GLN A O 1
ATOM 4171 N N . HIS A 1 518 ? -10.654 25.816 0.527 1.00 27.41 518 HIS A N 1
ATOM 4172 C CA . HIS A 1 518 ? -9.593 26.470 -0.234 1.00 27.41 518 HIS A CA 1
ATOM 4173 C C . HIS A 1 518 ? -9.403 27.957 0.112 1.00 27.41 518 HIS A C 1
ATOM 4175 O O . HIS A 1 518 ? -10.246 28.779 -0.247 1.00 27.41 518 HIS A O 1
ATOM 4181 N N . ARG A 1 519 ? -8.239 28.321 0.662 1.00 23.45 519 ARG A N 1
ATOM 4182 C CA . ARG A 1 519 ? -7.573 29.597 0.362 1.00 23.45 519 ARG A CA 1
ATOM 4183 C C . ARG A 1 519 ? -6.061 29.414 0.344 1.00 23.45 519 ARG A C 1
ATOM 4185 O O . ARG A 1 519 ? -5.464 28.969 1.314 1.00 23.45 519 ARG A O 1
ATOM 4192 N N . GLN A 1 520 ? -5.483 29.784 -0.796 1.00 28.31 520 GLN A N 1
ATOM 4193 C CA . GLN A 1 520 ? -4.070 30.093 -0.976 1.00 28.31 520 GLN A CA 1
ATOM 4194 C C . GLN A 1 520 ? -3.585 30.990 0.168 1.00 28.31 520 GLN A C 1
ATOM 4196 O O . GLN A 1 520 ? -4.183 32.041 0.396 1.00 28.31 520 GLN A O 1
ATOM 4201 N N . PHE A 1 521 ? -2.488 30.626 0.829 1.00 23.36 521 PHE A N 1
ATOM 4202 C CA . PHE A 1 521 ? -1.699 31.588 1.589 1.00 23.36 521 PHE A CA 1
ATOM 4203 C C . PHE A 1 521 ? -0.224 31.453 1.232 1.00 23.36 521 PHE A C 1
ATOM 4205 O O . PHE A 1 521 ? 0.398 30.406 1.386 1.00 23.36 521 PHE A O 1
ATOM 4212 N N . GLN A 1 522 ? 0.279 32.556 0.680 1.00 22.06 522 GLN A N 1
ATOM 4213 C CA . GLN A 1 522 ? 1.681 32.849 0.449 1.00 22.06 522 GLN A CA 1
ATOM 4214 C C . GLN A 1 522 ? 2.437 32.848 1.778 1.00 22.06 522 GLN A C 1
ATOM 4216 O O . GLN A 1 522 ? 1.963 33.396 2.773 1.00 22.06 522 GLN A O 1
ATOM 4221 N N . TRP A 1 523 ? 3.639 32.285 1.754 1.00 21.48 523 TRP A N 1
ATOM 4222 C CA . TRP A 1 523 ? 4.609 32.404 2.831 1.00 21.48 523 TRP A CA 1
ATOM 4223 C C . TRP A 1 523 ? 5.120 33.849 2.931 1.00 21.48 523 TRP A C 1
ATOM 4225 O O . TRP A 1 523 ? 5.546 34.436 1.937 1.00 21.48 523 TRP A O 1
ATOM 4235 N N . SER A 1 524 ? 5.121 34.407 4.142 1.00 22.28 524 SER A N 1
ATOM 4236 C CA . SER A 1 524 ? 5.965 35.545 4.520 1.00 22.28 524 SER A CA 1
ATOM 4237 C C . SER A 1 524 ? 6.496 35.315 5.943 1.00 22.28 524 SER A C 1
ATOM 4239 O O . SER A 1 524 ? 5.706 34.932 6.808 1.00 22.28 524 SER A O 1
ATOM 4241 N N . PRO A 1 525 ? 7.804 35.502 6.208 1.00 26.28 525 PRO A N 1
ATOM 4242 C CA . PRO A 1 525 ? 8.433 35.084 7.453 1.00 26.28 525 PRO A CA 1
ATOM 4243 C C . PRO A 1 525 ? 8.573 36.261 8.424 1.00 26.28 525 PRO A C 1
ATOM 4245 O O . PRO A 1 525 ? 9.558 36.984 8.357 1.00 26.28 525 PRO A O 1
ATOM 4248 N N . VAL A 1 526 ? 7.624 36.454 9.342 1.00 23.69 526 VAL A N 1
ATOM 4249 C CA . VAL A 1 526 ? 7.846 37.219 10.586 1.00 23.69 526 VAL A CA 1
ATOM 4250 C C . VAL A 1 526 ? 6.844 36.735 11.637 1.00 23.69 526 VAL A C 1
ATOM 4252 O O . VAL A 1 526 ? 5.644 36.936 11.464 1.00 23.69 526 VAL A O 1
ATOM 4255 N N . GLY A 1 527 ? 7.313 36.130 12.732 1.00 24.98 527 GLY A N 1
ATOM 4256 C CA . GLY A 1 527 ? 6.444 35.837 13.877 1.00 24.98 527 GLY A CA 1
ATOM 4257 C C . GLY A 1 527 ? 6.874 34.695 14.791 1.00 24.98 527 GLY A C 1
ATOM 4258 O O . GLY A 1 527 ? 6.021 33.943 15.245 1.00 24.98 527 GLY A O 1
ATOM 4259 N N . GLU A 1 528 ? 8.171 34.547 15.063 1.00 25.00 528 GLU A N 1
ATOM 4260 C CA . GLU A 1 528 ? 8.610 33.850 16.273 1.00 25.00 528 GLU A CA 1
ATOM 4261 C C . GLU A 1 528 ? 8.204 34.661 17.518 1.00 25.00 528 GLU A C 1
ATOM 4263 O O . GLU A 1 528 ? 8.179 35.894 17.490 1.00 25.00 528 GLU A O 1
ATOM 4268 N N . SER A 1 529 ? 7.978 33.947 18.623 1.00 29.86 529 SER A N 1
ATOM 4269 C CA . SER A 1 529 ? 7.631 34.402 19.981 1.00 29.86 529 SER A CA 1
ATOM 4270 C C . SER A 1 529 ? 6.133 34.492 20.305 1.00 29.86 529 SER A C 1
ATOM 4272 O O . SER A 1 529 ? 5.366 35.163 19.627 1.00 29.86 529 SER A O 1
ATOM 4274 N N . LEU A 1 530 ? 5.777 33.841 21.425 1.00 25.73 530 LEU A N 1
ATOM 4275 C CA . LEU A 1 530 ? 4.452 33.655 22.046 1.00 25.73 530 LEU A CA 1
ATOM 4276 C C . LEU A 1 530 ? 3.711 32.378 21.626 1.00 25.73 530 LEU A C 1
ATOM 4278 O O . LEU A 1 530 ? 2.747 32.454 20.887 1.00 25.73 530 LEU A O 1
ATOM 4282 N N . PHE A 1 531 ? 4.151 31.216 22.126 1.00 25.16 531 PHE A N 1
ATOM 4283 C CA . PHE A 1 531 ? 3.295 30.164 22.732 1.00 25.16 531 PHE A CA 1
ATOM 4284 C C . PHE A 1 531 ? 4.141 28.987 23.274 1.00 25.16 531 PHE A C 1
ATOM 4286 O O . PHE A 1 531 ? 3.771 27.822 23.195 1.00 25.16 531 PHE A O 1
ATOM 4293 N N . ALA A 1 532 ? 5.293 29.298 23.870 1.00 24.92 532 ALA A N 1
ATOM 4294 C CA . ALA A 1 532 ? 6.092 28.357 24.646 1.00 24.92 532 ALA A CA 1
ATOM 4295 C C . ALA A 1 532 ? 6.253 28.941 26.049 1.00 24.92 532 ALA A C 1
ATOM 4297 O O . ALA A 1 532 ? 7.173 29.712 26.263 1.00 24.92 532 ALA A O 1
ATOM 4298 N N . PHE A 1 533 ? 5.299 28.680 26.947 1.00 25.25 533 PHE A N 1
ATOM 4299 C CA . PHE A 1 533 ? 5.435 28.762 28.412 1.00 25.25 533 PHE A CA 1
ATOM 4300 C C . PHE A 1 533 ? 4.074 28.438 29.042 1.00 25.25 533 PHE A C 1
ATOM 4302 O O . PHE A 1 533 ? 3.235 29.323 29.160 1.00 25.25 533 PHE A O 1
ATOM 4309 N N . ALA A 1 534 ? 3.850 27.167 29.393 1.00 25.34 534 ALA A N 1
ATOM 4310 C CA . ALA A 1 534 ? 3.000 26.718 30.508 1.00 25.34 534 ALA A CA 1
ATOM 4311 C C . ALA A 1 534 ? 2.798 25.197 30.422 1.00 25.34 534 ALA A C 1
ATOM 4313 O O . ALA A 1 534 ? 1.720 24.754 30.062 1.00 25.34 534 ALA A O 1
ATOM 4314 N N . TYR A 1 535 ? 3.828 24.396 30.706 1.00 26.72 535 TYR A N 1
ATOM 4315 C CA . TYR A 1 535 ? 3.651 22.979 31.067 1.00 26.72 535 TYR A CA 1
ATOM 4316 C C . TYR A 1 535 ? 4.938 22.432 31.701 1.00 26.72 535 TYR A C 1
ATOM 4318 O O . TYR A 1 535 ? 5.575 21.568 31.132 1.00 26.72 535 TYR A O 1
ATOM 4326 N N . TYR A 1 536 ? 5.369 22.987 32.839 1.00 24.72 536 TYR A N 1
ATOM 4327 C CA . TYR A 1 536 ? 6.339 22.362 33.759 1.00 24.72 536 TYR A CA 1
ATOM 4328 C C . TYR A 1 536 ? 6.360 23.154 35.077 1.00 24.72 536 TYR A C 1
ATOM 4330 O O . TYR A 1 536 ? 7.150 24.079 35.218 1.00 24.72 536 TYR A O 1
ATOM 4338 N N . SER A 1 537 ? 5.468 22.824 36.017 1.00 24.88 537 SER A N 1
ATOM 4339 C CA . SER A 1 537 ? 5.725 22.866 37.471 1.00 24.88 537 SER A CA 1
ATOM 4340 C C . SER A 1 537 ? 4.447 22.498 38.230 1.00 24.88 537 SER A C 1
ATOM 4342 O O . SER A 1 537 ? 3.591 23.350 38.426 1.00 24.88 537 SER A O 1
ATOM 4344 N N . GLU A 1 538 ? 4.313 21.241 38.647 1.00 26.95 538 GLU A N 1
ATOM 4345 C CA . GLU A 1 538 ? 3.549 20.860 39.848 1.00 26.95 538 GLU A CA 1
ATOM 4346 C C . GLU A 1 538 ? 3.910 19.410 40.216 1.00 26.95 538 GLU A C 1
ATOM 4348 O O . GLU A 1 538 ? 3.118 18.480 40.115 1.00 26.95 538 GLU A O 1
ATOM 4353 N N . ILE A 1 539 ? 5.178 19.217 40.591 1.00 26.78 539 ILE A N 1
ATOM 4354 C CA . ILE A 1 539 ? 5.636 18.117 41.446 1.00 26.78 539 ILE A CA 1
ATOM 4355 C C . ILE A 1 539 ? 6.574 18.766 42.484 1.00 26.78 539 ILE A C 1
ATOM 4357 O O . ILE A 1 539 ? 7.431 19.558 42.100 1.00 26.78 539 ILE A O 1
ATOM 4361 N N . GLU A 1 540 ? 6.369 18.427 43.764 1.00 27.00 540 GLU A N 1
ATOM 4362 C CA . GLU A 1 540 ? 7.096 18.831 44.996 1.00 27.00 540 GLU A CA 1
ATOM 4363 C C . GLU A 1 540 ? 6.541 20.005 45.839 1.00 27.00 540 GLU A C 1
ATOM 4365 O O . GLU A 1 540 ? 7.193 21.034 46.020 1.00 27.00 540 GLU A O 1
ATOM 4370 N N . ASN A 1 541 ? 5.361 19.817 46.448 1.00 28.53 541 ASN A N 1
ATOM 4371 C CA . ASN A 1 541 ? 5.170 19.628 47.909 1.00 28.53 541 ASN A CA 1
ATOM 4372 C C . ASN A 1 541 ? 3.692 19.673 48.309 1.00 28.53 541 ASN A C 1
ATOM 4374 O O . ASN A 1 541 ? 3.012 20.657 47.944 1.00 28.53 541 ASN A O 1
#

Foldseek 3Di:
DDDDDDDDDDDDDPDPVVPPQDPVNCVCVVVVVVDPVVLVVLQVVLVPDLAQELVSLVSNLVSLLSQLLVQVQDVVRVLVSNLVSLLVLLVSLVSNPVHYDPQSSLQSQLSSLQSLLSSLVSVPPPCLLLSLQSLQLSLQSLVSHDDPDLVVVLVSLLSNLLSLLLNQQGPDDPVSNVVLLPDPCNLLVSLCSRDVDDDDSSVSRSVSSVVSSVPDPDRGDPRDPVVSLVSVVSNLVVCLDPSNLLSLLQCCQRPPSCVLVVSCQVLLVQFPQCVDPDPDLQGHHPVLVVLLSPLLSVVCCPPLQNVSGSSNRDDDPLSSLLSSLVSCRSVVPPCNVVSSVVSSVRPSSCQSQVVDFDAPLVSLLVSLVSCVVNNPDPVSNLSSLVVSLCVLVVVDDRDDDPCVNRNPPPDDPPPCDPVNSLVSLLVSLLVVLVVCLVVVVLVSSCVSQVPRDDPSSLVSNLVSLVSCLVVVPPDDPVNNVVSVVVSVVSCVVSVVVPPVVPCVVPPPDPPDDDDPDDDDDDDDDDDPDPDPDDDDDDDDD

Secondary stru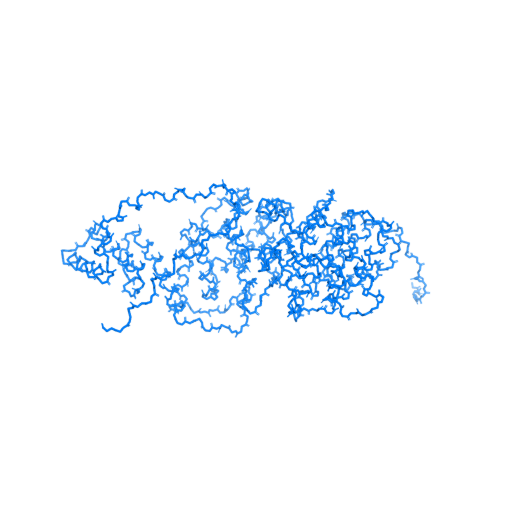cture (DSSP, 8-state):
-------S-------GGG----GGGSTTHHHHTT-HHHHHHHHHHHTT----SHHHHHHHHHHHHHHHHHHHHSSS--HHHHHHHHHHHHHHHHHHTTTS-HHHHHHHHHHHHHHHHHHHHHTTSS-HHHHHHHHHHHHHHHHH---S-HHHHHHHHHHHHHHHHHHHS----HHHHHHHHT-TTHHHHHHHHH----SHHHHHHHHHHHHHHHT-S-SS----HHHHHHHHHHHGGGTTSHHHHHHHHHHHHH-HHHHT-GGGHHHHHHSSGGG--S--SS---HHHHHHHHHHHHTTTT-TTS---SGGG----HHHHHHHHHHHHHHTT-TTHHHHHHHHTT-HHHHHHTTSS----HHHHHHHHHHHHHH---HHHHHHHHHHHHHHHHT-S---S-GGGTS---SS------HHHHHHHHHHHHHHHHHHHHHTT-HHHHHHHHTT--SHHHHHHHHHHHHHHHHH-TT--HHHHHHHHHHHHHHHHHTTTTTTHHHHTTTTTS-S------------------SS---S------